Protein AF-A0A1Q9NC86-F1 (afdb_monomer_lite)

Foldseek 3Di:
DDDDDDDDDDDDDDDDDDDDPDDPDDPPDDVVVVVVLCVVPVDPCVVVLQDDADPQFWPLFSLLLSCQSSVHFSCRVVVPDPPPPQQADDTQDCPVPPVCVVPPQPAADDDDPVVVVVVVVVNPDPPSRDDDPCCVRDPPPPDPPVCSVVRVVLRVPAQWDFLVCLVPPPRDGGGNVSSPPLCQADLPFQFGTDQAQPVPRHGLPPDSRGDDPQSSQARPVPRDGSRDPDGDTDNVVSPVVVVVVCCPPVVCPDDDDPPDDDDDPVVPDDPVVLVVCVVPPQLQAPVVLVSLLSVQVVCCVVVVDGDDCPDPPNVRVVVNLPDCSCVVVQRNHQQSSVCVNPVGGPVLVPCLADDNNLVVVLVVQVVCCVVPVAGDDCVNPVSNQVSLPVCRCVVVVRNHPQSSVCVNPVDGNCVQPCLADPRNVVVLLVVQVVVCVVPVDRDDCPDPSNVSVQVCLCVCRCVVVVRNHPQSSSCVRPVGGPQPLVCLADDNSLVVLLVVQVVVCVVPVDRDDCPDPPCVSVQCNQCVCPRCVVPVRNGPLVSSCVRPNDVVSVVVVVVVVD

Radius of gyration: 48.56 Å; chains: 1; bounding box: 92×78×136 Å

Secondary structure (DSSP, 8-state):
---------------------------PPPHHHHHHHHHHHSSGGGGGGPPPPPTTB-HHHHHHHHHHHTT--HHHHTTTSTTSGGG------GGGTHHHHTT-----PPPHHHHHHHHHTT-----TT----GGGTS-TTS-TTHHHHHHHHHH-S---B-HHHHHH-SS---BGGGGSTT--B-TTT-PBPB-B-TTT--BTTTTGGG--GGGGTB-TTT--BSS-S-PPP-HHHHHHHHHHHHHHHHTT-----TT-S----GGGS-HHHHHHHHHHS-TTSHHHHHHHHHHHHHHHHHHSSPPPTTSTT-HHHHHHHHSGGGGGGT--SHHHHHHHHHSS--GGGTTTSHHHHHHHHHHHHHHHHHHHSSPPPTTT-HHHHHHHHTTTTGGGT--SHHHHHHHHHSS--HHHHTTSHHHHHHHHHHHHHHHHHHHSSPPPTT-GGGHHHHHHHHTTTTGGGT-SSHHHHHHHHHSS-S-TTGGG-HHHHHHHHHHHHHHHHHHHSSPPPTTSTTTHHHHHHHHTSSSSGGGT--SHHHHHHHHH-HHHHHHHHHHHH-

Structure (mmCIF, N/CA/C/O backbone):
data_AF-A0A1Q9NC86-F1
#
_entry.id   AF-A0A1Q9NC86-F1
#
loop_
_atom_site.group_PDB
_atom_site.id
_atom_site.type_symbol
_atom_site.label_atom_id
_atom_site.label_alt_id
_atom_site.label_comp_id
_atom_site.label_asym_id
_atom_site.label_entity_id
_atom_site.label_seq_id
_atom_site.pdbx_PDB_ins_code
_atom_site.Cartn_x
_atom_site.Cartn_y
_atom_site.Cartn_z
_atom_site.occupancy
_atom_site.B_iso_or_equiv
_atom_site.auth_seq_id
_atom_site.auth_comp_id
_atom_site.auth_asym_id
_atom_site.auth_atom_id
_atom_site.pdbx_PDB_model_num
ATOM 1 N N . MET A 1 1 ? -24.100 51.527 -21.150 1.00 33.62 1 MET A N 1
ATOM 2 C CA . MET A 1 1 ? -23.406 52.406 -22.112 1.00 33.62 1 MET A CA 1
ATOM 3 C C . MET A 1 1 ? -23.315 51.650 -23.424 1.00 33.62 1 MET A C 1
ATOM 5 O O . MET A 1 1 ? -22.583 50.676 -23.500 1.00 33.62 1 MET A O 1
ATOM 9 N N . LYS A 1 2 ? -24.174 52.022 -24.377 1.00 27.23 2 LYS A N 1
ATOM 10 C CA . LYS A 1 2 ? -24.073 51.648 -25.792 1.00 27.23 2 LYS A CA 1
ATOM 11 C C . LYS A 1 2 ? -22.948 52.471 -26.426 1.00 27.23 2 LYS A C 1
ATOM 13 O O . LYS A 1 2 ? -22.782 53.612 -26.004 1.00 27.23 2 LYS A O 1
ATOM 18 N N . ILE A 1 3 ? -22.274 51.913 -27.428 1.00 24.80 3 ILE A N 1
ATOM 19 C CA . ILE A 1 3 ? -22.085 52.488 -28.773 1.00 24.80 3 ILE A CA 1
ATOM 20 C C . ILE A 1 3 ? -21.635 51.328 -29.688 1.00 24.80 3 ILE A C 1
ATOM 22 O O . ILE A 1 3 ? -20.655 50.644 -29.403 1.00 24.80 3 ILE A O 1
ATOM 26 N N . GLU A 1 4 ? -22.461 51.079 -30.707 1.00 25.00 4 GLU A N 1
ATOM 27 C CA . GLU A 1 4 ? -22.239 50.278 -31.925 1.00 25.00 4 GLU A CA 1
ATOM 28 C C . GLU A 1 4 ? -21.502 51.114 -32.995 1.00 25.00 4 GLU A C 1
ATOM 30 O O . GLU A 1 4 ? -21.161 52.262 -32.712 1.00 25.00 4 GLU A O 1
ATOM 35 N N . VAL A 1 5 ? -21.395 50.550 -34.217 1.00 25.78 5 VAL A N 1
ATOM 36 C CA . VAL A 1 5 ? -21.145 51.137 -35.566 1.00 25.78 5 VAL A CA 1
ATOM 37 C C . VAL A 1 5 ? -19.789 50.680 -36.136 1.00 25.78 5 VAL A C 1
ATOM 39 O O . VAL A 1 5 ? -18.773 50.906 -35.488 1.00 25.78 5 VAL A O 1
ATOM 42 N N . ASP A 1 6 ? -19.600 50.070 -37.319 1.00 25.08 6 ASP A N 1
ATOM 43 C CA . ASP A 1 6 ? -20.381 49.475 -38.443 1.00 25.08 6 ASP A CA 1
ATOM 44 C C . ASP A 1 6 ? -19.330 48.656 -39.264 1.00 25.08 6 ASP A C 1
ATOM 46 O O . ASP A 1 6 ? -18.158 49.029 -39.269 1.00 25.08 6 ASP A O 1
ATOM 50 N N . PHE A 1 7 ? -19.510 47.425 -39.767 1.00 25.58 7 PHE A N 1
ATOM 51 C CA . PHE A 1 7 ? -20.292 46.857 -40.891 1.00 25.58 7 PHE A CA 1
ATOM 52 C C . PHE A 1 7 ? -19.842 47.187 -42.352 1.00 25.58 7 PHE A C 1
ATOM 54 O O . PHE A 1 7 ? -20.029 48.291 -42.838 1.00 25.58 7 PHE A O 1
ATOM 61 N N . ILE A 1 8 ? -19.362 46.123 -43.037 1.00 25.28 8 ILE A N 1
ATOM 62 C CA . ILE A 1 8 ? -19.444 45.721 -44.475 1.00 25.28 8 ILE A CA 1
ATOM 63 C C . ILE A 1 8 ? -18.638 46.428 -45.593 1.00 25.28 8 ILE A C 1
ATOM 65 O O . ILE A 1 8 ? -18.910 47.562 -45.961 1.00 25.28 8 ILE A O 1
ATOM 69 N N . SER A 1 9 ? -17.809 45.627 -46.290 1.00 25.09 9 SER A N 1
ATOM 70 C CA . SER A 1 9 ? -17.917 45.228 -47.723 1.00 25.09 9 SER A CA 1
ATOM 71 C C . SER A 1 9 ? -16.953 44.035 -47.951 1.00 25.09 9 SER A C 1
ATOM 73 O O . SER A 1 9 ? -15.965 43.920 -47.237 1.00 25.09 9 SER A O 1
ATOM 75 N N . GLU A 1 10 ? -17.106 43.039 -48.823 1.00 25.78 10 GLU A N 1
ATOM 76 C CA . GLU A 1 10 ? -18.070 42.669 -49.856 1.00 25.78 10 GLU A CA 1
ATOM 77 C C . GLU A 1 10 ? -17.729 41.213 -50.257 1.00 25.78 10 GLU A C 1
ATOM 79 O O . GLU A 1 10 ? -16.559 40.851 -50.386 1.00 25.78 10 GLU A O 1
ATOM 84 N N . MET A 1 11 ? -18.740 40.364 -50.445 1.00 24.05 11 MET A N 1
ATOM 85 C CA . MET A 1 11 ? -18.609 38.996 -50.958 1.00 24.05 11 MET A CA 1
ATOM 86 C C . MET A 1 11 ? -19.418 38.918 -52.255 1.00 24.05 11 MET A C 1
ATOM 88 O O . MET A 1 11 ? -20.616 39.131 -52.182 1.00 24.05 11 MET A O 1
ATOM 92 N N . HIS A 1 12 ? -18.783 38.639 -53.400 1.00 26.55 12 HIS A N 1
ATOM 93 C CA . HIS A 1 12 ? -19.320 38.131 -54.686 1.00 26.55 12 HIS A CA 1
ATOM 94 C C . HIS A 1 12 ? -18.119 38.188 -55.666 1.00 26.55 12 HIS A C 1
ATOM 96 O O . HIS A 1 12 ? -17.429 39.192 -55.707 1.00 26.55 12 HIS A O 1
ATOM 102 N N . THR A 1 13 ? -17.652 37.170 -56.391 1.00 26.67 13 THR A N 1
ATOM 103 C CA . THR A 1 13 ? -18.302 36.164 -57.241 1.00 26.67 13 THR A CA 1
ATOM 104 C C . THR A 1 13 ? -17.282 35.056 -57.536 1.00 26.67 13 THR A C 1
ATOM 106 O O . THR A 1 13 ? -16.176 35.334 -57.990 1.00 26.67 13 THR A O 1
ATOM 109 N N . CYS A 1 14 ? -17.662 33.793 -57.339 1.00 24.72 14 CYS A N 1
ATOM 110 C CA . CYS A 1 14 ? -16.862 32.630 -57.717 1.00 24.72 14 CYS A CA 1
ATOM 111 C C . CYS A 1 14 ? -17.383 32.077 -59.054 1.00 24.72 14 CYS A C 1
ATOM 113 O O . CYS A 1 14 ? -18.453 31.471 -59.082 1.00 24.72 14 CYS A O 1
ATOM 115 N N . LYS A 1 15 ? -16.650 32.289 -60.157 1.00 28.38 15 LYS A N 1
ATOM 116 C CA . LYS A 1 15 ? -16.763 31.500 -61.398 1.00 28.38 15 LYS A CA 1
ATOM 117 C C . LYS A 1 15 ? -15.400 31.389 -62.095 1.00 28.38 15 LYS A C 1
ATOM 119 O O . LYS A 1 15 ? -14.797 32.392 -62.449 1.00 28.38 15 LYS A O 1
ATOM 124 N N . SER A 1 16 ? -15.001 30.128 -62.286 1.00 30.70 16 SER A N 1
ATOM 125 C CA . SER A 1 16 ? -13.983 29.568 -63.190 1.00 30.70 16 SER A CA 1
ATOM 126 C C . SER A 1 16 ? -12.564 30.141 -63.156 1.00 30.70 16 SER A C 1
ATOM 128 O O . SER A 1 16 ? -12.324 31.198 -63.723 1.00 30.70 16 SER A O 1
ATOM 130 N N . LEU A 1 17 ? -11.604 29.344 -62.671 1.00 25.95 17 LEU A N 1
ATOM 131 C CA . LEU A 1 17 ? -10.303 29.146 -63.324 1.00 25.95 17 LEU A CA 1
ATOM 132 C C . LEU A 1 17 ? -9.639 27.858 -62.810 1.00 25.95 17 LEU A C 1
ATOM 134 O O . LEU A 1 17 ? -9.873 27.405 -61.693 1.00 25.95 17 LEU A O 1
ATOM 138 N N . LYS A 1 18 ? -8.919 27.222 -63.728 1.00 26.09 18 LYS A N 1
ATOM 139 C CA . LYS A 1 18 ? -8.383 25.861 -63.704 1.00 26.09 18 LYS A CA 1
ATOM 140 C C . LYS A 1 18 ? -7.421 25.634 -62.533 1.00 26.09 18 LYS A C 1
ATOM 142 O O . LYS A 1 18 ? -6.611 26.497 -62.222 1.00 26.09 18 LYS A O 1
ATOM 147 N N . TRP A 1 19 ? -7.476 24.443 -61.937 1.00 24.12 19 TRP A N 1
ATOM 148 C CA . TRP A 1 19 ? -6.415 23.956 -61.058 1.00 24.12 19 TRP A CA 1
ATOM 149 C C . TRP A 1 19 ? -5.263 23.440 -61.920 1.00 24.12 19 TRP A C 1
ATOM 151 O O . TRP A 1 19 ? -5.302 22.307 -62.396 1.00 24.12 19 TRP A O 1
ATOM 161 N N . ASP A 1 20 ? -4.253 24.282 -62.121 1.00 24.08 20 ASP A N 1
ATOM 162 C CA . ASP A 1 20 ? -2.930 23.822 -62.526 1.00 24.08 20 ASP A CA 1
ATOM 163 C C . ASP A 1 20 ? -2.278 23.114 -61.332 1.00 24.08 20 ASP A C 1
ATOM 165 O O . ASP A 1 20 ? -2.135 23.662 -60.236 1.00 24.08 20 ASP A O 1
ATOM 169 N N . VAL A 1 21 ? -1.918 21.850 -61.546 1.00 27.34 21 VAL A N 1
ATOM 170 C CA . VAL A 1 21 ? -1.147 21.040 -60.605 1.00 27.34 21 VAL A CA 1
ATOM 171 C C . VAL A 1 21 ? 0.260 21.628 -60.534 1.00 27.34 21 VAL A C 1
ATOM 173 O O . VAL A 1 21 ? 1.095 21.391 -61.404 1.00 27.34 21 VAL A O 1
ATOM 176 N N . VAL A 1 22 ? 0.534 22.406 -59.488 1.00 26.05 22 VAL A N 1
ATOM 177 C CA . VAL A 1 22 ? 1.894 22.844 -59.164 1.00 26.05 22 VAL A CA 1
ATOM 178 C C . VAL A 1 22 ? 2.670 21.631 -58.649 1.00 26.05 22 VAL A C 1
ATOM 180 O O . VAL A 1 22 ? 2.511 21.198 -57.507 1.00 26.05 22 VAL A O 1
ATOM 183 N N . HIS A 1 23 ? 3.509 21.062 -59.514 1.00 28.06 23 HIS A N 1
ATOM 184 C CA . HIS A 1 23 ? 4.570 20.143 -59.117 1.00 28.06 23 HIS A CA 1
ATOM 185 C C . HIS A 1 23 ? 5.579 20.882 -58.219 1.00 28.06 23 HIS A C 1
ATOM 187 O O . HIS A 1 23 ? 6.040 21.961 -58.597 1.00 28.06 23 HIS A O 1
ATOM 193 N N . PRO A 1 24 ? 5.979 20.326 -57.059 1.00 29.08 24 PRO A N 1
ATOM 194 C CA . PRO A 1 24 ? 7.074 20.889 -56.282 1.00 29.08 24 PRO A CA 1
ATOM 195 C C . PRO A 1 24 ? 8.367 20.779 -57.091 1.00 29.08 24 PRO A C 1
ATOM 197 O O . PRO A 1 24 ? 8.743 19.692 -57.533 1.00 29.08 24 PRO A O 1
ATOM 200 N N . SER A 1 25 ? 9.037 21.911 -57.273 1.00 29.70 25 SER A N 1
ATOM 201 C CA . SER A 1 25 ? 10.325 22.057 -57.944 1.00 29.70 25 SER A CA 1
ATOM 202 C C . SER A 1 25 ? 11.383 21.116 -57.353 1.00 29.70 25 SER A C 1
ATOM 204 O O . SER A 1 25 ? 11.980 21.404 -56.313 1.00 29.70 25 SER A O 1
ATOM 206 N N . SER A 1 26 ? 11.655 20.000 -58.028 1.00 34.81 26 SER A N 1
ATOM 207 C CA . SER A 1 26 ? 12.911 19.273 -57.868 1.00 34.81 26 SER A CA 1
ATOM 208 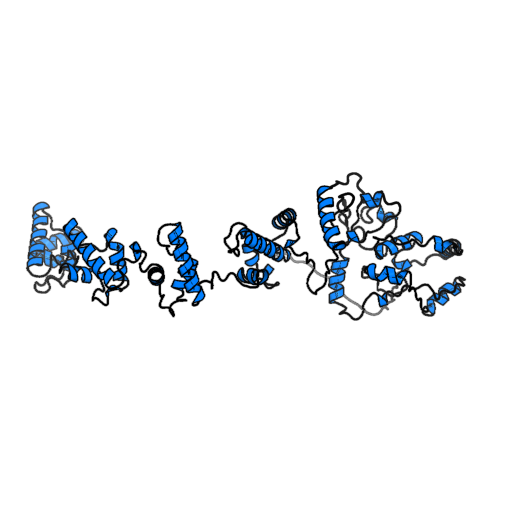C C . SER A 1 26 ? 14.008 20.097 -58.532 1.00 34.81 26 SER A C 1
ATOM 210 O O . SER A 1 26 ? 13.951 20.344 -59.737 1.00 34.81 26 SER A O 1
ATOM 212 N N . LYS A 1 27 ? 14.996 20.534 -57.755 1.00 38.69 27 LYS A N 1
ATOM 213 C CA . LYS A 1 27 ? 16.231 21.127 -58.269 1.00 38.69 27 LYS A CA 1
ATOM 214 C C . LYS A 1 27 ? 16.906 20.062 -59.146 1.00 38.69 27 LYS A C 1
ATOM 216 O O . LYS A 1 27 ? 17.410 19.071 -58.629 1.00 38.69 27 LYS A O 1
ATOM 221 N N . ILE A 1 28 ? 16.801 20.204 -60.466 1.00 42.78 28 ILE A N 1
ATOM 222 C CA . ILE A 1 28 ? 17.475 19.326 -61.425 1.00 42.78 28 ILE A CA 1
ATOM 223 C C . ILE A 1 28 ? 18.972 19.603 -61.274 1.00 42.78 28 ILE A C 1
ATOM 225 O O . ILE A 1 28 ? 19.411 20.743 -61.415 1.00 42.78 28 ILE A O 1
ATOM 229 N N . MET A 1 29 ? 19.725 18.570 -60.905 1.00 43.91 29 MET A N 1
ATOM 230 C CA . MET A 1 29 ? 21.187 18.579 -60.871 1.00 43.91 29 MET A CA 1
ATOM 231 C C . MET A 1 29 ? 21.688 18.979 -62.266 1.00 43.91 29 MET A C 1
ATOM 233 O O . MET A 1 29 ? 21.216 18.410 -63.249 1.00 43.91 29 MET A O 1
ATOM 237 N N . SER A 1 30 ? 22.558 19.986 -62.376 1.00 48.19 30 SER A N 1
ATOM 238 C CA . SER A 1 30 ? 22.992 20.473 -63.691 1.00 48.19 30 SER A CA 1
ATOM 239 C C . SER A 1 30 ? 23.837 19.417 -64.408 1.00 48.19 30 SER A C 1
ATOM 241 O O . SER A 1 30 ? 24.588 18.679 -63.769 1.00 48.19 30 SER A O 1
ATOM 243 N N . ASP A 1 31 ? 23.753 19.362 -65.739 1.00 41.81 31 ASP A N 1
ATOM 244 C CA . ASP A 1 31 ? 24.515 18.402 -66.558 1.00 41.81 31 ASP A CA 1
ATOM 245 C C . ASP A 1 31 ? 26.043 18.498 -66.318 1.00 41.81 31 ASP A C 1
ATOM 247 O O . ASP A 1 31 ? 26.756 17.503 -66.402 1.00 41.81 31 ASP A O 1
ATOM 251 N N . LEU A 1 32 ? 26.537 19.667 -65.886 1.00 42.47 32 LEU A N 1
ATOM 252 C CA . LEU A 1 32 ? 27.930 19.894 -65.471 1.00 42.47 32 LEU A CA 1
ATOM 253 C C . LEU A 1 32 ? 28.328 19.141 -64.187 1.00 42.47 32 LEU A C 1
ATOM 255 O O . LEU A 1 32 ? 29.403 18.549 -64.144 1.00 42.47 32 LEU A O 1
ATOM 259 N N . GLN A 1 33 ? 27.468 19.108 -63.160 1.00 50.97 33 GLN A N 1
ATOM 260 C CA . GLN A 1 33 ? 27.715 18.304 -61.949 1.00 50.97 33 GLN A CA 1
ATOM 261 C C . GLN A 1 33 ? 27.650 16.801 -62.256 1.00 50.97 33 GLN A C 1
ATOM 263 O O . GLN A 1 33 ? 28.277 15.980 -61.586 1.00 50.97 33 GLN A O 1
ATOM 268 N N . PHE A 1 34 ? 26.878 16.435 -63.278 1.00 45.16 34 PHE A N 1
ATOM 269 C CA . PHE A 1 34 ? 26.675 15.056 -63.685 1.00 45.16 34 PHE A CA 1
ATOM 270 C C . PHE A 1 34 ? 27.916 14.450 -64.367 1.00 45.16 34 PHE A C 1
ATOM 272 O O . PHE A 1 34 ? 28.325 13.341 -64.009 1.00 45.16 34 PHE A O 1
ATOM 279 N N . ASP A 1 35 ? 28.555 15.178 -65.283 1.00 47.84 35 ASP A N 1
ATOM 280 C CA . ASP A 1 35 ? 29.794 14.730 -65.934 1.00 47.84 35 ASP A CA 1
ATOM 281 C C . ASP A 1 35 ? 30.996 14.712 -64.974 1.00 47.84 35 ASP A C 1
ATOM 283 O O . ASP A 1 35 ? 31.855 13.831 -65.064 1.00 47.84 35 ASP A O 1
ATOM 287 N N . GLU A 1 36 ? 31.019 15.613 -63.988 1.00 53.66 36 GLU A N 1
ATOM 288 C CA . GLU A 1 36 ? 32.043 15.651 -62.941 1.00 53.66 36 GLU A CA 1
ATOM 289 C C . GLU A 1 36 ? 31.987 14.398 -62.048 1.00 53.66 36 GLU A C 1
ATOM 291 O O . GLU A 1 36 ? 32.997 13.704 -61.894 1.00 53.66 36 GLU A O 1
ATOM 296 N N . ILE A 1 37 ? 30.793 14.027 -61.560 1.00 51.84 37 ILE A N 1
ATOM 297 C CA . ILE A 1 37 ? 30.561 12.783 -60.802 1.00 51.84 37 ILE A CA 1
ATOM 298 C C . ILE A 1 37 ? 30.895 11.562 -61.669 1.00 51.84 37 ILE A C 1
ATOM 300 O O . ILE A 1 37 ? 31.586 10.646 -61.223 1.00 51.84 37 ILE A O 1
ATOM 304 N N . LYS A 1 38 ? 30.457 11.541 -62.932 1.00 49.88 38 LYS A N 1
ATOM 305 C CA . LYS A 1 38 ? 30.735 10.427 -63.845 1.00 49.88 38 LYS A CA 1
ATOM 306 C C . LYS A 1 38 ? 32.238 10.239 -64.073 1.00 49.88 38 LYS A C 1
ATOM 308 O O . LYS A 1 38 ? 32.701 9.103 -64.020 1.00 49.88 38 LYS A O 1
ATOM 313 N N . SER A 1 39 ? 33.012 11.313 -64.245 1.00 59.00 39 SER A N 1
ATOM 314 C CA . SER A 1 39 ? 34.474 11.209 -64.362 1.00 59.00 39 SER A CA 1
ATOM 315 C C . SER A 1 39 ? 35.121 10.700 -63.064 1.00 59.00 39 SER A C 1
ATOM 317 O O . SER A 1 39 ? 35.971 9.812 -63.122 1.00 59.00 39 SER A O 1
ATOM 319 N N . LYS A 1 40 ? 34.634 11.153 -61.896 1.00 55.50 40 LYS A N 1
ATOM 320 C CA . LYS A 1 40 ? 35.140 10.810 -60.551 1.00 55.50 40 LYS A CA 1
ATOM 321 C C . LYS A 1 40 ? 34.935 9.331 -60.178 1.00 55.50 40 LYS A C 1
ATOM 323 O O . LYS A 1 40 ? 35.693 8.808 -59.363 1.00 55.50 40 LYS A O 1
ATOM 328 N N . TYR A 1 41 ? 33.954 8.648 -60.780 1.00 54.34 41 TYR A N 1
ATOM 329 C CA . TYR A 1 41 ? 33.583 7.259 -60.445 1.00 54.34 41 TYR A CA 1
ATOM 330 C C . TYR A 1 41 ? 33.561 6.280 -61.638 1.00 54.34 41 TYR A C 1
ATOM 332 O O . TYR A 1 41 ? 33.108 5.147 -61.485 1.00 54.34 41 TYR A O 1
ATOM 340 N N . SER A 1 42 ? 34.040 6.693 -62.818 1.00 53.25 42 SER A N 1
ATOM 341 C CA . SER A 1 42 ? 34.084 5.850 -64.031 1.00 53.25 42 SER A CA 1
ATOM 342 C C . SER A 1 42 ? 35.106 4.710 -63.973 1.00 53.25 42 SER A C 1
ATOM 344 O O . SER A 1 42 ? 34.980 3.740 -64.719 1.00 53.25 42 SER A O 1
ATOM 346 N N . ASP A 1 43 ? 36.083 4.797 -63.071 1.00 57.06 43 ASP A N 1
ATOM 347 C CA . ASP A 1 43 ? 37.118 3.785 -62.908 1.00 57.06 43 ASP A CA 1
ATOM 348 C C . ASP A 1 43 ? 36.762 2.785 -61.792 1.00 57.06 43 ASP A C 1
ATOM 350 O O . ASP A 1 43 ? 36.034 3.090 -60.842 1.00 57.06 43 ASP A O 1
ATOM 354 N N . SER A 1 44 ? 37.300 1.568 -61.869 1.00 56.97 44 SER A N 1
ATOM 355 C CA . SER A 1 44 ? 37.051 0.463 -60.918 1.00 56.97 44 SER A CA 1
ATOM 356 C C . SER A 1 44 ? 37.404 0.776 -59.445 1.00 56.97 44 SER A C 1
ATOM 358 O O . SER A 1 44 ? 37.087 -0.004 -58.541 1.00 56.97 44 SER A O 1
ATOM 360 N N . SER A 1 45 ? 37.995 1.949 -59.200 1.00 56.59 45 SER A N 1
ATOM 361 C CA . SER A 1 45 ? 38.348 2.541 -57.909 1.00 56.59 45 SER A CA 1
ATOM 362 C C . SER A 1 45 ? 37.155 2.850 -56.997 1.00 56.59 45 SER A C 1
ATOM 364 O O . SER A 1 45 ? 37.347 2.965 -55.787 1.00 56.59 45 SER A O 1
ATOM 366 N N . TRP A 1 46 ? 35.918 2.917 -57.505 1.00 56.75 46 TRP A N 1
ATOM 367 C CA . TRP A 1 46 ? 34.733 3.136 -56.658 1.00 56.75 46 TRP A CA 1
ATOM 368 C C . TRP A 1 46 ? 34.549 2.047 -55.591 1.00 56.75 46 TRP A C 1
ATOM 370 O O . TRP A 1 46 ? 34.036 2.328 -54.510 1.00 56.75 46 TRP A O 1
ATOM 380 N N . LYS A 1 47 ? 35.022 0.818 -55.848 1.00 61.03 47 LYS A N 1
ATOM 381 C CA . LYS A 1 47 ? 35.016 -0.270 -54.856 1.00 61.03 47 LYS A CA 1
ATOM 382 C C . LYS A 1 47 ? 35.874 0.062 -53.638 1.00 61.03 47 LYS A C 1
ATOM 384 O O . LYS A 1 47 ? 35.497 -0.282 -52.524 1.00 61.03 47 LYS A O 1
ATOM 389 N N . ASN A 1 48 ? 36.968 0.795 -53.844 1.00 67.19 48 ASN A N 1
ATOM 390 C CA . ASN A 1 48 ? 37.830 1.286 -52.767 1.00 67.19 48 ASN A CA 1
ATOM 391 C C . ASN A 1 48 ? 37.190 2.459 -52.007 1.00 67.19 48 ASN A C 1
ATOM 393 O O . ASN A 1 48 ? 37.697 2.869 -50.968 1.00 67.19 48 ASN A O 1
ATOM 397 N N . ASN A 1 49 ? 36.076 2.997 -52.513 1.00 68.44 49 ASN A N 1
ATOM 398 C CA . ASN A 1 49 ? 35.318 4.066 -51.876 1.00 68.44 49 ASN A CA 1
ATOM 399 C C . ASN A 1 49 ? 34.108 3.548 -51.093 1.00 68.44 49 ASN A C 1
ATOM 401 O O . ASN A 1 49 ? 33.443 4.356 -50.456 1.00 68.44 49 ASN A O 1
ATOM 405 N N . ILE A 1 50 ? 33.816 2.243 -51.098 1.00 76.19 50 ILE A N 1
ATOM 406 C CA . ILE A 1 50 ? 32.755 1.688 -50.254 1.00 76.19 50 ILE A CA 1
ATOM 407 C C . ILE A 1 50 ? 33.246 1.647 -48.814 1.00 76.19 50 ILE A C 1
ATOM 409 O O . ILE A 1 50 ? 34.275 1.052 -48.501 1.00 76.19 50 ILE A O 1
ATOM 413 N N . VAL A 1 51 ? 32.466 2.242 -47.923 1.00 81.56 51 VAL A N 1
ATOM 414 C CA . VAL A 1 51 ? 32.778 2.256 -46.498 1.00 81.56 51 VAL A CA 1
ATOM 415 C C . VAL A 1 51 ? 32.356 0.940 -45.831 1.00 81.56 51 VAL A C 1
ATOM 417 O O . VAL A 1 51 ? 31.200 0.526 -45.921 1.00 81.56 51 VAL A O 1
ATOM 420 N N . THR A 1 52 ? 33.259 0.261 -45.131 1.00 82.00 52 THR A N 1
ATOM 421 C CA . THR A 1 52 ? 32.904 -0.955 -44.377 1.00 82.00 52 THR A CA 1
ATOM 422 C C . THR A 1 52 ? 32.135 -0.581 -43.100 1.00 82.00 52 THR A C 1
ATOM 424 O O . THR A 1 52 ? 32.565 0.336 -42.393 1.00 82.00 52 THR A O 1
ATOM 427 N N . PRO A 1 53 ? 31.005 -1.245 -42.777 1.00 81.88 53 PRO A N 1
ATOM 428 C CA . PRO A 1 53 ? 30.300 -0.998 -41.518 1.00 81.88 53 PRO A CA 1
ATOM 429 C C . PRO A 1 53 ? 31.159 -1.419 -40.321 1.00 81.88 53 PRO A C 1
ATOM 431 O O . PRO A 1 53 ? 31.799 -2.470 -40.364 1.00 81.88 53 PRO A O 1
ATOM 434 N N . PHE A 1 54 ? 31.143 -0.645 -39.232 1.00 85.75 54 PHE A N 1
ATOM 435 C CA . PHE A 1 54 ? 31.782 -1.088 -37.985 1.00 85.75 54 PHE A CA 1
ATOM 436 C C . PHE A 1 54 ? 30.950 -2.156 -37.255 1.00 85.75 54 PHE A C 1
ATOM 438 O O . PHE A 1 54 ? 29.718 -2.183 -37.335 1.00 85.75 54 PHE A O 1
ATOM 445 N N . ASP A 1 55 ? 31.605 -2.988 -36.441 1.00 82.50 55 ASP A N 1
ATOM 446 C CA . ASP A 1 55 ? 30.959 -4.085 -35.700 1.00 82.50 55 ASP A CA 1
ATOM 447 C C . ASP A 1 55 ? 29.803 -3.623 -34.805 1.00 82.50 55 ASP A C 1
ATOM 449 O O . ASP A 1 55 ? 28.772 -4.293 -34.677 1.00 82.50 55 ASP A O 1
ATOM 453 N N . ASN A 1 56 ? 29.930 -2.440 -34.207 1.00 82.19 56 ASN A N 1
ATOM 454 C CA . ASN A 1 56 ? 28.915 -1.817 -33.366 1.00 82.19 56 ASN A CA 1
ATOM 455 C C . ASN A 1 56 ? 28.182 -0.664 -34.074 1.00 82.19 56 ASN A C 1
ATOM 457 O O . ASN A 1 56 ? 27.544 0.130 -33.391 1.00 82.19 56 ASN A O 1
ATOM 461 N N . GLU A 1 57 ? 28.228 -0.553 -35.402 1.00 82.38 57 GLU A N 1
ATOM 462 C CA . GLU A 1 57 ? 27.537 0.492 -36.170 1.00 82.38 57 GLU A CA 1
ATOM 463 C C . GLU A 1 57 ? 26.129 0.057 -36.590 1.00 82.38 57 GLU A C 1
ATOM 465 O O . GLU A 1 57 ? 25.904 -1.085 -36.982 1.00 82.38 57 GLU A O 1
ATOM 470 N N . ASN A 1 58 ? 25.140 0.947 -36.491 1.00 74.62 58 ASN A N 1
ATOM 471 C CA . ASN A 1 58 ? 23.789 0.638 -36.970 1.00 74.62 58 ASN A CA 1
ATOM 472 C C . ASN A 1 58 ? 23.618 0.923 -38.476 1.00 74.62 58 ASN A C 1
ATOM 474 O O . ASN A 1 58 ? 24.368 1.709 -39.047 1.00 74.62 58 ASN A O 1
ATOM 478 N N . LEU A 1 59 ? 22.601 0.330 -39.117 1.00 73.88 59 LEU A N 1
ATOM 479 C CA . LEU A 1 59 ? 22.409 0.456 -40.570 1.00 73.88 59 LEU A CA 1
ATOM 480 C C . LEU A 1 59 ? 22.235 1.915 -41.016 1.00 73.88 59 LEU A C 1
ATOM 482 O O . LEU A 1 59 ? 22.813 2.319 -42.017 1.00 73.88 59 LEU A O 1
ATOM 486 N N . GLY A 1 60 ? 21.458 2.709 -40.272 1.00 75.50 60 GLY A N 1
ATOM 487 C CA . GLY A 1 60 ? 21.233 4.119 -40.600 1.00 75.50 60 GLY A CA 1
ATOM 488 C C . GLY A 1 60 ? 22.520 4.943 -40.550 1.00 75.50 60 GLY A C 1
ATOM 489 O O . GLY A 1 60 ? 22.746 5.778 -41.415 1.00 75.50 60 GLY A O 1
ATOM 490 N N . SER A 1 61 ? 23.388 4.657 -39.580 1.00 82.44 61 SER A N 1
ATOM 491 C CA . SER A 1 61 ? 24.722 5.247 -39.476 1.00 82.44 61 SER A CA 1
ATOM 492 C C . SER A 1 61 ? 25.624 4.859 -40.639 1.00 82.44 61 SER A C 1
ATOM 494 O O . SER A 1 61 ? 26.277 5.716 -41.225 1.00 82.44 61 SER A O 1
ATOM 496 N N . TRP A 1 62 ? 25.625 3.579 -41.006 1.00 83.25 62 TRP A N 1
ATOM 497 C CA . TRP A 1 62 ? 26.434 3.111 -42.121 1.00 83.25 62 TRP A CA 1
ATOM 498 C C . TRP A 1 62 ? 25.974 3.742 -43.438 1.00 83.25 62 TRP A C 1
ATOM 500 O O . TRP A 1 62 ? 26.794 4.261 -44.188 1.00 83.25 62 TRP A O 1
ATOM 510 N N . LEU A 1 63 ? 24.662 3.779 -43.693 1.00 78.38 63 LEU A N 1
ATOM 511 C CA . LEU A 1 63 ? 24.090 4.443 -44.868 1.00 78.38 63 LEU A CA 1
ATOM 512 C C . LEU A 1 63 ? 24.409 5.939 -44.899 1.00 78.38 63 LEU A C 1
ATOM 514 O O . LEU A 1 63 ? 24.665 6.474 -45.971 1.00 78.38 63 LEU A O 1
ATOM 518 N N . LEU A 1 64 ? 24.434 6.596 -43.739 1.00 81.00 64 LEU A N 1
ATOM 519 C CA . LEU A 1 64 ? 24.841 7.991 -43.616 1.00 81.00 64 LEU A CA 1
ATOM 520 C C . LEU A 1 64 ? 26.317 8.183 -43.999 1.00 81.00 64 LEU A C 1
ATOM 522 O O . LEU A 1 64 ? 26.643 9.068 -44.783 1.00 81.00 64 LEU A O 1
ATOM 526 N N . ARG A 1 65 ? 27.214 7.314 -43.521 1.00 86.62 65 ARG A N 1
ATOM 527 C CA . ARG A 1 65 ? 28.630 7.344 -43.921 1.00 86.62 65 ARG A CA 1
ATOM 528 C C . ARG A 1 65 ? 28.827 7.058 -45.404 1.00 86.62 65 ARG A C 1
ATOM 530 O O . ARG A 1 65 ? 29.658 7.704 -46.037 1.00 86.62 65 ARG A O 1
ATOM 537 N N . GLN A 1 66 ? 28.066 6.116 -45.959 1.00 82.12 66 GLN A N 1
ATOM 538 C CA . GLN A 1 66 ? 28.079 5.856 -47.397 1.00 82.12 66 GLN A CA 1
ATOM 539 C C . GLN A 1 66 ? 27.622 7.084 -48.169 1.00 82.12 66 GLN A C 1
ATOM 541 O O . GLN A 1 66 ? 28.305 7.506 -49.096 1.00 82.12 66 GLN A O 1
ATOM 546 N N . SER A 1 67 ? 26.504 7.691 -47.770 1.00 79.31 67 SER A N 1
ATOM 547 C CA . SER A 1 67 ? 25.976 8.857 -48.468 1.00 79.31 67 SER A CA 1
ATOM 548 C C . SER A 1 67 ? 26.995 9.998 -48.440 1.00 79.31 67 SER A C 1
ATOM 550 O O . SER A 1 67 ? 27.305 10.552 -49.487 1.00 79.31 67 SER A O 1
ATOM 552 N N . TRP A 1 68 ? 27.652 10.244 -47.303 1.00 81.38 68 TRP A N 1
ATOM 553 C CA . TRP A 1 68 ? 28.747 11.215 -47.203 1.00 81.38 68 TRP A CA 1
ATOM 554 C C . TRP A 1 68 ? 29.934 10.907 -48.106 1.00 81.38 68 TRP A C 1
ATOM 556 O O . TRP A 1 68 ? 30.477 11.816 -48.730 1.00 81.38 68 TRP A O 1
ATOM 566 N N . ARG A 1 69 ? 30.338 9.639 -48.204 1.00 81.25 69 ARG A N 1
ATOM 567 C CA . ARG A 1 69 ? 31.459 9.229 -49.055 1.00 81.25 69 ARG A CA 1
ATOM 568 C C . ARG A 1 69 ? 31.192 9.476 -50.543 1.00 81.25 69 ARG A C 1
ATOM 570 O O . ARG A 1 69 ? 32.140 9.687 -51.300 1.00 81.25 69 ARG A O 1
ATOM 577 N N . PHE A 1 70 ? 29.923 9.477 -50.938 1.00 78.19 70 PHE A N 1
ATOM 578 C CA . PHE A 1 70 ? 29.475 9.775 -52.296 1.00 78.19 70 PHE A CA 1
ATOM 579 C C . PHE A 1 70 ? 28.924 11.197 -52.467 1.00 78.19 70 PHE A C 1
ATOM 581 O O . PHE A 1 70 ? 28.423 11.503 -53.542 1.00 78.19 70 PHE A O 1
ATOM 588 N N . GLU A 1 71 ? 29.023 12.060 -51.446 1.00 79.19 71 GLU A N 1
ATOM 589 C CA . GLU A 1 71 ? 28.468 13.427 -51.461 1.00 79.19 71 GLU A CA 1
ATOM 590 C C . GLU A 1 71 ? 26.950 13.449 -51.760 1.00 79.19 71 GLU A C 1
ATOM 592 O O . GLU A 1 71 ? 26.426 14.367 -52.383 1.00 79.19 71 GLU A O 1
ATOM 597 N N . LEU A 1 72 ? 26.237 12.421 -51.290 1.00 76.00 72 LEU A N 1
ATOM 598 C CA . LEU A 1 72 ? 24.793 12.243 -51.405 1.00 76.00 72 LEU A CA 1
ATOM 599 C C . LEU A 1 72 ? 24.116 12.357 -50.037 1.00 76.00 72 LEU A C 1
ATOM 601 O O . LEU A 1 72 ? 24.687 12.057 -48.982 1.00 76.00 72 LEU A O 1
ATOM 605 N N . THR A 1 73 ? 22.835 12.686 -50.053 1.00 73.00 73 THR A N 1
ATOM 606 C CA . THR A 1 73 ? 21.940 12.442 -48.923 1.00 73.00 73 THR A CA 1
ATOM 607 C C . THR A 1 73 ? 21.571 10.956 -48.834 1.00 73.00 73 THR A C 1
ATOM 609 O O . THR A 1 73 ? 21.604 10.226 -49.829 1.00 73.00 73 THR A O 1
ATOM 612 N N . ILE A 1 74 ? 21.152 10.475 -47.656 1.00 68.88 74 ILE A N 1
ATOM 613 C CA . ILE A 1 74 ? 20.624 9.102 -47.525 1.00 68.88 74 ILE A CA 1
ATOM 614 C C . ILE A 1 74 ? 19.431 8.907 -48.468 1.00 68.88 74 ILE A C 1
ATOM 616 O O . ILE A 1 74 ? 19.264 7.843 -49.058 1.00 68.88 74 ILE A O 1
ATOM 620 N N . LYS A 1 75 ? 18.598 9.941 -48.640 1.00 68.38 75 LYS A N 1
ATOM 621 C CA . LYS A 1 75 ? 17.455 9.889 -49.550 1.00 68.38 75 LYS A CA 1
ATOM 622 C C . LYS A 1 75 ? 17.883 9.669 -50.999 1.00 68.38 75 LYS A C 1
ATOM 624 O O . LYS A 1 75 ? 17.257 8.861 -51.676 1.00 68.38 75 LYS A O 1
ATOM 629 N N . GLU A 1 76 ? 18.910 10.372 -51.462 1.00 68.31 76 GLU A N 1
ATOM 630 C CA . GLU A 1 76 ? 19.461 10.220 -52.814 1.00 68.31 76 GLU A CA 1
ATOM 631 C C . GLU A 1 76 ? 20.142 8.862 -52.991 1.00 68.31 76 GLU A C 1
ATOM 633 O O . GLU A 1 76 ? 19.922 8.203 -54.007 1.00 68.31 76 GLU A O 1
ATOM 638 N N . LEU A 1 77 ? 20.868 8.392 -51.971 1.00 67.75 77 LEU A N 1
ATOM 639 C CA . LEU A 1 77 ? 21.458 7.051 -51.946 1.00 67.75 77 LEU A CA 1
ATOM 640 C C . LEU A 1 77 ? 20.386 5.946 -52.049 1.00 67.75 77 LEU A C 1
ATOM 642 O O . LEU A 1 77 ? 20.630 4.896 -52.641 1.00 67.75 77 LEU A O 1
ATOM 646 N N . LEU A 1 78 ? 19.191 6.180 -51.493 1.00 63.28 78 LEU A N 1
ATOM 647 C CA . LEU A 1 78 ? 18.090 5.212 -51.405 1.00 63.28 78 LEU A CA 1
ATOM 648 C C . LEU A 1 78 ? 16.930 5.460 -52.394 1.00 63.28 78 LEU A C 1
ATOM 650 O O . LEU A 1 78 ? 15.900 4.795 -52.274 1.00 63.28 78 LEU A O 1
ATOM 654 N N . PHE A 1 79 ? 17.045 6.395 -53.346 1.00 53.66 79 PHE A N 1
ATOM 655 C CA . PHE A 1 79 ? 15.927 7.012 -54.096 1.00 53.66 79 PHE A CA 1
ATOM 656 C C . PHE A 1 79 ? 15.077 6.084 -55.009 1.00 53.66 79 PHE A C 1
ATOM 658 O O . PHE A 1 79 ? 14.322 6.570 -55.844 1.00 53.66 79 PHE A O 1
ATOM 665 N N . PHE A 1 80 ? 15.113 4.756 -54.867 1.00 46.50 80 PHE A N 1
ATOM 666 C CA . PHE A 1 80 ? 14.407 3.826 -55.764 1.00 46.50 80 PHE A CA 1
ATOM 667 C C . PHE A 1 80 ? 13.270 2.992 -55.178 1.00 46.50 80 PHE A C 1
ATOM 669 O O . PHE A 1 80 ? 12.644 2.235 -55.918 1.00 46.50 80 PHE A O 1
ATOM 676 N N . GLU A 1 81 ? 12.885 3.210 -53.922 1.00 42.06 81 GLU A N 1
ATOM 677 C CA . GLU A 1 81 ? 11.637 2.654 -53.388 1.00 42.06 81 GLU A CA 1
ATOM 678 C C . GLU A 1 81 ? 10.713 3.770 -52.880 1.00 42.06 81 GLU A C 1
ATOM 680 O O . GLU A 1 81 ? 10.817 4.229 -51.743 1.00 42.06 81 GLU A O 1
ATOM 685 N N . ASN A 1 82 ? 9.819 4.224 -53.768 1.00 37.81 82 ASN A N 1
ATOM 686 C CA . ASN A 1 82 ? 8.653 5.086 -53.519 1.00 37.81 82 ASN A CA 1
ATOM 687 C C . ASN A 1 82 ? 8.331 5.346 -52.032 1.00 37.81 82 ASN A C 1
ATOM 689 O O . ASN A 1 82 ? 7.803 4.470 -51.361 1.00 37.81 82 ASN A O 1
ATOM 693 N N . ASN A 1 83 ? 8.524 6.575 -51.541 1.00 42.94 83 ASN A N 1
ATOM 694 C CA . ASN A 1 83 ? 7.895 7.117 -50.320 1.00 42.94 83 ASN A CA 1
ATOM 695 C C . ASN A 1 83 ? 8.075 6.352 -48.982 1.00 42.94 83 ASN A C 1
ATOM 697 O O . ASN A 1 83 ? 7.474 6.758 -47.983 1.00 42.94 83 ASN A O 1
ATOM 701 N N . TYR A 1 84 ? 8.873 5.281 -48.903 1.00 46.81 84 TYR A N 1
ATOM 702 C CA . TYR A 1 84 ? 8.953 4.462 -47.682 1.00 46.81 84 TYR A CA 1
ATOM 703 C C . TYR A 1 84 ? 9.872 5.059 -46.608 1.00 46.81 84 TYR A C 1
ATOM 705 O O . TYR A 1 84 ? 9.529 5.028 -45.424 1.00 46.81 84 TYR A O 1
ATOM 713 N N . TRP A 1 85 ? 10.995 5.661 -47.009 1.00 42.94 85 TRP A N 1
ATOM 714 C CA . TRP A 1 85 ? 11.992 6.211 -46.081 1.00 42.94 85 TRP A CA 1
ATOM 715 C C . TRP A 1 85 ? 11.667 7.619 -45.579 1.00 42.94 85 TRP A C 1
ATOM 717 O O . TRP A 1 85 ? 11.956 7.934 -44.428 1.00 42.94 85 TRP A O 1
ATOM 727 N N . THR A 1 86 ? 10.978 8.445 -46.374 1.00 41.75 86 THR A N 1
ATOM 728 C CA . THR A 1 86 ? 10.600 9.819 -45.985 1.00 41.75 86 THR A CA 1
ATOM 729 C C . THR A 1 86 ? 9.611 9.881 -44.818 1.00 41.75 86 THR A C 1
ATOM 731 O O . THR A 1 86 ? 9.265 10.974 -44.381 1.00 41.75 86 THR A O 1
ATOM 734 N N . GLN A 1 87 ? 9.137 8.740 -44.298 1.00 41.34 87 GLN A N 1
ATOM 735 C CA . GLN A 1 87 ? 8.224 8.713 -43.155 1.00 41.34 87 GLN A CA 1
ATOM 736 C C . GLN A 1 87 ? 8.690 7.910 -41.936 1.00 41.34 87 GLN A C 1
ATOM 738 O O . GLN A 1 87 ? 8.020 8.041 -40.908 1.00 41.34 87 GLN A O 1
ATOM 743 N N . ARG A 1 88 ? 9.759 7.093 -41.978 1.00 41.34 88 ARG A N 1
ATOM 744 C CA . ARG A 1 88 ? 10.198 6.298 -40.808 1.00 41.34 88 ARG A CA 1
ATOM 745 C C . ARG A 1 88 ? 11.675 5.910 -40.853 1.00 41.34 88 ARG A C 1
ATOM 747 O O . ARG A 1 88 ? 12.116 5.237 -41.776 1.00 41.34 88 ARG A O 1
ATOM 754 N N . SER A 1 89 ? 12.388 6.220 -39.778 1.00 41.78 89 SER A N 1
ATOM 755 C CA . SER A 1 89 ? 13.624 5.554 -39.371 1.00 41.78 89 SER A CA 1
ATOM 756 C C . SER A 1 89 ? 13.310 4.077 -39.103 1.00 41.78 89 SER A C 1
ATOM 758 O O . SER A 1 89 ? 12.481 3.782 -38.257 1.00 41.78 89 SER A O 1
ATOM 760 N N . ILE A 1 90 ? 13.918 3.142 -39.833 1.00 44.00 90 ILE A N 1
ATOM 761 C CA . ILE A 1 90 ? 13.855 1.696 -39.559 1.00 44.00 90 ILE A CA 1
ATOM 762 C C . ILE A 1 90 ? 15.294 1.226 -39.344 1.00 44.00 90 ILE A C 1
ATOM 764 O O . ILE A 1 90 ? 16.175 1.552 -40.133 1.00 44.00 90 ILE A O 1
ATOM 768 N N . ASN A 1 91 ? 15.547 0.480 -38.270 1.00 42.66 91 ASN A N 1
ATOM 769 C CA . ASN A 1 91 ? 16.854 -0.109 -37.979 1.00 42.66 91 ASN A CA 1
ATOM 770 C C . ASN A 1 91 ? 16.687 -1.630 -37.825 1.00 42.66 91 ASN A C 1
ATOM 772 O O . ASN A 1 91 ? 16.195 -2.065 -36.782 1.00 42.66 91 ASN A O 1
ATOM 776 N N . PRO A 1 92 ? 17.023 -2.448 -38.834 1.00 42.59 92 PRO A N 1
ATOM 777 C CA . PRO A 1 92 ? 17.027 -3.896 -38.673 1.00 42.59 92 PRO A CA 1
ATOM 778 C C . PRO A 1 92 ? 18.256 -4.331 -37.848 1.00 42.59 92 PRO A C 1
ATOM 780 O O . PRO A 1 92 ? 19.332 -3.738 -37.944 1.00 42.59 92 PRO A O 1
ATOM 783 N N . SER A 1 93 ? 18.098 -5.337 -36.979 1.00 36.00 93 SER A N 1
ATOM 784 C CA . SER A 1 93 ? 19.185 -5.822 -36.119 1.00 36.00 93 SER A CA 1
ATOM 785 C C . SER A 1 93 ? 20.225 -6.605 -36.928 1.00 36.00 93 SER A C 1
ATOM 787 O O . SER A 1 93 ? 19.896 -7.471 -37.735 1.00 36.00 93 SER A O 1
ATOM 789 N N . ILE A 1 94 ? 21.508 -6.299 -36.704 1.00 41.50 94 ILE A N 1
ATOM 790 C CA . ILE A 1 94 ? 22.611 -6.767 -37.558 1.00 41.50 94 ILE A CA 1
ATOM 791 C C . ILE A 1 94 ? 22.992 -8.251 -37.346 1.00 41.50 94 ILE A C 1
ATOM 793 O O . ILE A 1 94 ? 23.676 -8.844 -38.175 1.00 41.50 94 ILE A O 1
ATOM 797 N N . SER A 1 95 ? 22.515 -8.920 -36.292 1.00 39.44 95 SER A N 1
ATOM 798 C CA . SER A 1 95 ? 22.932 -10.308 -36.022 1.00 39.44 95 SER A CA 1
ATOM 799 C C . SER A 1 95 ? 22.403 -11.330 -37.038 1.00 39.44 95 SER A C 1
ATOM 801 O O . SER A 1 95 ? 23.101 -12.291 -37.327 1.00 39.44 95 SER A O 1
ATOM 803 N N . LYS A 1 96 ? 21.232 -11.105 -37.656 1.00 38.56 96 LYS A N 1
ATOM 804 C CA . LYS A 1 96 ? 20.762 -11.898 -38.817 1.00 38.56 96 LYS A CA 1
ATOM 805 C C . LYS A 1 96 ? 21.337 -11.416 -40.155 1.00 38.56 96 LYS A C 1
ATOM 807 O O . LYS A 1 96 ? 21.106 -12.035 -41.188 1.00 38.56 96 LYS A O 1
ATOM 812 N N . ILE A 1 97 ? 22.036 -10.285 -40.131 1.00 39.81 97 ILE A N 1
ATOM 813 C CA . ILE A 1 97 ? 22.504 -9.550 -41.300 1.00 39.81 97 ILE A CA 1
ATOM 814 C C . ILE A 1 97 ? 23.954 -9.929 -41.622 1.00 39.81 97 ILE A C 1
ATOM 816 O O . ILE A 1 97 ? 24.250 -10.087 -42.793 1.00 39.81 97 ILE A O 1
ATOM 820 N N . ASN A 1 98 ? 24.838 -10.166 -40.647 1.00 37.25 98 ASN A N 1
ATOM 821 C CA . ASN A 1 98 ? 26.244 -10.497 -40.945 1.00 37.25 98 ASN A CA 1
ATOM 822 C C . ASN A 1 98 ? 26.420 -11.833 -41.693 1.00 37.25 98 ASN A C 1
ATOM 824 O O . ASN A 1 98 ? 27.146 -11.871 -42.686 1.00 37.25 98 ASN A O 1
ATOM 828 N N . ASP A 1 99 ? 25.687 -12.884 -41.311 1.00 36.97 99 ASP A N 1
ATOM 829 C CA . ASP A 1 99 ? 25.775 -14.187 -41.992 1.00 36.97 99 ASP A CA 1
ATOM 830 C C . ASP A 1 99 ? 25.152 -14.165 -43.401 1.00 36.97 99 ASP A C 1
ATOM 832 O O . ASP A 1 99 ? 25.503 -14.988 -44.244 1.00 36.97 99 ASP A O 1
ATOM 836 N N . LEU A 1 100 ? 24.260 -13.205 -43.690 1.00 34.91 100 LEU A N 1
ATOM 837 C CA . LEU A 1 100 ? 23.580 -13.051 -44.985 1.00 34.91 100 LEU A CA 1
ATOM 838 C C . LEU A 1 100 ? 24.191 -11.963 -45.888 1.00 34.91 100 LEU A C 1
ATOM 840 O O . LEU A 1 100 ? 24.125 -12.105 -47.107 1.00 34.91 100 LEU A O 1
ATOM 844 N N . ILE A 1 101 ? 24.795 -10.904 -45.336 1.00 38.47 101 ILE A N 1
ATOM 845 C CA . ILE A 1 101 ? 25.374 -9.786 -46.104 1.00 38.47 101 ILE A CA 1
ATOM 846 C C . ILE A 1 101 ? 26.632 -10.221 -46.847 1.00 38.47 101 ILE A C 1
ATOM 848 O O . ILE A 1 101 ? 26.818 -9.818 -47.992 1.00 38.47 101 ILE A O 1
ATOM 852 N N . LEU A 1 102 ? 27.475 -11.051 -46.229 1.00 36.16 102 LEU A N 1
ATOM 853 C CA . LEU A 1 102 ? 28.722 -11.488 -46.860 1.00 36.16 102 LEU A CA 1
ATOM 854 C C . LEU A 1 102 ? 28.541 -12.734 -47.740 1.00 36.16 102 LEU A C 1
ATOM 856 O O . LEU A 1 102 ? 29.324 -12.928 -48.664 1.00 36.16 102 LEU A O 1
ATOM 860 N N . SER A 1 103 ? 27.504 -13.553 -47.501 1.00 33.53 103 SER A N 1
ATOM 861 C CA . SER A 1 103 ? 27.309 -14.829 -48.214 1.00 33.53 103 SER A CA 1
ATOM 862 C C . SER A 1 103 ? 26.141 -14.862 -49.214 1.00 33.53 103 SER A C 1
ATOM 864 O O . SER A 1 103 ? 26.138 -15.719 -50.095 1.00 33.53 103 SER A O 1
ATOM 866 N N . LYS A 1 104 ? 25.147 -13.960 -49.112 1.00 33.53 104 LYS A N 1
ATOM 867 C CA . LYS A 1 104 ? 23.885 -14.012 -49.887 1.00 33.53 104 LYS A CA 1
ATOM 868 C C . LYS A 1 104 ? 23.369 -12.646 -50.353 1.00 33.53 104 LYS A C 1
ATOM 870 O O . LYS A 1 104 ? 22.159 -12.401 -50.368 1.00 33.53 104 LYS A O 1
ATOM 875 N N . LEU A 1 105 ? 24.254 -11.770 -50.823 1.00 32.94 105 LEU A N 1
ATOM 876 C CA . LEU A 1 105 ? 23.853 -10.757 -51.806 1.00 32.94 105 LEU A CA 1
ATOM 877 C C . LEU A 1 105 ? 23.513 -11.468 -53.134 1.00 32.94 105 LEU A C 1
ATOM 879 O O . LEU A 1 105 ? 24.273 -11.426 -54.093 1.00 32.94 105 LEU A O 1
ATOM 883 N N . GLU A 1 106 ? 22.377 -12.170 -53.182 1.00 29.80 106 GLU A N 1
ATOM 884 C CA . GLU A 1 106 ? 21.741 -12.571 -54.439 1.00 29.80 106 GLU A CA 1
ATOM 885 C C . GLU A 1 106 ? 20.914 -11.391 -54.937 1.00 29.80 106 GLU A C 1
ATOM 887 O O . GLU A 1 106 ? 19.827 -11.092 -54.433 1.00 29.80 106 GLU A O 1
ATOM 892 N N . ILE A 1 107 ? 21.480 -10.692 -55.913 1.00 33.97 107 ILE A N 1
ATOM 893 C CA . ILE A 1 107 ? 20.845 -9.565 -56.571 1.00 33.97 107 ILE A CA 1
ATOM 894 C C . ILE A 1 107 ? 20.028 -10.068 -57.768 1.00 33.97 107 ILE A C 1
ATOM 896 O O . ILE A 1 107 ? 20.504 -10.870 -58.569 1.00 33.97 107 ILE A O 1
ATOM 900 N N . PHE A 1 108 ? 18.793 -9.579 -57.885 1.00 30.08 108 PHE A N 1
ATOM 901 C CA . PHE A 1 108 ? 17.837 -9.917 -58.942 1.00 30.08 108 PHE A CA 1
ATOM 902 C C . PHE A 1 108 ? 17.440 -8.669 -59.759 1.00 30.08 108 PHE A C 1
ATOM 904 O O . PHE A 1 108 ? 17.685 -7.547 -59.309 1.00 30.08 108 PHE A O 1
ATOM 911 N N . PRO A 1 109 ? 16.893 -8.839 -60.984 1.00 28.34 109 PRO A N 1
ATOM 912 C CA . PRO A 1 109 ? 16.925 -7.817 -62.029 1.00 28.34 109 PRO A CA 1
ATOM 913 C C . PRO A 1 109 ? 16.071 -6.587 -61.708 1.00 28.34 109 PRO A C 1
ATOM 915 O O . PRO A 1 109 ? 14.912 -6.688 -61.312 1.00 28.34 109 PRO A O 1
ATOM 918 N N . MET A 1 110 ? 16.660 -5.415 -61.952 1.00 35.78 110 MET A N 1
ATOM 919 C CA . MET A 1 110 ? 16.004 -4.111 -61.889 1.00 35.78 110 MET A CA 1
ATOM 920 C C . MET A 1 110 ? 14.828 -4.003 -62.863 1.00 35.78 110 MET A C 1
ATOM 922 O O . MET A 1 110 ? 14.889 -4.466 -64.002 1.00 35.78 110 MET A O 1
ATOM 926 N N . HIS A 1 111 ? 13.793 -3.270 -62.451 1.00 35.94 111 HIS A N 1
ATOM 927 C CA . HIS A 1 111 ? 12.762 -2.805 -63.372 1.00 35.94 111 HIS A CA 1
ATOM 928 C C . HIS A 1 111 ? 13.349 -1.857 -64.440 1.00 35.94 111 HIS A C 1
ATOM 930 O O . HIS A 1 111 ? 14.207 -1.014 -64.173 1.00 35.94 111 HIS A O 1
ATOM 936 N N . VAL A 1 112 ? 12.810 -1.998 -65.653 1.00 41.19 112 VAL A N 1
ATOM 937 C CA . VAL A 1 112 ? 13.270 -1.524 -66.975 1.00 41.19 112 VAL A CA 1
ATOM 938 C C . VAL A 1 112 ? 13.696 -0.041 -67.077 1.00 41.19 112 VAL A C 1
ATOM 940 O O . VAL A 1 112 ? 14.461 0.313 -67.971 1.00 41.19 112 VAL A O 1
ATOM 943 N N . ASN A 1 113 ? 13.283 0.846 -66.166 1.00 41.72 113 ASN A N 1
ATOM 944 C CA . ASN A 1 113 ? 13.475 2.294 -66.347 1.00 41.72 113 ASN A CA 1
ATOM 945 C C . ASN A 1 113 ? 14.820 2.854 -65.848 1.00 41.72 113 ASN A C 1
ATOM 947 O O . ASN A 1 113 ? 15.318 3.820 -66.415 1.00 41.72 113 ASN A O 1
ATOM 951 N N . LEU A 1 114 ? 15.459 2.248 -64.848 1.00 40.59 114 LEU A N 1
ATOM 952 C CA . LEU A 1 114 ? 16.765 2.711 -64.352 1.00 40.59 114 LEU A CA 1
ATOM 953 C C . LEU A 1 114 ? 17.942 2.132 -65.148 1.00 40.59 114 LEU A C 1
ATOM 955 O O . LEU A 1 114 ? 18.938 2.817 -65.358 1.00 40.59 114 LEU A O 1
ATOM 959 N N . GLY A 1 115 ? 17.813 0.880 -65.605 1.00 44.22 115 GLY A N 1
ATOM 960 C CA . GLY A 1 115 ? 18.777 0.275 -66.528 1.00 44.22 115 GLY A CA 1
ATOM 961 C C . GLY A 1 115 ? 18.887 1.109 -67.803 1.00 44.22 115 GLY A C 1
ATOM 962 O O . GLY A 1 115 ? 19.985 1.356 -68.286 1.00 44.22 115 GLY A O 1
ATOM 963 N N . ARG A 1 116 ? 17.756 1.673 -68.249 1.00 41.47 116 ARG A N 1
ATOM 964 C CA . ARG A 1 116 ? 17.700 2.647 -69.338 1.00 41.47 116 ARG A CA 1
ATOM 965 C C . ARG A 1 116 ? 18.377 3.976 -68.983 1.00 41.47 116 ARG A C 1
ATOM 967 O O . ARG A 1 116 ? 19.087 4.501 -69.824 1.00 41.47 116 ARG A O 1
ATOM 974 N N . ILE A 1 117 ? 18.232 4.506 -67.764 1.00 46.88 117 ILE A N 1
ATOM 975 C CA . ILE A 1 117 ? 18.927 5.739 -67.334 1.00 46.88 117 ILE A CA 1
ATOM 976 C C . ILE A 1 117 ? 20.449 5.532 -67.267 1.00 46.88 117 ILE A C 1
ATOM 978 O O . ILE A 1 117 ? 21.186 6.392 -67.735 1.00 46.88 117 ILE A O 1
ATOM 982 N N . PHE A 1 118 ? 20.941 4.402 -66.753 1.00 43.38 118 PHE A N 1
ATOM 983 C CA . PHE A 1 118 ? 22.382 4.115 -66.706 1.00 43.38 118 PHE A CA 1
ATOM 984 C C . PHE A 1 118 ? 22.983 3.752 -68.075 1.00 43.38 118 PHE A C 1
ATOM 986 O O . PHE A 1 118 ? 24.085 4.209 -68.380 1.00 43.38 118 PHE A O 1
ATOM 993 N N . GLN A 1 119 ? 22.235 3.055 -68.942 1.00 46.12 119 GLN A N 1
ATOM 994 C CA . GLN A 1 119 ? 22.606 2.854 -70.352 1.00 46.12 119 GLN A CA 1
ATOM 995 C C . GLN A 1 119 ? 22.641 4.172 -71.133 1.00 46.12 119 GLN A C 1
ATOM 997 O O . GLN A 1 119 ? 23.614 4.438 -71.832 1.00 46.12 119 GLN A O 1
ATOM 1002 N N . LEU A 1 120 ? 21.638 5.044 -70.966 1.00 44.16 120 LEU A N 1
ATOM 1003 C CA . LEU A 1 120 ? 21.635 6.394 -71.551 1.00 44.16 120 LEU A CA 1
ATOM 1004 C C . LEU A 1 120 ? 22.768 7.273 -70.995 1.00 44.16 120 LEU A C 1
ATOM 1006 O O . LEU A 1 120 ? 23.161 8.245 -71.630 1.00 44.16 120 LEU A O 1
ATOM 1010 N N . ARG A 1 121 ? 23.319 6.916 -69.828 1.00 43.88 121 ARG A N 1
ATOM 1011 C CA . ARG A 1 121 ? 24.473 7.564 -69.192 1.00 43.88 121 ARG A CA 1
ATOM 1012 C C . ARG A 1 121 ? 25.807 6.889 -69.530 1.00 43.88 121 ARG A C 1
ATOM 1014 O O . ARG A 1 121 ? 26.821 7.298 -68.970 1.00 43.88 121 ARG A O 1
ATOM 1021 N N . GLY A 1 122 ? 25.848 5.930 -70.460 1.00 39.12 122 GLY A N 1
ATOM 1022 C CA . GLY A 1 122 ? 27.078 5.311 -70.978 1.00 39.12 122 GLY A CA 1
ATOM 1023 C C . GLY A 1 122 ? 27.828 4.432 -69.974 1.00 39.12 122 GLY A C 1
ATOM 1024 O O . GLY A 1 122 ? 29.025 4.217 -70.128 1.00 39.12 122 GLY A O 1
ATOM 1025 N N . ILE A 1 123 ? 27.147 3.970 -68.925 1.00 44.41 123 ILE A N 1
ATOM 1026 C CA . ILE A 1 123 ? 27.716 3.077 -67.914 1.00 44.41 123 ILE A CA 1
ATOM 1027 C C . ILE A 1 123 ? 27.343 1.651 -68.325 1.00 44.41 123 ILE A C 1
ATOM 1029 O O . ILE A 1 123 ? 26.280 1.148 -67.958 1.00 44.41 123 ILE A O 1
ATOM 1033 N N . ASP A 1 124 ? 28.194 1.028 -69.142 1.00 43.12 124 ASP A N 1
ATOM 1034 C CA . ASP A 1 124 ? 28.012 -0.351 -69.605 1.00 43.12 124 ASP A CA 1
ATOM 1035 C C . ASP A 1 124 ? 28.589 -1.310 -68.558 1.00 43.12 124 ASP A C 1
ATOM 1037 O O . ASP A 1 124 ? 29.755 -1.700 -68.570 1.00 43.12 124 ASP A O 1
ATOM 1041 N N . PHE A 1 125 ? 27.782 -1.585 -67.540 1.00 44.69 125 PHE A N 1
ATOM 1042 C CA . PHE A 1 125 ? 28.146 -2.433 -66.415 1.00 44.69 125 PHE A CA 1
ATOM 1043 C C . PHE A 1 125 ? 27.100 -3.548 -66.306 1.00 44.69 125 PHE A C 1
ATOM 1045 O O . PHE A 1 125 ? 25.918 -3.323 -66.578 1.00 44.69 125 PHE A O 1
ATOM 1052 N N . ASP A 1 126 ? 27.503 -4.757 -65.899 1.00 43.78 126 ASP A N 1
ATOM 1053 C CA . ASP A 1 126 ? 26.574 -5.859 -65.593 1.00 43.78 126 ASP A CA 1
ATOM 1054 C C . ASP A 1 126 ? 25.842 -5.552 -64.270 1.00 43.78 126 ASP A C 1
ATOM 1056 O O . ASP A 1 126 ? 26.098 -6.120 -63.206 1.00 43.78 126 ASP A O 1
ATOM 1060 N N . LEU A 1 127 ? 24.954 -4.555 -64.342 1.00 40.91 127 LEU A N 1
ATOM 1061 C CA . LEU A 1 127 ? 24.200 -3.913 -63.260 1.00 40.91 127 LEU A CA 1
ATOM 1062 C C . LEU A 1 127 ? 23.096 -4.808 -62.684 1.00 40.91 127 LEU A C 1
ATOM 1064 O O . LEU A 1 127 ? 22.326 -4.370 -61.832 1.00 40.91 127 LEU A O 1
ATOM 1068 N N . LYS A 1 128 ? 23.068 -6.094 -63.053 1.00 36.22 128 LYS A N 1
ATOM 1069 C CA . LYS A 1 128 ? 22.256 -7.142 -62.412 1.00 36.22 128 LYS A CA 1
ATOM 1070 C C . LYS A 1 128 ? 22.590 -7.342 -60.923 1.00 36.22 128 LYS A C 1
ATOM 1072 O O . LYS A 1 128 ? 22.011 -8.221 -60.300 1.00 36.22 128 LYS A O 1
ATOM 1077 N N . LYS A 1 129 ? 23.535 -6.569 -60.365 1.00 38.62 129 LYS A N 1
ATOM 1078 C CA . LYS A 1 129 ? 24.212 -6.807 -59.084 1.00 38.62 129 LYS A CA 1
ATOM 1079 C C . LYS A 1 129 ? 24.083 -5.712 -58.013 1.00 38.62 129 LYS A C 1
ATOM 1081 O O . LYS A 1 129 ? 24.698 -5.848 -56.964 1.00 38.62 129 LYS A O 1
ATOM 1086 N N . LEU A 1 130 ? 23.281 -4.660 -58.201 1.00 37.81 130 LEU A N 1
ATOM 1087 C CA . LEU A 1 130 ? 23.117 -3.612 -57.178 1.00 37.81 130 LEU A CA 1
ATOM 1088 C C . LEU A 1 130 ? 21.649 -3.246 -56.899 1.00 37.81 130 LEU A C 1
ATOM 1090 O O . LEU A 1 130 ? 21.143 -2.256 -57.412 1.00 37.81 130 LEU A O 1
ATOM 1094 N N . GLN A 1 131 ? 20.992 -4.014 -56.023 1.00 41.59 131 GLN A N 1
ATOM 1095 C CA . GLN A 1 131 ? 19.872 -3.546 -55.192 1.00 41.59 131 GLN A CA 1
ATOM 1096 C C . GLN A 1 131 ? 19.857 -4.287 -53.850 1.00 41.59 131 GLN A C 1
ATOM 1098 O O . GLN A 1 131 ? 20.060 -5.499 -53.792 1.00 41.59 131 GLN A O 1
ATOM 1103 N N . VAL A 1 132 ? 19.573 -3.555 -52.770 1.00 38.44 132 VAL A N 1
ATOM 1104 C CA . VAL A 1 132 ? 19.349 -4.113 -51.433 1.00 38.44 132 VAL A CA 1
ATOM 1105 C C . VAL A 1 132 ? 17.845 -4.317 -51.247 1.00 38.44 132 VAL A C 1
ATOM 1107 O O . VAL A 1 132 ? 17.122 -3.366 -50.962 1.00 38.44 132 VAL A O 1
ATOM 1110 N N . ASN A 1 133 ? 17.354 -5.548 -51.431 1.00 39.84 133 ASN A N 1
ATOM 1111 C CA . ASN A 1 133 ? 15.942 -5.863 -51.205 1.00 39.84 133 ASN A CA 1
ATOM 1112 C C . ASN A 1 133 ? 15.651 -5.983 -49.696 1.00 39.84 133 ASN A C 1
ATOM 1114 O O . ASN A 1 133 ? 15.772 -7.056 -49.098 1.00 39.84 133 ASN A O 1
ATOM 1118 N N . ILE A 1 134 ? 15.231 -4.870 -49.095 1.00 38.69 134 ILE A N 1
ATOM 1119 C CA . ILE A 1 134 ? 14.858 -4.787 -47.677 1.00 38.69 134 ILE A CA 1
ATOM 1120 C C . ILE A 1 134 ? 13.502 -5.444 -47.360 1.00 38.69 134 ILE A C 1
ATOM 1122 O O . ILE A 1 134 ? 13.195 -5.662 -46.187 1.00 38.69 134 ILE A O 1
ATOM 1126 N N . SER A 1 135 ? 12.690 -5.810 -48.364 1.00 37.72 135 SER A N 1
ATOM 1127 C CA . SER A 1 135 ? 11.364 -6.420 -48.161 1.00 37.72 135 SER A CA 1
ATOM 1128 C C . SER A 1 135 ? 11.441 -7.842 -47.595 1.00 37.72 135 SER A C 1
ATOM 1130 O O . SER A 1 135 ? 10.462 -8.340 -47.050 1.00 37.72 135 SER A O 1
ATOM 1132 N N . LYS A 1 136 ? 12.608 -8.495 -47.690 1.00 38.47 136 LYS A N 1
ATOM 1133 C CA . LYS A 1 136 ? 12.903 -9.769 -47.008 1.00 38.47 136 LYS A CA 1
ATOM 1134 C C . LYS A 1 136 ? 13.262 -9.587 -45.527 1.00 38.47 136 LYS A C 1
ATOM 1136 O O . LYS A 1 136 ? 13.328 -10.567 -44.790 1.00 38.47 136 LYS A O 1
ATOM 1141 N N . TRP A 1 137 ? 13.532 -8.356 -45.095 1.00 39.91 137 TRP A N 1
ATOM 1142 C CA . TRP A 1 137 ? 14.002 -8.022 -43.745 1.00 39.91 137 TRP A CA 1
ATOM 1143 C C . TRP A 1 137 ? 12.917 -7.380 -42.877 1.00 39.91 137 TRP A C 1
ATOM 1145 O O . TRP A 1 137 ? 13.122 -7.172 -41.682 1.00 39.91 137 TRP A O 1
ATOM 1155 N N . ILE A 1 138 ? 11.762 -7.076 -43.474 1.00 39.78 138 ILE A N 1
ATOM 1156 C CA . ILE A 1 138 ? 10.621 -6.426 -42.835 1.00 39.78 138 ILE A CA 1
ATOM 1157 C C . ILE A 1 138 ? 9.372 -7.222 -43.217 1.00 39.78 138 ILE A C 1
ATOM 1159 O O . ILE A 1 138 ? 8.979 -7.234 -44.381 1.00 39.78 138 ILE A O 1
ATOM 1163 N N . ASP A 1 139 ? 8.733 -7.875 -42.242 1.00 41.88 139 ASP A N 1
ATOM 1164 C CA . ASP A 1 139 ? 7.444 -8.532 -42.469 1.00 41.88 139 ASP A CA 1
ATOM 1165 C C . ASP A 1 139 ? 6.349 -7.470 -42.662 1.00 41.88 139 ASP A C 1
ATOM 1167 O O . ASP A 1 139 ? 5.838 -6.856 -41.724 1.00 41.88 139 ASP A O 1
ATOM 1171 N N . ILE A 1 140 ? 6.025 -7.235 -43.929 1.00 41.50 140 ILE A N 1
ATOM 1172 C CA . ILE A 1 140 ? 5.032 -6.271 -44.410 1.00 41.50 140 ILE A CA 1
ATOM 1173 C C . ILE A 1 140 ? 3.576 -6.683 -44.128 1.00 41.50 140 ILE A C 1
ATOM 1175 O O . ILE A 1 140 ? 2.675 -5.872 -44.371 1.00 41.50 140 ILE A O 1
ATOM 1179 N N . THR A 1 141 ? 3.327 -7.896 -43.618 1.00 44.56 141 THR A N 1
ATOM 1180 C CA . THR A 1 141 ? 1.972 -8.428 -43.375 1.00 44.56 141 THR A CA 1
ATOM 1181 C C . THR A 1 141 ? 1.449 -8.199 -41.952 1.00 44.56 141 THR A C 1
ATOM 1183 O O . THR A 1 141 ? 0.237 -8.247 -41.726 1.00 44.56 141 THR A O 1
ATOM 1186 N N . LEU A 1 142 ? 2.314 -7.851 -40.993 1.00 45.00 142 LEU A N 1
ATOM 1187 C CA . LEU A 1 142 ? 1.914 -7.537 -39.617 1.00 45.00 142 LEU A CA 1
ATOM 1188 C C . LEU A 1 142 ? 1.196 -6.174 -39.538 1.00 45.00 142 LEU A C 1
ATOM 1190 O O . LEU A 1 142 ? 1.623 -5.185 -40.138 1.00 45.00 142 LEU A O 1
ATOM 1194 N N . LYS A 1 143 ? 0.064 -6.124 -38.811 1.00 44.22 143 LYS A N 1
ATOM 1195 C CA . LYS A 1 143 ? -0.918 -5.016 -38.787 1.00 44.22 143 LYS A CA 1
ATOM 1196 C C . LYS A 1 143 ? -0.274 -3.621 -38.822 1.00 44.22 143 LYS A C 1
ATOM 1198 O O . LYS A 1 143 ? 0.245 -3.089 -37.841 1.00 44.22 143 LYS A O 1
ATOM 1203 N N . LYS A 1 144 ? -0.424 -2.992 -39.987 1.00 52.19 144 LYS A N 1
ATOM 1204 C CA . LYS A 1 144 ? 0.259 -1.780 -40.455 1.00 52.19 144 LYS A CA 1
ATOM 1205 C C . LYS A 1 144 ? 0.047 -0.509 -39.627 1.00 52.19 144 LYS A C 1
ATOM 1207 O O . LYS A 1 144 ? 0.652 0.483 -39.993 1.00 52.19 144 LYS A O 1
ATOM 1212 N N . MET A 1 145 ? -0.815 -0.453 -38.608 1.00 48.16 145 MET A N 1
ATOM 1213 C CA . MET A 1 145 ? -1.079 0.785 -37.841 1.00 48.16 145 MET A CA 1
ATOM 1214 C C . MET A 1 145 ? -0.545 0.750 -36.409 1.00 48.16 145 MET A C 1
ATOM 1216 O O . MET A 1 145 ? 0.044 1.732 -35.964 1.00 48.16 145 MET A O 1
ATOM 1220 N N . GLU A 1 146 ? -0.665 -0.383 -35.725 1.00 47.03 146 GLU A N 1
ATOM 1221 C CA . GLU A 1 146 ? -0.184 -0.555 -34.349 1.00 47.03 146 GLU A CA 1
ATOM 1222 C C . GLU A 1 146 ? 1.348 -0.534 -34.316 1.00 47.03 146 GLU A C 1
ATOM 1224 O O . GLU A 1 146 ? 1.951 0.283 -33.624 1.00 47.03 146 GLU A O 1
ATOM 1229 N N . TYR A 1 147 ? 1.976 -1.276 -35.235 1.00 48.81 147 TYR A N 1
ATOM 1230 C CA . TYR A 1 147 ? 3.423 -1.243 -35.440 1.00 48.81 147 TYR A CA 1
ATOM 1231 C C . TYR A 1 147 ? 3.908 0.147 -35.869 1.00 48.81 147 TYR A C 1
ATOM 1233 O O . TYR A 1 147 ? 4.965 0.581 -35.446 1.00 48.81 147 TYR A O 1
ATOM 1241 N N . LYS A 1 148 ? 3.140 0.912 -36.660 1.00 44.62 148 LYS A N 1
ATOM 1242 C CA . LYS A 1 148 ? 3.543 2.272 -37.064 1.00 44.62 148 LYS A CA 1
ATOM 1243 C C . LYS A 1 148 ? 3.621 3.229 -35.893 1.00 44.62 148 LYS A C 1
ATOM 1245 O O . LYS A 1 148 ? 4.476 4.107 -35.931 1.00 44.62 148 LYS A O 1
ATOM 1250 N N . ARG A 1 149 ? 2.720 3.111 -34.920 1.00 44.78 149 ARG A N 1
ATOM 1251 C CA . ARG A 1 149 ? 2.715 3.964 -33.735 1.00 44.78 149 ARG A CA 1
ATOM 1252 C C . ARG A 1 149 ? 3.825 3.538 -32.779 1.00 44.78 149 ARG A C 1
ATOM 1254 O O . ARG A 1 149 ? 4.653 4.375 -32.446 1.00 44.78 149 ARG A O 1
ATOM 1261 N N . THR A 1 150 ? 3.920 2.247 -32.466 1.00 42.88 150 THR A N 1
ATOM 1262 C CA . THR A 1 150 ? 4.962 1.695 -31.588 1.00 42.88 150 THR A CA 1
ATOM 1263 C C . THR A 1 150 ? 6.360 1.867 -32.177 1.00 42.88 150 THR A C 1
ATOM 1265 O O . THR A 1 150 ? 7.270 2.251 -31.461 1.00 42.88 150 THR A O 1
ATOM 1268 N N . LEU A 1 151 ? 6.543 1.681 -33.488 1.00 42.53 151 LEU A N 1
ATOM 1269 C CA . LEU A 1 151 ? 7.803 1.970 -34.174 1.00 42.53 151 LEU A CA 1
ATOM 1270 C C . LEU A 1 151 ? 8.061 3.467 -34.304 1.00 42.53 151 LEU A C 1
ATOM 1272 O O . LEU A 1 151 ? 9.206 3.867 -34.208 1.00 42.53 151 LEU A O 1
ATOM 1276 N N . LYS A 1 152 ? 7.051 4.317 -34.526 1.00 42.78 152 LYS A N 1
ATOM 1277 C CA . LYS A 1 152 ? 7.267 5.772 -34.522 1.00 42.78 152 LYS A CA 1
ATOM 1278 C C . LYS A 1 152 ? 7.696 6.232 -33.132 1.00 42.78 152 LYS A C 1
ATOM 1280 O O . LYS A 1 152 ? 8.600 7.035 -33.044 1.00 42.78 152 LYS A O 1
ATOM 1285 N N . GLU A 1 153 ? 7.136 5.679 -32.063 1.00 44.38 153 GLU A N 1
ATOM 1286 C CA . GLU A 1 153 ? 7.559 5.932 -30.680 1.00 44.38 153 GLU A CA 1
ATOM 1287 C C . GLU A 1 153 ? 8.951 5.326 -30.382 1.00 44.38 153 GLU A C 1
ATOM 1289 O O . GLU A 1 153 ? 9.790 5.996 -29.789 1.00 44.38 153 GLU A O 1
ATOM 1294 N N . TYR A 1 154 ? 9.247 4.119 -30.881 1.00 43.09 154 TYR A N 1
ATOM 1295 C CA . TYR A 1 154 ? 10.539 3.427 -30.742 1.00 43.09 154 TYR A CA 1
ATOM 1296 C C . TYR A 1 154 ? 11.654 4.021 -31.625 1.00 43.09 154 TYR A C 1
ATOM 1298 O O . TYR A 1 154 ? 12.829 3.959 -31.297 1.00 43.09 154 TYR A O 1
ATOM 1306 N N . PHE A 1 155 ? 11.333 4.629 -32.759 1.00 44.03 155 PHE A N 1
ATOM 1307 C CA . PHE A 1 155 ? 12.303 5.277 -33.645 1.00 44.03 155 PHE A CA 1
ATOM 1308 C C . PHE A 1 155 ? 12.349 6.797 -33.471 1.00 44.03 155 PHE A C 1
ATOM 1310 O O . PHE A 1 155 ? 13.337 7.403 -33.882 1.00 44.03 155 PHE A O 1
ATOM 1317 N N . ASN A 1 156 ? 11.362 7.381 -32.779 1.00 47.03 156 ASN A N 1
ATOM 1318 C CA . ASN A 1 156 ? 11.467 8.684 -32.116 1.00 47.03 156 ASN A CA 1
ATOM 1319 C C . ASN A 1 156 ? 12.369 8.627 -30.870 1.00 47.03 156 ASN A C 1
ATOM 1321 O O . ASN A 1 156 ? 12.548 9.650 -30.211 1.00 47.03 156 ASN A O 1
ATOM 1325 N N . PHE A 1 157 ? 12.982 7.478 -30.541 1.00 50.91 157 PHE A N 1
ATOM 1326 C CA . PHE A 1 157 ? 14.243 7.518 -29.806 1.00 50.91 157 PHE A CA 1
ATOM 1327 C C . PHE A 1 157 ? 15.242 8.250 -30.693 1.00 50.91 157 PHE A C 1
ATOM 1329 O O . PHE A 1 157 ? 15.791 7.691 -31.648 1.00 50.91 157 PHE A O 1
ATOM 1336 N N . ASN A 1 158 ? 15.405 9.531 -30.390 1.00 64.50 158 ASN A N 1
ATOM 1337 C CA . ASN A 1 158 ? 16.318 10.420 -31.071 1.00 64.50 158 ASN A CA 1
ATOM 1338 C C . ASN A 1 158 ? 17.697 9.760 -31.150 1.00 64.50 158 ASN A C 1
ATOM 1340 O O . ASN A 1 158 ? 18.112 9.026 -30.244 1.00 64.50 158 ASN A O 1
ATOM 1344 N N . LEU A 1 159 ? 18.398 9.980 -32.257 1.00 76.88 159 LEU A N 1
ATOM 1345 C CA . LEU A 1 159 ? 19.771 9.524 -32.362 1.00 76.88 159 LEU A CA 1
ATOM 1346 C C . LEU A 1 159 ? 20.606 10.254 -31.323 1.00 76.88 159 LEU A C 1
ATOM 1348 O O . LEU A 1 159 ? 20.875 11.446 -31.446 1.00 76.88 159 LEU A O 1
ATOM 1352 N N . LYS A 1 160 ? 20.986 9.515 -30.286 1.00 86.31 160 LYS A N 1
ATOM 1353 C CA . LYS A 1 160 ? 21.908 10.014 -29.288 1.00 86.31 160 LYS A CA 1
ATOM 1354 C C . LYS A 1 160 ? 23.333 9.791 -29.770 1.00 86.31 160 LYS A C 1
ATOM 1356 O O . LYS A 1 160 ? 23.617 8.779 -30.417 1.00 86.31 160 LYS A O 1
ATOM 1361 N N . TYR A 1 161 ? 24.228 10.691 -29.405 1.00 89.69 161 TYR A N 1
ATOM 1362 C CA . TYR A 1 161 ? 25.657 10.544 -29.645 1.00 89.69 161 TYR A CA 1
ATOM 1363 C C . TYR A 1 161 ? 26.458 11.004 -28.427 1.00 89.69 161 TYR A C 1
ATOM 1365 O O . TYR A 1 161 ? 25.956 11.714 -27.557 1.00 89.69 161 TYR A O 1
ATOM 1373 N N . CYS A 1 162 ? 27.709 10.560 -28.357 1.00 90.56 162 CYS A N 1
ATOM 1374 C CA . CYS A 1 162 ? 28.689 11.055 -27.399 1.00 90.56 162 CYS A CA 1
ATOM 1375 C C . CYS A 1 162 ? 29.544 12.117 -28.084 1.00 90.56 162 CYS A C 1
ATOM 1377 O O . CYS A 1 162 ? 30.243 11.788 -29.040 1.00 90.56 162 CYS A O 1
ATOM 1379 N N . SER A 1 163 ? 29.517 13.351 -27.588 1.00 88.12 163 SER A N 1
ATOM 1380 C CA . SER A 1 163 ? 30.301 14.493 -28.084 1.00 88.12 163 SER A CA 1
ATOM 1381 C C . SER A 1 163 ? 31.804 14.228 -28.104 1.00 88.12 163 SER A C 1
ATOM 1383 O O . SER A 1 163 ? 32.452 14.540 -29.099 1.00 88.12 163 SER A O 1
ATOM 1385 N N . ILE A 1 164 ? 32.345 13.560 -27.080 1.00 87.00 164 ILE A N 1
ATOM 1386 C CA . ILE A 1 164 ? 33.762 13.166 -27.047 1.00 87.00 164 ILE A CA 1
ATOM 1387 C C . ILE A 1 164 ? 34.091 12.198 -28.187 1.00 87.00 164 ILE A C 1
ATOM 1389 O O . ILE A 1 164 ? 35.004 12.475 -28.958 1.00 87.00 164 ILE A O 1
ATOM 1393 N N . CYS A 1 165 ? 33.320 11.111 -28.350 1.00 88.19 165 CYS A N 1
ATOM 1394 C CA . CYS A 1 165 ? 33.500 10.195 -29.485 1.00 88.19 165 CYS A CA 1
ATOM 1395 C C . CYS A 1 165 ? 33.363 10.942 -30.815 1.00 88.19 165 CYS A C 1
ATOM 1397 O O . CYS A 1 165 ? 34.147 10.743 -31.728 1.00 88.19 165 CYS A O 1
ATOM 1399 N N . TRP A 1 166 ? 32.398 11.853 -30.913 1.00 85.56 166 TRP A N 1
ATOM 1400 C CA . TRP A 1 166 ? 32.166 12.647 -32.118 1.00 85.56 166 TRP A CA 1
ATOM 1401 C C . TRP A 1 166 ? 33.328 13.579 -32.478 1.00 85.56 166 TRP A C 1
ATOM 1403 O O . TRP A 1 166 ? 33.529 13.890 -33.654 1.00 85.56 166 TRP A O 1
ATOM 1413 N N . LYS A 1 167 ? 34.068 14.051 -31.468 1.00 83.75 167 LYS A N 1
ATOM 1414 C CA . LYS A 1 167 ? 35.258 14.893 -31.620 1.00 83.75 167 LYS A CA 1
ATOM 1415 C C . LYS A 1 167 ? 36.486 14.063 -31.991 1.00 83.75 167 LYS A C 1
ATOM 1417 O O . LYS A 1 167 ? 37.271 14.507 -32.821 1.00 83.75 167 LYS A O 1
ATOM 1422 N N . SER A 1 168 ? 36.649 12.894 -31.368 1.00 81.31 168 SER A N 1
ATOM 1423 C CA . SER A 1 168 ? 37.840 12.048 -31.499 1.00 81.31 168 SER A CA 1
ATOM 1424 C C . SER A 1 168 ? 37.791 11.060 -32.664 1.00 81.31 168 SER A C 1
ATOM 1426 O O . SER A 1 168 ? 38.839 10.612 -33.118 1.00 81.31 168 SER A O 1
ATOM 1428 N N . ASP A 1 169 ? 36.600 10.661 -33.115 1.00 80.56 169 ASP A N 1
ATOM 1429 C CA . ASP A 1 169 ? 36.446 9.680 -34.186 1.00 80.56 169 ASP A CA 1
ATOM 1430 C C . ASP A 1 169 ? 36.832 10.317 -35.532 1.00 80.56 169 ASP A C 1
ATOM 1432 O O . ASP A 1 169 ? 36.188 11.262 -35.993 1.00 80.56 169 ASP A O 1
ATOM 1436 N N . ASN A 1 170 ? 37.842 9.750 -36.202 1.00 75.81 170 ASN A N 1
ATOM 1437 C CA . ASN A 1 170 ? 38.193 10.124 -37.581 1.00 75.81 170 ASN A CA 1
ATOM 1438 C C . ASN A 1 170 ? 37.027 9.879 -38.554 1.00 75.81 170 ASN A C 1
ATOM 1440 O O . ASN A 1 170 ? 36.896 10.568 -39.563 1.00 75.81 170 ASN A O 1
ATOM 1444 N N . GLU A 1 171 ? 36.156 8.922 -38.230 1.00 75.94 171 GLU A N 1
ATOM 1445 C CA . GLU A 1 171 ? 34.952 8.598 -38.983 1.00 75.94 171 GLU A CA 1
ATOM 1446 C C . GLU A 1 171 ? 33.759 8.568 -38.024 1.00 75.94 171 GLU A C 1
ATOM 1448 O O . GLU A 1 171 ? 33.589 7.621 -37.261 1.00 75.94 171 GLU A O 1
ATOM 1453 N N . ARG A 1 172 ? 32.941 9.625 -38.024 1.00 84.88 172 ARG A N 1
ATOM 1454 C CA . ARG A 1 172 ? 31.798 9.768 -37.105 1.00 84.88 172 ARG A CA 1
ATOM 1455 C C . ARG A 1 172 ? 30.697 8.765 -37.441 1.00 84.88 172 ARG A C 1
ATOM 1457 O O . ARG A 1 172 ? 30.299 8.653 -38.598 1.00 84.88 172 ARG A O 1
ATOM 1464 N N . TYR A 1 173 ? 30.178 8.073 -36.427 1.00 88.25 173 TYR A N 1
ATOM 1465 C CA . TYR A 1 173 ? 29.115 7.084 -36.602 1.00 88.25 173 TYR A CA 1
ATOM 1466 C C . TYR A 1 173 ? 28.281 6.873 -35.329 1.00 88.25 173 TYR A C 1
ATOM 1468 O O . TYR A 1 173 ? 28.757 7.025 -34.197 1.00 88.25 173 TYR A O 1
ATOM 1476 N N . PHE A 1 174 ? 27.021 6.478 -35.505 1.00 85.88 174 PHE A N 1
ATOM 1477 C CA . PHE A 1 174 ? 26.117 6.131 -34.413 1.00 85.88 174 PHE A CA 1
ATOM 1478 C C . PHE A 1 174 ? 26.262 4.661 -34.024 1.00 85.88 174 PHE A C 1
ATOM 1480 O O . PHE A 1 174 ? 25.984 3.737 -34.798 1.00 85.88 174 PHE A O 1
ATOM 1487 N N . ARG A 1 175 ? 26.618 4.447 -32.760 1.00 87.44 175 ARG A N 1
ATOM 1488 C CA . ARG A 1 175 ? 26.837 3.115 -32.199 1.00 87.44 175 ARG A CA 1
ATOM 1489 C C . ARG A 1 175 ? 25.503 2.442 -31.851 1.00 87.44 175 ARG A C 1
ATOM 1491 O O . ARG A 1 175 ? 24.567 3.096 -31.394 1.00 87.44 175 ARG A O 1
ATOM 1498 N N . LYS A 1 176 ? 25.403 1.124 -32.047 1.00 81.88 176 LYS A N 1
ATOM 1499 C CA . LYS A 1 176 ? 24.221 0.285 -31.750 1.00 81.88 176 LYS A CA 1
ATOM 1500 C C . LYS A 1 176 ? 23.796 0.425 -30.293 1.00 81.88 176 LYS A C 1
ATOM 1502 O O . LYS A 1 176 ? 22.617 0.585 -30.004 1.00 81.88 176 LYS A O 1
ATOM 1507 N N . GLU A 1 177 ? 24.774 0.420 -29.397 1.00 81.88 177 GLU A N 1
ATOM 1508 C CA . GLU A 1 177 ? 24.582 0.542 -27.952 1.00 81.88 177 GLU A CA 1
ATOM 1509 C C . GLU A 1 177 ? 23.857 1.828 -27.525 1.00 81.88 177 GLU A C 1
ATOM 1511 O O . GLU A 1 177 ? 23.096 1.817 -26.565 1.00 81.88 177 GLU A O 1
ATOM 1516 N N . TRP A 1 178 ? 23.996 2.925 -28.269 1.00 85.31 178 TRP A N 1
ATOM 1517 C CA . TRP A 1 178 ? 23.339 4.195 -27.939 1.00 85.31 178 TRP A CA 1
ATOM 1518 C C . TRP A 1 178 ? 21.833 4.187 -28.210 1.00 85.31 178 TRP A C 1
ATOM 1520 O O . TRP A 1 178 ? 21.123 5.114 -27.822 1.00 85.31 178 TRP A O 1
ATOM 1530 N N . ARG A 1 179 ? 21.333 3.147 -28.886 1.00 78.00 179 ARG A N 1
ATOM 1531 C CA . ARG A 1 179 ? 19.907 2.962 -29.181 1.00 78.00 179 ARG A CA 1
ATOM 1532 C C . ARG A 1 179 ? 19.168 2.270 -28.044 1.00 78.00 179 ARG A C 1
ATOM 1534 O O . ARG A 1 179 ? 17.940 2.303 -28.032 1.00 78.00 179 ARG A O 1
ATOM 1541 N N . TYR A 1 180 ? 19.882 1.665 -27.096 1.00 72.31 180 TYR A N 1
ATOM 1542 C CA . TYR A 1 180 ? 19.238 1.086 -25.927 1.00 72.31 180 TYR A CA 1
ATOM 1543 C C . TYR A 1 180 ? 18.661 2.214 -25.058 1.00 72.31 180 TYR A C 1
ATOM 1545 O O . TYR A 1 180 ? 19.405 3.112 -24.658 1.00 72.31 180 TYR A O 1
ATOM 1553 N N . PRO A 1 181 ? 17.354 2.195 -24.730 1.00 66.75 181 PRO A N 1
ATOM 1554 C CA . PRO A 1 181 ? 16.719 3.283 -23.981 1.00 66.75 181 PRO A CA 1
ATOM 1555 C C . PRO A 1 181 ? 17.377 3.565 -22.623 1.00 66.75 181 PRO A C 1
ATOM 1557 O O . PRO A 1 181 ? 17.411 4.714 -22.181 1.00 66.75 181 PRO A O 1
ATOM 1560 N N . PHE A 1 182 ? 17.929 2.521 -21.994 1.00 67.81 182 PHE A N 1
ATOM 1561 C CA . PHE A 1 182 ? 18.625 2.585 -20.708 1.00 67.81 182 PHE A CA 1
ATOM 1562 C C . PHE A 1 182 ? 20.075 3.083 -20.810 1.00 67.81 182 PHE A C 1
ATOM 1564 O O . PHE A 1 182 ? 20.644 3.489 -19.800 1.00 67.81 182 PHE A O 1
ATOM 1571 N N . VAL A 1 183 ? 20.665 3.108 -22.009 1.00 77.31 183 VAL A N 1
ATOM 1572 C CA . VAL A 1 183 ? 21.989 3.696 -22.228 1.00 77.31 183 VAL A CA 1
ATOM 1573 C C . VAL A 1 183 ? 21.804 5.205 -22.381 1.00 77.31 183 VAL A C 1
ATOM 1575 O O . VAL A 1 183 ? 21.291 5.721 -23.382 1.00 77.31 183 VAL A O 1
ATOM 1578 N N . GLN A 1 184 ? 22.164 5.929 -21.325 1.00 82.31 184 GLN A N 1
ATOM 1579 C CA . GLN A 1 184 ? 22.092 7.393 -21.270 1.00 82.31 184 GLN A CA 1
ATOM 1580 C C . GLN A 1 184 ? 23.472 8.039 -21.337 1.00 82.31 184 GLN A C 1
ATOM 1582 O O . GLN A 1 184 ? 23.571 9.253 -21.509 1.00 82.31 184 GLN A O 1
ATOM 1587 N N . MET A 1 185 ? 24.529 7.245 -21.194 1.00 86.12 185 MET A N 1
ATOM 1588 C CA . MET A 1 185 ? 25.910 7.697 -21.178 1.00 86.12 185 MET A CA 1
ATOM 1589 C C . MET A 1 185 ? 26.778 6.773 -22.025 1.00 86.12 185 MET A C 1
ATOM 1591 O O . MET A 1 185 ? 26.457 5.604 -22.237 1.00 86.12 185 MET A O 1
ATOM 1595 N N . ARG A 1 186 ? 27.896 7.293 -22.522 1.00 91.25 186 ARG A N 1
ATOM 1596 C CA . ARG A 1 186 ? 28.891 6.479 -23.214 1.00 91.25 186 ARG A CA 1
ATOM 1597 C C . ARG A 1 186 ? 29.679 5.661 -22.199 1.00 91.25 186 ARG A C 1
ATOM 1599 O O . ARG A 1 186 ? 30.392 6.240 -21.391 1.00 91.25 186 ARG A O 1
ATOM 1606 N N . LEU A 1 187 ? 29.643 4.338 -22.337 1.00 84.38 187 LEU A N 1
ATOM 1607 C CA . LEU A 1 187 ? 30.267 3.395 -21.400 1.00 84.38 187 LEU A CA 1
ATOM 1608 C C . LEU A 1 187 ? 31.794 3.542 -21.252 1.00 84.38 187 LEU A C 1
ATOM 1610 O O . LEU A 1 187 ? 32.353 3.120 -20.243 1.00 84.38 187 LEU A O 1
ATOM 1614 N N . THR A 1 188 ? 32.476 4.118 -22.248 1.00 86.81 188 THR A N 1
ATOM 1615 C CA . THR A 1 188 ? 33.938 4.307 -22.223 1.00 86.81 188 THR A CA 1
ATOM 1616 C C . THR A 1 188 ? 34.373 5.621 -21.582 1.00 86.81 188 THR A C 1
ATOM 1618 O O . THR A 1 188 ? 35.399 5.653 -20.918 1.00 86.81 188 THR A O 1
ATOM 1621 N N . HIS A 1 189 ? 33.618 6.704 -21.785 1.00 84.12 189 HIS A N 1
ATOM 1622 C CA . HIS A 1 189 ? 34.021 8.053 -21.363 1.00 84.12 189 HIS A CA 1
ATOM 1623 C C . HIS A 1 189 ? 33.177 8.584 -20.199 1.00 84.12 189 HIS A C 1
ATOM 1625 O O . HIS A 1 189 ? 33.574 9.529 -19.535 1.00 84.12 189 HIS A O 1
ATOM 1631 N N . GLY A 1 190 ? 32.000 8.012 -19.940 1.00 81.94 190 GLY A N 1
ATOM 1632 C CA . GLY A 1 190 ? 31.067 8.545 -18.951 1.00 81.94 190 GLY A CA 1
ATOM 1633 C C . GLY A 1 190 ? 30.459 9.893 -19.336 1.00 81.94 190 GLY A C 1
ATOM 1634 O O . GLY A 1 190 ? 29.979 10.613 -18.470 1.00 81.94 190 GLY A O 1
ATOM 1635 N N . THR A 1 191 ? 30.462 10.252 -20.620 1.00 88.56 191 THR A N 1
ATOM 1636 C CA . THR A 1 191 ? 29.769 11.446 -21.119 1.00 88.56 191 THR A CA 1
ATOM 1637 C C . THR A 1 191 ? 28.302 11.130 -21.355 1.00 88.56 191 THR A C 1
ATOM 1639 O O . THR A 1 191 ? 27.971 10.076 -21.912 1.00 88.56 191 THR A O 1
ATOM 1642 N N . LYS A 1 192 ? 27.412 12.049 -20.978 1.00 86.56 192 LYS A N 1
ATOM 1643 C CA . LYS A 1 192 ? 25.985 11.950 -21.295 1.00 86.56 192 LYS A CA 1
ATOM 1644 C C . LYS A 1 192 ? 25.781 11.908 -22.809 1.00 86.56 192 LYS A C 1
ATOM 1646 O O . LYS A 1 192 ? 26.382 12.685 -23.542 1.00 86.56 192 LYS A O 1
ATOM 1651 N N . LEU A 1 193 ? 24.933 10.997 -23.275 1.00 88.88 193 LEU A N 1
ATOM 1652 C CA . LEU A 1 193 ? 24.537 10.958 -24.674 1.00 88.88 193 LEU A CA 1
ATOM 1653 C C . LEU A 1 193 ? 23.506 12.058 -24.936 1.00 88.88 193 LEU A C 1
ATOM 1655 O O . LEU A 1 193 ? 22.519 12.176 -24.205 1.00 88.88 193 LEU A O 1
ATOM 1659 N N . ILE A 1 194 ? 23.743 12.847 -25.975 1.00 89.31 194 ILE A N 1
ATOM 1660 C CA . ILE A 1 194 ? 22.954 14.032 -26.314 1.00 89.31 194 ILE A CA 1
ATOM 1661 C C . ILE A 1 194 ? 22.175 13.753 -27.597 1.00 89.31 194 ILE A C 1
ATOM 1663 O O . ILE A 1 194 ? 22.681 13.097 -28.503 1.00 89.31 194 ILE A O 1
ATOM 1667 N N . ASP A 1 195 ? 20.942 14.241 -27.670 1.00 88.38 195 ASP A N 1
ATOM 1668 C CA . ASP A 1 195 ? 20.077 14.165 -28.851 1.00 88.38 195 ASP A CA 1
ATOM 1669 C C . ASP A 1 195 ? 19.463 15.517 -29.259 1.00 88.38 195 ASP A C 1
ATOM 1671 O O . ASP A 1 195 ? 18.795 15.634 -30.292 1.00 88.38 195 ASP A O 1
ATOM 1675 N N . ARG A 1 196 ? 19.711 16.549 -28.449 1.00 89.00 196 ARG A N 1
ATOM 1676 C CA . ARG A 1 196 ? 19.226 17.915 -28.617 1.00 89.00 196 ARG A CA 1
ATOM 1677 C C . ARG A 1 196 ? 20.373 18.897 -28.498 1.00 89.00 196 ARG A C 1
ATOM 1679 O O . ARG A 1 196 ? 21.286 18.697 -27.704 1.00 89.00 196 ARG A O 1
ATOM 1686 N N . CYS A 1 197 ? 20.304 19.983 -29.252 1.00 89.12 197 CYS A N 1
ATOM 1687 C CA . CYS A 1 197 ? 21.283 21.050 -29.150 1.00 89.12 197 CYS A CA 1
ATOM 1688 C C . CYS A 1 197 ? 21.283 21.624 -27.721 1.00 89.12 197 CYS A C 1
ATOM 1690 O O . CYS A 1 197 ? 20.222 22.047 -27.259 1.00 89.12 197 CYS A O 1
ATOM 1692 N N . PRO A 1 198 ? 22.433 21.711 -27.031 1.00 86.81 198 PRO A N 1
ATOM 1693 C CA . PRO A 1 198 ? 22.486 22.272 -25.681 1.00 86.81 198 PRO A CA 1
ATOM 1694 C C . PRO A 1 198 ? 22.092 23.757 -25.635 1.00 86.81 198 PRO A C 1
ATOM 1696 O O . PRO A 1 198 ? 21.662 24.235 -24.592 1.00 86.81 198 PRO A O 1
ATOM 1699 N N . ASN A 1 199 ? 22.194 24.474 -26.761 1.00 90.75 199 ASN A N 1
ATOM 1700 C CA . ASN A 1 199 ? 21.860 25.893 -26.843 1.00 90.75 199 ASN A CA 1
ATOM 1701 C C . ASN A 1 199 ? 20.384 26.166 -27.189 1.00 90.75 199 ASN A C 1
ATOM 1703 O O . ASN A 1 199 ? 19.738 26.964 -26.522 1.00 90.75 199 ASN A O 1
ATOM 1707 N N . CYS A 1 200 ? 19.836 25.533 -28.236 1.00 92.69 200 CYS A N 1
ATOM 1708 C CA . CYS A 1 200 ? 18.457 25.800 -28.690 1.00 92.69 200 CYS A CA 1
ATOM 1709 C C . CYS A 1 200 ? 17.452 24.683 -28.371 1.00 92.69 200 CYS A C 1
ATOM 1711 O O . CYS A 1 200 ? 16.267 24.832 -28.650 1.00 92.69 200 CYS A O 1
ATOM 1713 N N . ASN A 1 201 ? 17.907 23.557 -27.814 1.00 90.06 201 ASN A N 1
ATOM 1714 C CA . ASN A 1 201 ? 17.095 22.393 -27.439 1.00 90.06 201 ASN A CA 1
ATOM 1715 C C . ASN A 1 201 ? 16.341 21.690 -28.596 1.00 90.06 201 ASN A C 1
ATOM 1717 O O . ASN A 1 201 ? 15.580 20.741 -28.366 1.00 90.06 201 ASN A O 1
ATOM 1721 N N . ASN A 1 202 ? 16.566 22.105 -29.847 1.00 88.12 202 ASN A N 1
ATOM 1722 C CA . ASN A 1 202 ? 16.061 21.403 -31.027 1.00 88.12 202 ASN A CA 1
ATOM 1723 C C . ASN A 1 202 ? 16.761 20.054 -31.212 1.00 88.12 202 ASN A C 1
ATOM 1725 O O . ASN A 1 202 ? 17.907 19.873 -30.796 1.00 88.12 202 ASN A O 1
ATOM 1729 N N . LEU A 1 203 ? 16.061 19.107 -31.837 1.00 85.31 203 LEU A N 1
ATOM 1730 C CA . LEU A 1 203 ? 16.601 17.789 -32.161 1.00 85.31 203 LEU A CA 1
ATOM 1731 C C . LEU A 1 203 ? 17.723 17.916 -33.190 1.00 85.31 203 LEU A C 1
ATOM 1733 O O . LEU A 1 203 ? 17.560 18.577 -34.211 1.00 85.31 203 LEU A O 1
ATOM 1737 N N . LEU A 1 204 ? 18.857 17.270 -32.928 1.00 80.81 204 LEU A N 1
ATOM 1738 C CA . LEU A 1 204 ? 20.029 17.395 -33.799 1.00 80.81 204 LEU A CA 1
ATOM 1739 C C . LEU A 1 204 ? 19.893 16.598 -35.102 1.00 80.81 204 LEU A C 1
ATOM 1741 O O . LEU A 1 204 ? 20.480 16.974 -36.106 1.00 80.81 204 LEU A O 1
ATOM 1745 N N . PHE A 1 205 ? 19.096 15.525 -35.095 1.00 77.62 205 PHE A N 1
ATOM 1746 C CA . PHE A 1 205 ? 18.968 14.589 -36.219 1.00 77.62 205 PHE A CA 1
ATOM 1747 C C . PHE A 1 205 ? 17.506 14.211 -36.489 1.00 77.62 205 PHE A C 1
ATOM 1749 O O . PHE A 1 205 ? 17.165 13.033 -36.619 1.00 77.62 205 PHE A O 1
ATOM 1756 N N . ASP A 1 206 ? 16.614 15.195 -36.519 1.00 72.44 206 ASP A N 1
ATOM 1757 C CA . ASP A 1 206 ? 15.194 14.976 -36.821 1.00 72.44 206 ASP A CA 1
ATOM 1758 C C . ASP A 1 206 ? 14.924 14.587 -38.281 1.00 72.44 206 ASP A C 1
ATOM 1760 O O . ASP A 1 206 ? 13.922 13.926 -38.561 1.00 72.44 206 ASP A O 1
ATOM 1764 N N . ASN A 1 207 ? 15.837 14.917 -39.197 1.00 71.56 207 ASN A N 1
ATOM 1765 C CA . ASN A 1 207 ? 15.755 14.541 -40.601 1.00 71.56 207 ASN A CA 1
ATOM 1766 C C . ASN A 1 207 ? 17.074 13.970 -41.141 1.00 71.56 207 ASN A C 1
ATOM 1768 O O . ASN A 1 207 ? 17.757 14.569 -41.970 1.00 71.56 207 ASN A O 1
ATOM 1772 N N . LEU A 1 208 ? 17.391 12.745 -40.718 1.00 67.44 208 LEU A N 1
ATOM 1773 C CA . LEU A 1 208 ? 18.528 11.968 -41.232 1.00 67.44 208 LEU A CA 1
ATOM 1774 C C . LEU A 1 208 ? 18.596 11.879 -42.755 1.00 67.44 208 LEU A C 1
ATOM 1776 O O . LEU A 1 208 ? 19.678 11.752 -43.319 1.00 67.44 208 LEU A O 1
ATOM 1780 N N . ALA A 1 209 ? 17.438 11.908 -43.415 1.00 66.19 209 ALA A N 1
ATOM 1781 C CA . ALA A 1 209 ? 17.353 11.747 -44.853 1.00 66.19 209 ALA A CA 1
ATOM 1782 C C . ALA A 1 209 ? 18.017 12.902 -45.611 1.00 66.19 209 ALA A C 1
ATOM 1784 O O . ALA A 1 209 ? 18.393 12.683 -46.755 1.00 66.19 209 ALA A O 1
ATOM 1785 N N . ASN A 1 210 ? 18.172 14.071 -44.977 1.00 66.00 210 ASN A N 1
ATOM 1786 C CA . ASN A 1 210 ? 18.719 15.295 -45.563 1.00 66.00 210 ASN A CA 1
ATOM 1787 C C . ASN A 1 210 ? 19.975 15.805 -44.827 1.00 66.00 210 ASN A C 1
ATOM 1789 O O . ASN A 1 210 ? 20.355 16.952 -45.023 1.00 66.00 210 ASN A O 1
ATOM 1793 N N . LEU A 1 211 ? 20.581 14.996 -43.952 1.00 69.56 211 LEU A N 1
ATOM 1794 C CA . LEU A 1 211 ? 21.672 15.447 -43.088 1.00 69.56 211 LEU A CA 1
ATOM 1795 C C . LEU A 1 211 ? 22.971 15.657 -43.883 1.00 69.56 211 LEU A C 1
ATOM 1797 O O . LEU A 1 211 ? 23.511 14.704 -44.456 1.00 69.56 211 LEU A O 1
ATOM 1801 N N . GLU A 1 212 ? 23.507 16.875 -43.870 1.00 68.75 212 GLU A N 1
ATOM 1802 C CA . GLU A 1 212 ? 24.799 17.197 -44.475 1.00 68.75 212 GLU A CA 1
ATOM 1803 C C . GLU A 1 212 ? 25.951 17.020 -43.468 1.00 68.75 212 GLU A C 1
ATOM 1805 O O . GLU A 1 212 ? 25.772 17.033 -42.251 1.00 68.75 212 GLU A O 1
ATOM 1810 N N . ILE A 1 213 ? 27.186 16.884 -43.968 1.00 63.72 213 ILE A N 1
ATOM 1811 C CA . ILE A 1 213 ? 28.385 16.698 -43.125 1.00 63.72 213 ILE A CA 1
ATOM 1812 C C . ILE A 1 213 ? 28.594 17.885 -42.166 1.00 63.72 213 ILE A C 1
ATOM 1814 O O . ILE A 1 213 ? 29.043 17.702 -41.031 1.00 63.72 213 ILE A O 1
ATOM 1818 N N . LYS A 1 214 ? 28.260 19.106 -42.603 1.00 64.06 214 LYS A N 1
ATOM 1819 C CA . LYS A 1 214 ? 28.403 20.334 -41.803 1.00 64.06 214 LYS A CA 1
ATOM 1820 C C . LYS A 1 214 ? 27.501 20.342 -40.556 1.00 64.06 214 LYS A C 1
ATOM 1822 O O . LYS A 1 214 ? 27.884 20.915 -39.535 1.00 64.06 214 LYS A O 1
ATOM 1827 N N . ASP A 1 215 ? 26.387 19.611 -40.599 1.00 65.75 215 ASP A N 1
ATOM 1828 C CA . ASP A 1 215 ? 25.387 19.526 -39.524 1.00 65.75 215 ASP A CA 1
ATOM 1829 C C . ASP A 1 215 ? 25.854 18.645 -38.347 1.00 65.75 215 ASP A C 1
ATOM 1831 O O . ASP A 1 215 ? 25.171 18.499 -37.335 1.00 65.75 215 ASP A O 1
ATOM 1835 N N . LEU A 1 216 ? 27.042 18.037 -38.457 1.00 68.62 216 LEU A N 1
ATOM 1836 C CA . LEU A 1 216 ? 27.639 17.195 -37.416 1.00 68.62 216 LEU A CA 1
ATOM 1837 C C . LEU A 1 216 ? 28.453 17.976 -36.389 1.00 68.62 216 LEU A C 1
ATOM 1839 O O . LEU A 1 216 ? 28.755 17.446 -35.318 1.00 68.62 216 LEU A O 1
ATOM 1843 N N . VAL A 1 217 ? 28.873 19.187 -36.747 1.00 75.31 217 VAL A N 1
ATOM 1844 C CA . VAL A 1 217 ? 29.728 20.036 -35.910 1.00 75.31 217 VAL A CA 1
ATOM 1845 C C . VAL A 1 217 ? 28.906 21.161 -35.295 1.00 75.31 217 VAL A C 1
ATOM 1847 O O . VAL A 1 217 ? 29.093 21.483 -34.120 1.00 75.31 217 VAL A O 1
ATOM 1850 N N . ASN A 1 218 ? 27.955 21.695 -36.062 1.00 85.31 218 ASN A N 1
ATOM 1851 C CA . ASN A 1 218 ? 27.110 22.817 -35.686 1.00 85.31 218 ASN A CA 1
ATOM 1852 C C . ASN A 1 218 ? 25.637 22.421 -35.743 1.00 85.31 218 ASN A C 1
ATOM 1854 O O . ASN A 1 218 ? 25.222 21.618 -36.573 1.00 85.31 218 ASN A O 1
ATOM 1858 N N . CYS A 1 219 ? 24.836 22.997 -34.853 1.00 86.44 219 CYS A N 1
ATOM 1859 C CA . CYS A 1 219 ? 23.400 22.781 -34.847 1.00 86.44 219 CYS A CA 1
ATOM 1860 C C . CYS A 1 219 ? 22.765 23.403 -36.095 1.00 86.44 219 CYS A C 1
ATOM 1862 O O . CYS A 1 219 ? 22.797 24.621 -36.222 1.00 86.44 219 CYS A O 1
ATOM 1864 N N . GLN A 1 220 ? 22.080 22.607 -36.922 1.00 84.19 220 GLN A N 1
ATOM 1865 C CA . GLN A 1 220 ? 21.350 23.083 -38.115 1.00 84.19 220 GLN A CA 1
ATOM 1866 C C . GLN A 1 220 ? 20.327 24.210 -37.839 1.00 84.19 220 GLN A C 1
ATOM 1868 O O . GLN A 1 220 ? 19.877 24.885 -38.757 1.00 84.19 220 GLN A O 1
ATOM 1873 N N . TYR A 1 221 ? 19.929 24.399 -36.573 1.00 88.69 221 TYR A N 1
ATOM 1874 C CA . TYR A 1 221 ? 18.932 25.389 -36.161 1.00 88.69 221 TYR A CA 1
ATOM 1875 C C . TYR A 1 221 ? 19.507 26.690 -35.605 1.00 88.69 221 TYR A C 1
ATOM 1877 O O . TYR A 1 221 ? 18.824 27.709 -35.635 1.00 88.69 221 TYR A O 1
ATOM 1885 N N . CYS A 1 222 ? 20.698 26.658 -35.005 1.00 91.62 222 CYS A N 1
ATOM 1886 C CA . CYS A 1 222 ? 21.256 27.835 -34.332 1.00 91.62 222 CYS A CA 1
ATOM 1887 C C . CYS A 1 222 ? 22.753 28.038 -34.570 1.00 91.62 222 CYS A C 1
ATOM 1889 O O . CYS A 1 222 ? 23.347 28.856 -33.874 1.00 91.62 222 CYS A O 1
ATOM 1891 N N . ASP A 1 223 ? 23.364 27.243 -35.450 1.00 88.69 223 ASP A N 1
ATOM 1892 C CA . ASP A 1 223 ? 24.778 27.236 -35.855 1.00 88.69 223 ASP A CA 1
ATOM 1893 C C . ASP A 1 223 ? 25.827 27.113 -34.738 1.00 88.69 223 ASP A C 1
ATOM 1895 O O . ASP A 1 223 ? 27.021 26.991 -35.004 1.00 88.69 223 ASP A O 1
ATOM 1899 N N . ASN A 1 224 ? 25.406 27.064 -33.475 1.00 89.25 224 ASN A N 1
ATOM 1900 C CA . ASN A 1 224 ? 26.295 26.829 -32.349 1.00 89.25 224 ASN A CA 1
ATOM 1901 C C . ASN A 1 224 ? 26.897 25.427 -32.404 1.00 89.25 224 ASN A C 1
ATOM 1903 O O . ASN A 1 224 ? 26.225 24.453 -32.765 1.00 89.25 224 ASN A O 1
ATOM 1907 N N . LYS A 1 225 ? 28.163 25.338 -31.983 1.00 87.00 225 LYS A N 1
ATOM 1908 C CA . LYS A 1 225 ? 28.888 24.074 -31.884 1.00 87.00 225 LYS A CA 1
ATOM 1909 C C . LYS A 1 225 ? 28.123 23.104 -30.989 1.00 87.00 225 LYS A C 1
ATOM 1911 O O . LYS A 1 225 ? 27.697 23.437 -29.887 1.00 87.00 225 LYS A O 1
ATOM 1916 N N . ILE A 1 226 ? 27.955 21.892 -31.494 1.00 82.56 226 ILE A N 1
ATOM 1917 C CA . ILE A 1 226 ? 27.292 20.784 -30.801 1.00 82.56 226 ILE A CA 1
ATOM 1918 C C . ILE A 1 226 ? 28.249 20.114 -29.796 1.00 82.56 226 ILE A C 1
ATOM 1920 O O . ILE A 1 226 ? 27.823 19.456 -28.846 1.00 82.56 226 ILE A O 1
ATOM 1924 N N . ILE A 1 227 ? 29.553 20.269 -30.026 1.00 79.25 227 ILE A N 1
ATOM 1925 C CA . ILE A 1 227 ? 30.631 19.710 -29.216 1.00 79.25 227 ILE A CA 1
ATOM 1926 C C . ILE A 1 227 ? 31.093 20.802 -28.250 1.00 79.25 227 ILE A C 1
ATOM 1928 O O . ILE A 1 227 ? 31.703 21.781 -28.683 1.00 79.25 227 ILE A O 1
ATOM 1932 N N . ASN A 1 228 ? 30.800 20.630 -26.962 1.00 71.75 228 ASN A N 1
ATOM 1933 C CA . ASN A 1 228 ? 31.352 21.477 -25.910 1.00 71.75 228 ASN A CA 1
ATOM 1934 C C . ASN A 1 228 ? 32.739 20.961 -25.514 1.00 71.75 228 ASN A C 1
ATOM 1936 O O . ASN A 1 228 ? 32.963 19.754 -25.442 1.00 71.75 228 ASN A O 1
ATOM 1940 N N . ASP A 1 229 ? 33.671 21.871 -25.234 1.00 69.31 229 ASP A N 1
ATOM 1941 C CA . ASP A 1 229 ? 35.009 21.498 -24.756 1.00 69.31 229 ASP A CA 1
ATOM 1942 C C . ASP A 1 229 ? 35.013 21.085 -23.266 1.00 69.31 229 ASP A C 1
ATOM 1944 O O . ASP A 1 229 ? 35.961 20.453 -22.809 1.00 69.31 229 ASP A O 1
ATOM 1948 N N . GLU A 1 230 ? 33.928 21.365 -22.533 1.00 72.50 230 GLU A N 1
ATOM 1949 C CA . GLU A 1 230 ? 33.761 21.108 -21.092 1.00 72.50 230 GLU A CA 1
ATOM 1950 C C . GLU A 1 230 ? 32.768 19.969 -20.794 1.00 72.50 230 GLU A C 1
ATOM 1952 O O . GLU A 1 230 ? 31.848 20.099 -19.981 1.00 72.50 230 GLU A O 1
ATOM 1957 N N . ASP A 1 231 ? 32.911 18.828 -21.467 1.00 73.19 231 ASP A N 1
ATOM 1958 C CA . ASP A 1 231 ? 32.077 17.668 -21.153 1.00 73.19 231 ASP A CA 1
ATOM 1959 C C . ASP A 1 231 ? 32.426 17.104 -19.768 1.00 73.19 231 ASP A C 1
ATOM 1961 O O . ASP A 1 231 ? 33.532 16.624 -19.516 1.00 73.19 231 ASP A O 1
ATOM 1965 N N . THR A 1 232 ? 31.448 17.115 -18.862 1.00 72.31 232 THR A N 1
ATOM 1966 C CA . THR A 1 232 ? 31.590 16.510 -17.535 1.00 72.31 232 THR A CA 1
ATOM 1967 C C . THR A 1 232 ? 31.646 14.987 -17.654 1.00 72.31 232 THR A C 1
ATOM 1969 O O . THR A 1 232 ? 30.693 14.336 -18.092 1.00 72.31 232 THR A O 1
ATOM 1972 N N . LEU A 1 233 ? 32.777 14.408 -17.250 1.00 79.62 233 LEU A N 1
ATOM 1973 C CA . LEU A 1 233 ? 32.973 12.963 -17.175 1.00 79.62 233 LEU A CA 1
ATOM 1974 C C . LEU A 1 233 ? 32.330 12.434 -15.894 1.00 79.62 233 LEU A C 1
ATOM 1976 O O . LEU A 1 233 ? 32.645 12.886 -14.795 1.00 79.62 233 LEU A O 1
ATOM 1980 N N . ASN A 1 234 ? 31.440 11.456 -16.020 1.00 78.75 234 ASN A N 1
ATOM 1981 C CA . ASN A 1 234 ? 30.841 10.783 -14.874 1.00 78.75 234 ASN A CA 1
ATOM 1982 C C . ASN A 1 234 ? 31.157 9.282 -14.941 1.00 78.75 234 ASN A C 1
ATOM 1984 O O . ASN A 1 234 ? 30.389 8.455 -15.441 1.00 78.75 234 ASN A O 1
ATOM 1988 N N . HIS A 1 235 ? 32.366 8.957 -14.480 1.00 75.94 235 HIS A N 1
ATOM 1989 C CA . HIS A 1 235 ? 32.946 7.619 -14.563 1.00 75.94 235 HIS A CA 1
ATOM 1990 C C . HIS A 1 235 ? 32.167 6.575 -13.755 1.00 75.94 235 HIS A C 1
ATOM 1992 O O . HIS A 1 235 ? 31.971 5.466 -14.244 1.00 75.94 235 HIS A O 1
ATOM 1998 N N . GLU A 1 236 ? 31.659 6.925 -12.573 1.00 68.50 236 GLU A N 1
ATOM 1999 C CA . GLU A 1 236 ? 30.911 5.999 -11.710 1.00 68.50 236 GLU A CA 1
ATOM 2000 C C . GLU A 1 236 ? 29.621 5.509 -12.382 1.00 68.50 236 GLU A C 1
ATOM 2002 O O . GLU A 1 236 ? 29.387 4.303 -12.493 1.00 68.50 236 GLU A O 1
ATOM 2007 N N . ASN A 1 237 ? 28.825 6.424 -12.946 1.00 66.19 237 ASN A N 1
ATOM 2008 C CA . ASN A 1 237 ? 27.611 6.052 -13.679 1.00 66.19 237 ASN A CA 1
ATOM 2009 C C . ASN A 1 237 ? 27.918 5.263 -14.959 1.00 66.19 237 ASN A C 1
ATOM 2011 O O . ASN A 1 237 ? 27.123 4.415 -15.370 1.00 66.19 237 ASN A O 1
ATOM 2015 N N . SER A 1 238 ? 29.066 5.526 -15.588 1.00 72.19 238 SER A N 1
ATOM 2016 C CA . SER A 1 238 ? 29.544 4.770 -16.748 1.00 72.19 238 SER A CA 1
ATOM 2017 C C . SER A 1 238 ? 29.852 3.317 -16.392 1.00 72.19 238 SER A C 1
ATOM 2019 O O . SER A 1 238 ? 29.439 2.411 -17.114 1.00 72.19 238 SER A O 1
ATOM 2021 N N . ILE A 1 239 ? 30.545 3.092 -15.271 1.00 70.94 239 ILE A N 1
ATOM 2022 C CA . ILE A 1 239 ? 30.878 1.755 -14.760 1.00 70.94 239 ILE A CA 1
ATOM 2023 C C . ILE A 1 239 ? 29.592 0.989 -14.434 1.00 70.94 239 ILE A C 1
ATOM 2025 O O . ILE A 1 239 ? 29.433 -0.151 -14.873 1.00 70.94 239 ILE A O 1
ATOM 2029 N N . ALA A 1 240 ? 28.637 1.632 -13.756 1.00 64.94 240 ALA A N 1
ATOM 2030 C CA . ALA A 1 240 ? 27.346 1.026 -13.437 1.00 64.94 240 ALA A CA 1
ATOM 2031 C C . ALA A 1 240 ? 26.535 0.663 -14.698 1.00 64.94 240 ALA A C 1
ATOM 2033 O O . ALA A 1 240 ? 26.075 -0.472 -14.833 1.00 64.94 240 ALA A O 1
ATOM 2034 N N . GLN A 1 241 ? 26.402 1.585 -15.665 1.00 71.00 241 GLN A N 1
ATOM 2035 C CA . GLN A 1 241 ? 25.714 1.300 -16.937 1.00 71.00 241 GLN A CA 1
ATOM 2036 C C . GLN A 1 241 ? 26.418 0.210 -17.747 1.00 71.00 241 GLN A C 1
ATOM 2038 O O . GLN A 1 241 ? 25.745 -0.568 -18.423 1.00 71.00 241 GLN A O 1
ATOM 2043 N N . LYS A 1 242 ? 27.751 0.126 -17.674 1.00 78.31 242 LYS A N 1
ATOM 2044 C CA . LYS A 1 242 ? 28.522 -0.915 -18.354 1.00 78.31 242 LYS A CA 1
ATOM 2045 C C . LYS A 1 242 ? 28.253 -2.289 -17.748 1.00 78.31 242 LYS A C 1
ATOM 2047 O O . LYS A 1 242 ? 27.990 -3.212 -18.505 1.00 78.31 242 LYS A O 1
ATOM 2052 N N . GLY A 1 243 ? 28.212 -2.407 -16.420 1.00 71.44 243 GLY A N 1
ATOM 2053 C CA . GLY A 1 243 ? 27.822 -3.655 -15.753 1.00 71.44 243 GLY A CA 1
ATOM 2054 C C . GLY A 1 243 ? 26.431 -4.137 -16.181 1.00 71.44 243 GLY A C 1
ATOM 2055 O O . GLY A 1 243 ? 26.251 -5.309 -16.497 1.00 71.44 243 GLY A O 1
ATOM 2056 N N . ILE A 1 244 ? 25.463 -3.218 -16.292 1.00 60.88 244 ILE A N 1
ATOM 2057 C CA . ILE A 1 244 ? 24.111 -3.521 -16.797 1.00 60.88 244 ILE A CA 1
ATOM 2058 C C . ILE A 1 244 ? 24.163 -3.991 -18.255 1.00 60.88 244 ILE A C 1
ATOM 2060 O O . ILE A 1 244 ? 23.557 -5.002 -18.607 1.00 60.88 244 ILE A O 1
ATOM 2064 N N . PHE A 1 245 ? 24.878 -3.259 -19.109 1.00 72.12 245 PHE A N 1
ATOM 2065 C CA . PHE A 1 245 ? 25.005 -3.586 -20.524 1.00 72.12 245 PHE A CA 1
ATOM 2066 C C . PHE A 1 245 ? 25.658 -4.955 -20.736 1.00 72.12 245 PHE A C 1
ATOM 2068 O O . PHE A 1 245 ? 25.121 -5.768 -21.484 1.00 72.12 245 PHE A O 1
ATOM 2075 N N . ASP A 1 246 ? 26.770 -5.226 -20.053 1.00 76.31 246 ASP A N 1
ATOM 2076 C CA . ASP A 1 246 ? 27.517 -6.477 -20.170 1.00 76.31 246 ASP A CA 1
ATOM 2077 C C . ASP A 1 246 ? 26.679 -7.662 -19.674 1.00 76.31 246 ASP A C 1
ATOM 2079 O O . ASP A 1 246 ? 26.622 -8.687 -20.352 1.00 76.31 246 ASP A O 1
ATOM 2083 N N . ASN A 1 247 ? 25.944 -7.506 -18.569 1.00 64.31 247 ASN A N 1
ATOM 2084 C CA . ASN A 1 247 ? 25.032 -8.543 -18.080 1.00 64.31 247 ASN A CA 1
ATOM 2085 C C . ASN A 1 247 ? 23.897 -8.834 -19.070 1.00 64.31 247 ASN A C 1
ATOM 2087 O O . ASN A 1 247 ? 23.575 -9.993 -19.314 1.00 64.31 247 ASN A O 1
ATOM 2091 N N . ILE A 1 248 ? 23.310 -7.806 -19.685 1.00 59.00 248 ILE A N 1
ATOM 2092 C CA . ILE A 1 248 ? 22.211 -7.980 -20.646 1.00 59.00 248 ILE A CA 1
ATOM 2093 C C . ILE A 1 248 ? 22.709 -8.601 -21.958 1.00 59.00 248 ILE A C 1
ATOM 2095 O O . ILE A 1 248 ? 22.076 -9.505 -22.502 1.00 59.00 248 ILE A O 1
ATOM 2099 N N . VAL A 1 249 ? 23.819 -8.094 -22.495 1.00 61.03 249 VAL A N 1
ATOM 2100 C CA . VAL A 1 249 ? 24.296 -8.443 -23.839 1.00 61.03 249 VAL A CA 1
ATOM 2101 C C . VAL A 1 249 ? 25.091 -9.749 -23.837 1.00 61.03 249 VAL A C 1
ATOM 2103 O O . VAL A 1 249 ? 24.914 -10.557 -24.750 1.00 61.03 249 VAL A O 1
ATOM 2106 N N . ASN A 1 250 ? 25.923 -9.997 -22.820 1.00 60.16 250 ASN A N 1
ATOM 2107 C CA . ASN A 1 250 ? 26.823 -11.154 -22.808 1.00 60.16 250 ASN A CA 1
ATOM 2108 C C . ASN A 1 250 ? 26.189 -12.406 -22.183 1.00 60.16 250 ASN A C 1
ATOM 2110 O O . ASN A 1 250 ? 26.488 -13.509 -22.640 1.00 60.16 250 ASN A O 1
ATOM 2114 N N . ASN A 1 251 ? 25.257 -12.275 -21.228 1.00 51.97 251 ASN A N 1
ATOM 2115 C CA . ASN A 1 251 ? 24.634 -13.443 -20.580 1.00 51.97 251 ASN A CA 1
ATOM 2116 C C . ASN A 1 251 ? 23.443 -14.034 -21.362 1.00 51.97 251 ASN A C 1
ATOM 2118 O O . ASN A 1 251 ? 22.736 -14.891 -20.841 1.00 51.97 251 ASN A O 1
ATOM 2122 N N . LYS A 1 252 ? 23.219 -13.615 -22.621 1.00 45.34 252 LYS A N 1
ATOM 2123 C CA . LYS A 1 252 ? 22.171 -14.140 -23.527 1.00 45.34 252 LYS A CA 1
ATOM 2124 C C . LYS A 1 252 ? 20.777 -14.240 -22.885 1.00 45.34 252 LYS A C 1
ATOM 2126 O O . LYS A 1 252 ? 20.012 -15.144 -23.220 1.00 45.34 252 LYS A O 1
ATOM 2131 N N . VAL A 1 253 ? 20.423 -13.314 -21.994 1.00 43.34 253 VAL A N 1
ATOM 2132 C CA . VAL A 1 253 ? 19.078 -13.267 -21.409 1.00 43.34 253 VAL A CA 1
ATOM 2133 C C . VAL A 1 253 ? 18.090 -12.987 -22.547 1.00 43.34 253 VAL A C 1
ATOM 2135 O O . VAL A 1 253 ? 18.095 -11.914 -23.150 1.00 43.34 253 VAL A O 1
ATOM 2138 N N . SER A 1 254 ? 17.305 -13.993 -22.939 1.00 37.12 254 SER A N 1
ATOM 2139 C CA . SER A 1 254 ? 16.427 -13.922 -24.108 1.00 37.12 254 SER A CA 1
ATOM 2140 C C . SER A 1 254 ? 15.181 -13.088 -23.809 1.00 37.12 254 SER A C 1
ATOM 2142 O O . SER A 1 254 ? 14.294 -13.512 -23.072 1.00 37.12 254 SER A O 1
ATOM 2144 N N . PHE A 1 255 ? 15.098 -11.912 -24.429 1.00 41.41 255 PHE A N 1
ATOM 2145 C CA . PHE A 1 255 ? 13.961 -11.000 -24.348 1.00 41.41 255 PHE A CA 1
ATOM 2146 C C . PHE A 1 255 ? 12.925 -11.304 -25.427 1.00 41.41 255 PHE A C 1
ATOM 2148 O O . PHE A 1 255 ? 13.004 -10.696 -26.483 1.00 41.41 255 PHE A O 1
ATOM 2155 N N . PHE A 1 256 ? 11.940 -12.170 -25.177 1.00 34.28 256 PHE A N 1
ATOM 2156 C CA . PHE A 1 256 ? 10.646 -12.072 -25.871 1.00 34.28 256 PHE A CA 1
ATOM 2157 C C . PHE A 1 256 ? 9.517 -12.730 -25.072 1.00 34.28 256 PHE A C 1
ATOM 2159 O O . PHE A 1 256 ? 9.451 -13.949 -24.967 1.00 34.28 256 PHE A O 1
ATOM 2166 N N . SER A 1 257 ? 8.554 -11.919 -24.634 1.00 30.34 257 SER A N 1
ATOM 2167 C CA . SER A 1 257 ? 7.142 -12.174 -24.933 1.00 30.34 257 SER A CA 1
ATOM 2168 C C . SER A 1 257 ? 6.370 -10.845 -24.961 1.00 30.34 257 SER A C 1
ATOM 2170 O O . SER A 1 257 ? 6.894 -9.793 -24.603 1.00 30.34 257 SER A O 1
ATOM 2172 N N . SER A 1 258 ? 5.182 -10.858 -25.547 1.00 42.31 258 SER A N 1
ATOM 2173 C CA . SER A 1 258 ? 4.383 -9.693 -25.934 1.00 42.31 258 SER A CA 1
ATOM 2174 C C . SER A 1 258 ? 3.817 -8.928 -24.730 1.00 42.31 258 SER A C 1
ATOM 2176 O O . SER A 1 258 ? 3.178 -9.534 -23.876 1.00 42.31 258 SER A O 1
ATOM 2178 N N . ASN A 1 259 ? 3.982 -7.596 -24.745 1.00 38.84 259 ASN A N 1
ATOM 2179 C CA . ASN A 1 259 ? 3.590 -6.565 -23.756 1.00 38.84 259 ASN A CA 1
ATOM 2180 C C . ASN A 1 259 ? 4.646 -6.157 -22.711 1.00 38.84 259 ASN A C 1
ATOM 2182 O O . ASN A 1 259 ? 4.387 -5.275 -21.896 1.00 38.84 259 ASN A O 1
ATOM 2186 N N . SER A 1 260 ? 5.858 -6.705 -22.789 1.00 39.94 260 SER A N 1
ATOM 2187 C CA . SER A 1 260 ? 6.941 -6.466 -21.830 1.00 39.94 260 SER A CA 1
ATOM 2188 C C . SER A 1 260 ? 8.199 -5.885 -22.481 1.00 39.94 260 SER A C 1
ATOM 2190 O O . SER A 1 260 ? 8.761 -6.482 -23.400 1.00 39.94 260 SER A O 1
ATOM 2192 N N . VAL A 1 261 ? 8.701 -4.770 -21.946 1.00 34.38 261 VAL A N 1
ATOM 2193 C CA . VAL A 1 261 ? 10.114 -4.392 -22.072 1.00 34.38 261 VAL A CA 1
ATOM 2194 C C . VAL A 1 261 ? 10.684 -4.452 -20.657 1.00 34.38 261 VAL A C 1
ATOM 2196 O O . VAL A 1 261 ? 10.123 -3.824 -19.766 1.00 34.38 261 VAL A O 1
ATOM 2199 N N . PHE A 1 262 ? 11.780 -5.199 -20.487 1.00 36.28 262 PHE A N 1
ATOM 2200 C CA . PHE A 1 262 ? 12.552 -5.407 -19.250 1.00 36.28 262 PHE A CA 1
ATOM 2201 C C . PHE A 1 262 ? 12.091 -6.566 -18.344 1.00 36.28 262 PHE A C 1
ATOM 2203 O O . PHE A 1 262 ? 11.317 -6.387 -17.417 1.00 36.28 262 PHE A O 1
ATOM 2210 N N . GLY A 1 263 ? 12.637 -7.760 -18.600 1.00 36.06 263 GLY A N 1
ATOM 2211 C CA . GLY A 1 263 ? 12.753 -8.847 -17.631 1.00 36.06 263 GLY A CA 1
ATOM 2212 C C . GLY A 1 263 ? 14.232 -9.118 -17.362 1.00 36.06 263 GLY A C 1
ATOM 2213 O O . GLY A 1 263 ? 14.805 -10.026 -17.950 1.00 36.06 263 GLY A O 1
ATOM 2214 N N . ILE A 1 264 ? 14.859 -8.287 -16.530 1.00 40.72 264 ILE A N 1
ATOM 2215 C CA . ILE A 1 264 ? 15.955 -8.787 -15.695 1.00 40.72 264 ILE A CA 1
ATOM 2216 C C . ILE A 1 264 ? 15.235 -9.433 -14.506 1.00 40.72 264 ILE A C 1
ATOM 2218 O O . ILE A 1 264 ? 14.339 -8.775 -13.960 1.00 40.72 264 ILE A O 1
ATOM 2222 N N . PRO A 1 265 ? 15.540 -10.682 -14.122 1.00 47.44 265 PRO A N 1
ATOM 2223 C CA . PRO A 1 265 ? 15.078 -11.214 -12.848 1.00 47.44 265 PRO A CA 1
ATOM 2224 C C . PRO A 1 265 ? 15.526 -10.224 -11.766 1.00 47.44 265 PRO A C 1
ATOM 2226 O O . PRO A 1 265 ? 16.712 -9.949 -11.622 1.00 47.44 265 PRO A O 1
ATOM 2229 N N . PHE A 1 266 ? 14.588 -9.548 -11.097 1.00 54.69 266 PHE A N 1
ATOM 2230 C CA . PHE A 1 266 ? 14.924 -8.452 -10.174 1.00 54.69 266 PHE A CA 1
ATOM 2231 C C . PHE A 1 266 ? 15.806 -8.921 -9.001 1.00 54.69 266 PHE A C 1
ATOM 2233 O O . PHE A 1 266 ? 16.457 -8.106 -8.356 1.00 54.69 266 PHE A O 1
ATOM 2240 N N . ASP A 1 267 ? 15.845 -10.225 -8.751 1.00 50.41 267 ASP A N 1
ATOM 2241 C CA . ASP A 1 267 ? 16.754 -10.931 -7.853 1.00 50.41 267 ASP A CA 1
ATOM 2242 C C . ASP A 1 267 ? 18.229 -10.921 -8.299 1.00 50.41 267 ASP A C 1
ATOM 2244 O O . ASP A 1 267 ? 19.108 -11.129 -7.468 1.00 50.41 267 ASP A O 1
ATOM 2248 N N . GLU A 1 268 ? 18.524 -10.606 -9.562 1.00 51.09 268 GLU A N 1
ATOM 2249 C CA . GLU A 1 268 ? 19.889 -10.442 -10.093 1.00 51.09 268 GLU A CA 1
ATOM 2250 C C . GLU A 1 268 ? 20.374 -8.979 -10.081 1.00 51.09 268 GLU A C 1
ATOM 2252 O O . GLU A 1 268 ? 21.521 -8.683 -10.432 1.00 51.09 268 GLU A O 1
ATOM 2257 N N . ILE A 1 269 ? 19.514 -8.034 -9.693 1.00 58.91 269 ILE A N 1
ATOM 2258 C CA . ILE A 1 269 ? 19.847 -6.610 -9.630 1.00 58.91 269 ILE A CA 1
ATOM 2259 C C . ILE A 1 269 ? 20.515 -6.298 -8.286 1.00 58.91 269 ILE A C 1
ATOM 2261 O O . ILE A 1 269 ? 20.002 -6.662 -7.230 1.00 58.91 269 ILE A O 1
ATOM 2265 N N . SER A 1 270 ? 21.639 -5.573 -8.310 1.00 71.38 270 SER A N 1
ATOM 2266 C CA . SER A 1 270 ? 22.324 -5.179 -7.077 1.00 71.38 270 SER A CA 1
ATOM 2267 C C . SER A 1 270 ? 21.448 -4.295 -6.182 1.00 71.38 270 SER A C 1
ATOM 2269 O O . SER A 1 270 ? 20.713 -3.417 -6.648 1.00 71.38 270 SER A O 1
ATOM 2271 N N . ASP A 1 271 ? 21.579 -4.494 -4.871 1.00 72.44 271 ASP A N 1
ATOM 2272 C CA . ASP A 1 271 ? 20.853 -3.739 -3.846 1.00 72.44 271 ASP A CA 1
ATOM 2273 C C . ASP A 1 271 ? 21.015 -2.218 -3.999 1.00 72.44 271 ASP A C 1
ATOM 2275 O O . ASP A 1 271 ? 20.042 -1.467 -3.888 1.00 72.44 271 ASP A O 1
ATOM 2279 N N . ASP A 1 272 ? 22.227 -1.759 -4.322 1.00 69.75 272 ASP A N 1
ATOM 2280 C CA . ASP A 1 272 ? 22.533 -0.340 -4.524 1.00 69.75 272 ASP A CA 1
ATOM 2281 C C . ASP A 1 272 ? 21.728 0.264 -5.679 1.00 69.75 272 ASP A C 1
ATOM 2283 O O . ASP A 1 272 ? 21.193 1.372 -5.570 1.00 69.75 272 ASP A O 1
ATOM 2287 N N . PHE A 1 273 ? 21.573 -0.478 -6.777 1.00 63.62 273 PHE A N 1
ATOM 2288 C CA . PHE A 1 273 ? 20.793 -0.020 -7.921 1.00 63.62 273 PHE A CA 1
ATOM 2289 C C . PHE A 1 273 ? 19.295 0.008 -7.609 1.00 63.62 273 PHE A C 1
ATOM 2291 O O . PHE A 1 273 ? 18.603 0.967 -7.969 1.00 63.62 273 PHE A O 1
ATOM 2298 N N . MET A 1 274 ? 18.792 -0.986 -6.875 1.00 75.50 274 MET A N 1
ATOM 2299 C CA . MET A 1 274 ? 17.400 -0.984 -6.428 1.00 75.50 274 MET A CA 1
ATOM 2300 C C . MET A 1 274 ? 17.094 0.190 -5.498 1.00 75.50 274 MET A C 1
ATOM 2302 O O . MET A 1 274 ? 16.048 0.826 -5.646 1.00 75.50 274 MET A O 1
ATOM 2306 N N . ASN A 1 275 ? 18.026 0.572 -4.626 1.00 74.31 275 ASN A N 1
ATOM 2307 C CA . ASN A 1 275 ? 17.887 1.763 -3.786 1.00 74.31 275 ASN A CA 1
ATOM 2308 C C . ASN A 1 275 ? 17.800 3.058 -4.616 1.00 74.31 275 ASN A C 1
ATOM 2310 O O . ASN A 1 275 ? 16.984 3.944 -4.325 1.00 74.31 275 ASN A O 1
ATOM 2314 N N . ILE A 1 276 ? 18.573 3.166 -5.699 1.00 70.44 276 ILE A N 1
ATOM 2315 C CA . ILE A 1 276 ? 18.481 4.299 -6.633 1.00 70.44 276 ILE A CA 1
ATOM 2316 C C . ILE A 1 276 ? 17.114 4.313 -7.335 1.00 70.44 276 ILE A C 1
ATOM 2318 O O . ILE A 1 276 ? 16.465 5.360 -7.404 1.00 70.44 276 ILE A O 1
ATOM 2322 N N . LEU A 1 277 ? 16.620 3.165 -7.803 1.00 67.88 277 LEU A N 1
ATOM 2323 C CA . LEU A 1 277 ? 15.302 3.084 -8.441 1.00 67.88 277 LEU A CA 1
ATOM 2324 C C . LEU A 1 277 ? 14.165 3.450 -7.476 1.00 67.88 277 LEU A C 1
ATOM 2326 O O . LEU A 1 277 ? 13.309 4.263 -7.826 1.00 67.88 277 LEU A O 1
ATOM 2330 N N . ILE A 1 278 ? 14.188 2.943 -6.241 1.00 77.38 278 ILE A N 1
ATOM 2331 C CA . ILE A 1 278 ? 13.193 3.241 -5.191 1.00 77.38 278 ILE A CA 1
ATOM 2332 C C . ILE A 1 278 ? 13.141 4.743 -4.849 1.00 77.38 278 ILE A C 1
ATOM 2334 O O . ILE A 1 278 ? 12.098 5.271 -4.431 1.00 77.38 278 ILE A O 1
ATOM 2338 N N . THR A 1 279 ? 14.264 5.451 -4.992 1.00 75.12 279 THR A N 1
ATOM 2339 C CA . THR A 1 279 ? 14.351 6.889 -4.693 1.00 75.12 279 THR A CA 1
ATOM 2340 C C . THR A 1 279 ? 13.999 7.776 -5.882 1.00 75.12 279 THR A C 1
ATOM 2342 O O . THR A 1 279 ? 13.432 8.849 -5.670 1.00 75.12 279 THR A O 1
ATOM 2345 N N . LYS A 1 280 ? 14.305 7.358 -7.115 1.00 69.06 280 LYS A N 1
ATOM 2346 C CA . LYS A 1 280 ? 14.179 8.203 -8.317 1.00 69.06 280 LYS A CA 1
ATOM 2347 C C . LYS A 1 280 ? 12.947 7.914 -9.170 1.00 69.06 280 LYS A C 1
ATOM 2349 O O . LYS A 1 280 ? 12.505 8.804 -9.895 1.00 69.06 280 LYS A O 1
ATOM 2354 N N . VAL A 1 281 ? 12.391 6.708 -9.110 1.00 70.44 281 VAL A N 1
ATOM 2355 C CA . VAL A 1 281 ? 11.253 6.312 -9.948 1.00 70.44 281 VAL A CA 1
ATOM 2356 C C . VAL A 1 281 ? 9.940 6.581 -9.220 1.00 70.44 281 VAL A C 1
ATOM 2358 O O . VAL A 1 281 ? 9.773 6.248 -8.047 1.00 70.44 281 VAL A O 1
ATOM 2361 N N . SER A 1 282 ? 8.975 7.171 -9.931 1.00 78.44 282 SER A N 1
ATOM 2362 C CA . SER A 1 282 ? 7.628 7.331 -9.387 1.00 78.44 282 SER A CA 1
ATOM 2363 C C . SER A 1 282 ? 6.988 5.963 -9.169 1.00 78.44 282 SER A C 1
ATOM 2365 O O . SER A 1 282 ? 6.779 5.207 -10.125 1.00 78.44 282 SER A O 1
ATOM 2367 N N . ILE A 1 283 ? 6.590 5.686 -7.923 1.00 82.44 283 ILE A N 1
ATOM 2368 C CA . ILE A 1 283 ? 5.887 4.449 -7.564 1.00 82.44 283 ILE A CA 1
ATOM 2369 C C . ILE A 1 283 ? 4.551 4.312 -8.310 1.00 82.44 283 ILE A C 1
ATOM 2371 O O . ILE A 1 283 ? 4.020 3.223 -8.434 1.00 82.44 283 ILE A O 1
ATOM 2375 N N . SER A 1 284 ? 4.004 5.405 -8.845 1.00 78.19 284 SER A N 1
ATOM 2376 C CA . SER A 1 284 ? 2.736 5.404 -9.573 1.00 78.19 284 SER A CA 1
ATOM 2377 C C . SER A 1 284 ? 2.852 4.956 -11.039 1.00 78.19 284 SER A C 1
ATOM 2379 O O . SER A 1 284 ? 1.862 4.999 -11.763 1.00 78.19 284 SER A O 1
ATOM 2381 N N . SER A 1 285 ? 4.043 4.565 -11.500 1.00 81.12 285 SER A N 1
ATOM 2382 C CA . SER A 1 285 ? 4.288 4.060 -12.859 1.00 81.12 285 SER A CA 1
ATOM 2383 C C . SER A 1 285 ? 4.273 2.526 -12.917 1.00 81.12 285 SER A C 1
ATOM 2385 O O . SER A 1 285 ? 4.258 1.872 -11.875 1.00 81.12 285 SER A O 1
ATOM 2387 N N . ILE A 1 286 ? 4.334 1.945 -14.124 1.00 77.44 286 ILE A N 1
ATOM 2388 C CA . ILE A 1 286 ? 4.468 0.486 -14.315 1.00 77.44 286 ILE A CA 1
ATOM 2389 C C . ILE A 1 286 ? 5.734 -0.071 -13.647 1.00 77.44 286 ILE A C 1
ATOM 2391 O O . ILE A 1 286 ? 5.707 -1.133 -13.036 1.00 77.44 286 ILE A O 1
ATOM 2395 N N . TRP A 1 287 ? 6.814 0.713 -13.642 1.00 78.25 287 TRP A N 1
ATOM 2396 C CA . TRP A 1 287 ? 8.046 0.403 -12.918 1.00 78.25 287 TRP A CA 1
ATOM 2397 C C . TRP A 1 287 ? 7.849 0.332 -11.405 1.00 78.25 287 TRP A C 1
ATOM 2399 O O . TRP A 1 287 ? 8.564 -0.396 -10.724 1.00 78.25 287 TRP A O 1
ATOM 2409 N N . GLY A 1 288 ? 6.859 1.053 -10.875 1.00 87.75 288 GLY A N 1
ATOM 2410 C CA . GLY A 1 288 ? 6.482 0.972 -9.470 1.00 87.75 288 GLY A CA 1
ATOM 2411 C C . GLY A 1 288 ? 6.001 -0.419 -9.059 1.00 87.75 288 GLY A C 1
ATOM 2412 O O . GLY A 1 288 ? 6.261 -0.814 -7.925 1.00 87.75 288 GLY A O 1
ATOM 2413 N N . ILE A 1 289 ? 5.366 -1.174 -9.966 1.00 87.88 289 ILE A N 1
ATOM 2414 C CA . ILE A 1 289 ? 4.933 -2.552 -9.697 1.00 87.88 289 ILE A CA 1
ATOM 2415 C C . ILE A 1 289 ? 6.149 -3.474 -9.598 1.00 87.88 289 ILE A C 1
ATOM 2417 O O . ILE A 1 289 ? 6.253 -4.229 -8.640 1.00 87.88 289 ILE A O 1
ATOM 2421 N N . GLU A 1 290 ? 7.099 -3.387 -10.528 1.00 85.94 290 GLU A N 1
ATOM 2422 C CA . GLU A 1 290 ? 8.299 -4.236 -10.496 1.00 85.94 290 GLU A CA 1
ATOM 2423 C C . GLU A 1 290 ? 9.200 -3.929 -9.290 1.00 85.94 290 GLU A C 1
ATOM 2425 O O . GLU A 1 290 ? 9.624 -4.841 -8.577 1.00 85.94 290 GLU A O 1
ATOM 2430 N N . ILE A 1 291 ? 9.396 -2.642 -8.975 1.00 86.56 291 ILE A N 1
ATOM 2431 C CA . ILE A 1 291 ? 10.074 -2.220 -7.740 1.00 86.56 291 ILE A CA 1
ATOM 2432 C C . ILE A 1 291 ? 9.354 -2.801 -6.520 1.00 86.56 291 ILE A C 1
ATOM 2434 O O . ILE A 1 291 ? 10.003 -3.299 -5.600 1.00 86.56 291 ILE A O 1
ATOM 2438 N N . ALA A 1 292 ? 8.017 -2.769 -6.511 1.00 93.00 292 ALA A N 1
ATOM 2439 C CA . ALA A 1 292 ? 7.245 -3.355 -5.431 1.00 93.00 292 ALA A CA 1
ATOM 2440 C C . ALA A 1 292 ? 7.501 -4.858 -5.310 1.00 93.00 292 ALA A C 1
ATOM 2442 O O . ALA A 1 292 ? 7.801 -5.302 -4.206 1.00 93.00 292 ALA A O 1
ATOM 2443 N N . LYS A 1 293 ? 7.469 -5.634 -6.403 1.00 91.88 293 LYS A N 1
ATOM 2444 C CA . LYS A 1 293 ? 7.751 -7.081 -6.365 1.00 91.88 293 LYS A CA 1
ATOM 2445 C C . LYS A 1 293 ? 9.097 -7.380 -5.706 1.00 91.88 293 LYS A C 1
ATOM 2447 O O . LYS A 1 293 ? 9.142 -8.175 -4.769 1.00 91.88 293 LYS A O 1
ATOM 2452 N N . TYR A 1 294 ? 10.157 -6.688 -6.127 1.00 90.44 294 TYR A N 1
ATOM 2453 C CA . TYR A 1 294 ? 11.493 -6.843 -5.546 1.00 90.44 294 TYR A CA 1
ATOM 2454 C C . TYR A 1 294 ? 11.516 -6.543 -4.046 1.00 90.44 294 TYR A C 1
ATOM 2456 O O . TYR A 1 294 ? 11.943 -7.379 -3.255 1.00 90.44 294 TYR A O 1
ATOM 2464 N N . VAL A 1 295 ? 11.009 -5.374 -3.636 1.00 92.06 295 VAL A N 1
ATOM 2465 C CA . VAL A 1 295 ? 11.010 -4.963 -2.221 1.00 92.06 295 VAL A CA 1
ATOM 2466 C C . VAL A 1 295 ? 10.219 -5.962 -1.369 1.00 92.06 295 VAL A C 1
ATOM 2468 O O . VAL A 1 295 ? 10.612 -6.286 -0.250 1.00 92.06 295 VAL A O 1
ATOM 2471 N N . THR A 1 296 ? 9.133 -6.502 -1.921 1.00 93.31 296 THR A N 1
ATOM 2472 C CA . THR A 1 296 ? 8.279 -7.500 -1.267 1.00 93.31 296 THR A CA 1
ATOM 2473 C C . THR A 1 296 ? 9.002 -8.845 -1.100 1.00 93.31 296 THR A C 1
ATOM 2475 O O . THR A 1 296 ? 8.930 -9.454 -0.030 1.00 93.31 296 THR A O 1
ATOM 2478 N N . LEU A 1 297 ? 9.719 -9.303 -2.134 1.00 91.31 297 LEU A N 1
ATOM 2479 C CA . LEU A 1 297 ? 10.530 -10.525 -2.105 1.00 91.31 297 LEU A CA 1
ATOM 2480 C C . LEU A 1 297 ? 11.699 -10.404 -1.130 1.00 91.31 297 LEU A C 1
ATOM 2482 O O . LEU A 1 297 ? 11.877 -11.288 -0.292 1.00 91.31 297 LEU A O 1
ATOM 2486 N N . LYS A 1 298 ? 12.445 -9.297 -1.192 1.00 91.38 298 LYS A N 1
ATOM 2487 C CA . LYS A 1 298 ? 13.566 -9.014 -0.290 1.00 91.38 298 LYS A CA 1
ATOM 2488 C C . LYS A 1 298 ? 13.118 -9.004 1.168 1.00 91.38 298 LYS A C 1
ATOM 2490 O O . LYS A 1 298 ? 13.690 -9.711 1.993 1.00 91.38 298 LYS A O 1
ATOM 2495 N N . PHE A 1 299 ? 12.010 -8.320 1.462 1.00 93.88 299 PHE A N 1
ATOM 2496 C CA . PHE A 1 299 ? 11.410 -8.342 2.793 1.00 93.88 299 PHE A CA 1
ATOM 2497 C C . PHE A 1 299 ? 11.111 -9.772 3.263 1.00 93.88 299 PHE A C 1
ATOM 2499 O O . PHE A 1 299 ? 11.423 -10.123 4.401 1.00 93.88 299 PHE A O 1
ATOM 2506 N N . ASN A 1 300 ? 10.527 -10.610 2.400 1.00 91.00 300 ASN A N 1
ATOM 2507 C CA . ASN A 1 300 ? 10.225 -12.002 2.733 1.00 91.00 300 ASN A CA 1
ATOM 2508 C C . ASN A 1 300 ? 11.491 -12.839 2.973 1.00 91.00 300 ASN A C 1
ATOM 2510 O O . ASN A 1 300 ? 11.518 -13.657 3.890 1.00 91.00 300 ASN A O 1
ATOM 2514 N N . GLN A 1 301 ? 12.551 -12.624 2.194 1.00 88.50 301 GLN A N 1
ATOM 2515 C CA . GLN A 1 301 ? 13.833 -13.306 2.383 1.00 88.50 301 GLN A CA 1
ATOM 2516 C C . GLN A 1 301 ? 14.485 -12.948 3.726 1.00 88.50 301 GLN A C 1
ATOM 2518 O O . GLN A 1 301 ? 14.977 -13.852 4.411 1.00 88.50 301 GLN A O 1
ATOM 2523 N N . GLU A 1 302 ? 14.450 -11.670 4.106 1.00 90.62 302 GLU A N 1
ATOM 2524 C CA . GLU A 1 302 ? 15.040 -11.138 5.342 1.00 90.62 302 GLU A CA 1
ATOM 2525 C C . GLU A 1 302 ? 14.228 -11.520 6.586 1.00 90.62 302 GLU A C 1
ATOM 2527 O O . GLU A 1 302 ? 14.791 -11.938 7.594 1.00 90.62 302 GLU A O 1
ATOM 2532 N N . ASN A 1 303 ? 12.898 -11.426 6.511 1.00 87.19 303 ASN A N 1
ATOM 2533 C CA . ASN A 1 303 ? 12.011 -11.577 7.671 1.00 87.19 303 ASN A CA 1
ATOM 2534 C C . ASN A 1 303 ? 11.340 -12.954 7.756 1.00 87.19 303 ASN A C 1
ATOM 2536 O O . ASN A 1 303 ? 10.597 -13.212 8.701 1.00 87.19 303 ASN A O 1
ATOM 2540 N N . LYS A 1 304 ? 11.550 -13.821 6.756 1.00 86.44 304 LYS A N 1
ATOM 2541 C CA . LYS A 1 304 ? 10.913 -15.145 6.622 1.00 86.44 304 LYS A CA 1
ATOM 2542 C C . LYS A 1 304 ? 9.377 -15.102 6.711 1.00 86.44 304 LYS A C 1
ATOM 2544 O O . LYS A 1 304 ? 8.751 -16.066 7.141 1.00 86.44 304 LYS A O 1
ATOM 2549 N N . ARG A 1 305 ? 8.766 -13.984 6.300 1.00 87.75 305 ARG A N 1
ATOM 2550 C CA . ARG A 1 305 ? 7.309 -13.787 6.221 1.00 87.75 305 ARG A CA 1
ATOM 2551 C C . ARG A 1 305 ? 6.937 -12.779 5.135 1.00 87.75 305 ARG A C 1
ATOM 2553 O O . ARG A 1 305 ? 7.677 -11.828 4.885 1.00 87.75 305 ARG A O 1
ATOM 2560 N N . LYS A 1 306 ? 5.734 -12.903 4.566 1.00 89.19 306 LYS A N 1
ATOM 2561 C CA . LYS A 1 306 ? 5.194 -11.899 3.634 1.00 89.19 306 LYS A CA 1
ATOM 2562 C C . LYS A 1 306 ? 5.024 -10.534 4.324 1.00 89.19 306 LYS A C 1
ATOM 2564 O O . LYS A 1 306 ? 4.597 -10.489 5.485 1.00 89.19 306 LYS A O 1
ATOM 2569 N N . PRO A 1 307 ? 5.266 -9.416 3.620 1.00 91.44 307 PRO A N 1
ATOM 2570 C CA . PRO A 1 307 ? 5.036 -8.088 4.173 1.00 91.44 307 PRO A CA 1
ATOM 2571 C C . PRO A 1 307 ? 3.543 -7.766 4.306 1.00 91.44 307 PRO A C 1
ATOM 2573 O O . PRO A 1 307 ? 2.726 -7.976 3.401 1.00 91.44 307 PRO A O 1
ATOM 2576 N N . ASN A 1 308 ? 3.189 -7.202 5.450 1.00 89.00 308 ASN A N 1
ATOM 2577 C CA . ASN A 1 308 ? 1.941 -6.514 5.706 1.00 89.00 308 ASN A CA 1
ATOM 2578 C C . ASN A 1 308 ? 2.002 -5.100 5.110 1.00 89.00 308 ASN A C 1
ATOM 2580 O O . ASN A 1 308 ? 3.043 -4.449 5.095 1.00 89.00 308 ASN A O 1
ATOM 2584 N N . VAL A 1 309 ? 0.846 -4.569 4.713 1.00 90.44 309 VAL A N 1
ATOM 2585 C CA . VAL A 1 309 ? 0.696 -3.195 4.207 1.00 90.44 309 VAL A CA 1
ATOM 2586 C C . VAL A 1 309 ? 1.169 -2.107 5.192 1.00 90.44 309 VAL A C 1
ATOM 2588 O O . VAL A 1 309 ? 1.278 -0.940 4.816 1.00 90.44 309 VAL A O 1
ATOM 2591 N N . ARG A 1 310 ? 1.383 -2.452 6.469 1.00 89.06 310 ARG A N 1
ATOM 2592 C CA . ARG A 1 310 ? 1.862 -1.547 7.529 1.00 89.06 310 ARG A CA 1
ATOM 2593 C C . ARG A 1 310 ? 3.317 -1.773 7.944 1.00 89.06 310 ARG A C 1
ATOM 2595 O O . ARG A 1 310 ? 3.763 -1.076 8.849 1.00 89.06 310 ARG A O 1
ATOM 2602 N N . ASP A 1 311 ? 4.016 -2.733 7.347 1.00 91.25 311 ASP A N 1
ATOM 2603 C CA . ASP A 1 311 ? 5.430 -2.940 7.658 1.00 91.25 311 ASP A CA 1
ATOM 2604 C C . ASP A 1 311 ? 6.271 -1.731 7.221 1.00 91.25 311 ASP A C 1
ATOM 2606 O O . ASP A 1 311 ? 5.958 -1.060 6.232 1.00 91.25 311 ASP A O 1
ATOM 2610 N N . ILE A 1 312 ? 7.337 -1.456 7.977 1.00 91.12 312 ILE A N 1
ATOM 2611 C CA . ILE A 1 312 ? 8.280 -0.368 7.693 1.00 91.12 312 ILE A CA 1
ATOM 2612 C C . ILE A 1 312 ? 8.899 -0.596 6.307 1.00 91.12 312 ILE A C 1
ATOM 2614 O O . ILE A 1 312 ? 9.343 -1.702 6.000 1.00 91.12 312 ILE A O 1
ATOM 2618 N N . GLY A 1 313 ? 8.921 0.443 5.469 1.00 88.94 313 GLY A N 1
ATOM 2619 C CA . GLY A 1 313 ? 9.450 0.385 4.101 1.00 88.94 313 GLY A CA 1
ATOM 2620 C C . GLY A 1 313 ? 8.397 0.073 3.032 1.00 88.94 313 GLY A C 1
ATOM 2621 O O . GLY A 1 313 ? 8.680 0.193 1.838 1.00 88.94 313 GLY A O 1
ATOM 2622 N N . MET A 1 314 ? 7.165 -0.264 3.427 1.00 95.06 314 MET A N 1
ATOM 2623 C CA . MET A 1 314 ? 6.064 -0.571 2.504 1.00 95.06 314 MET A CA 1
ATOM 2624 C C . MET A 1 314 ? 5.167 0.638 2.195 1.00 95.06 314 MET A C 1
ATOM 2626 O O . MET A 1 314 ? 4.232 0.532 1.398 1.00 95.06 314 MET A O 1
ATOM 2630 N N . GLU A 1 315 ? 5.426 1.813 2.776 1.00 92.88 315 GLU A N 1
ATOM 2631 C CA . GLU A 1 315 ? 4.546 2.986 2.701 1.00 92.88 315 GLU A CA 1
ATOM 2632 C C . GLU A 1 315 ? 4.358 3.490 1.266 1.00 92.88 315 GLU A C 1
ATOM 2634 O O . GLU A 1 315 ? 3.235 3.806 0.857 1.00 92.88 315 GLU A O 1
ATOM 2639 N N . LYS A 1 316 ? 5.440 3.525 0.478 1.00 91.62 316 LYS A N 1
ATOM 2640 C CA . LYS A 1 316 ? 5.384 3.947 -0.930 1.00 91.62 316 LYS A CA 1
ATOM 2641 C C . LYS A 1 316 ? 4.611 2.943 -1.788 1.00 91.62 316 LYS A C 1
ATOM 2643 O O . LYS A 1 316 ? 3.803 3.349 -2.618 1.00 91.62 316 LYS A O 1
ATOM 2648 N N . ILE A 1 317 ? 4.805 1.645 -1.558 1.00 94.06 317 ILE A N 1
ATOM 2649 C CA . ILE A 1 317 ? 4.110 0.574 -2.291 1.00 94.06 317 ILE A CA 1
ATOM 2650 C C . ILE A 1 317 ? 2.619 0.598 -1.946 1.00 94.06 317 ILE A C 1
ATOM 2652 O O . ILE A 1 317 ? 1.760 0.560 -2.827 1.00 94.06 317 ILE A O 1
ATOM 2656 N N . ARG A 1 318 ? 2.296 0.775 -0.661 1.00 93.00 318 ARG A N 1
ATOM 2657 C CA . ARG A 1 318 ? 0.928 0.994 -0.184 1.00 93.00 318 ARG A CA 1
ATOM 2658 C C . ARG A 1 318 ? 0.285 2.195 -0.870 1.00 93.00 318 ARG A C 1
ATOM 2660 O O . ARG A 1 318 ? -0.894 2.133 -1.209 1.00 93.00 318 ARG A O 1
ATOM 2667 N N . TYR A 1 319 ? 1.017 3.290 -1.058 1.00 91.25 319 TYR A N 1
ATOM 2668 C CA . TYR A 1 319 ? 0.505 4.426 -1.817 1.00 91.25 319 TYR A CA 1
ATOM 2669 C C . TYR A 1 319 ? 0.230 4.034 -3.277 1.00 91.25 319 TYR A C 1
ATOM 2671 O O . TYR A 1 319 ? -0.879 4.265 -3.750 1.00 91.25 319 TYR A O 1
ATOM 2679 N N . GLY A 1 320 ? 1.167 3.345 -3.940 1.00 90.25 320 GLY A N 1
ATOM 2680 C CA . GLY A 1 320 ? 1.003 2.821 -5.303 1.00 90.25 320 GLY A CA 1
ATOM 2681 C C . GLY A 1 320 ? -0.269 1.984 -5.479 1.00 90.25 320 GLY A C 1
ATOM 2682 O O . GLY A 1 320 ? -1.118 2.342 -6.293 1.00 90.25 320 GLY A O 1
ATOM 2683 N N . THR A 1 321 ? -0.481 0.975 -4.625 1.00 90.44 321 THR A N 1
ATOM 2684 C CA . THR A 1 321 ? -1.700 0.128 -4.631 1.00 90.44 321 THR A CA 1
ATOM 2685 C C . THR A 1 321 ? -3.014 0.884 -4.403 1.00 90.44 321 THR A C 1
ATOM 2687 O O . THR A 1 321 ? -4.075 0.388 -4.773 1.00 90.44 321 THR A O 1
ATOM 2690 N N . LYS A 1 322 ? -2.984 2.073 -3.785 1.00 88.94 322 LYS A N 1
ATOM 2691 C CA . LYS A 1 322 ? -4.177 2.917 -3.606 1.00 88.94 322 LYS A CA 1
ATOM 2692 C C . LYS A 1 322 ? -4.444 3.824 -4.800 1.00 88.94 322 LYS A C 1
ATOM 2694 O O . LYS A 1 322 ? -5.580 4.263 -4.979 1.00 88.94 322 LYS A O 1
ATOM 2699 N N . THR A 1 323 ? -3.416 4.149 -5.578 1.00 84.25 323 THR A N 1
ATOM 2700 C CA . THR A 1 323 ? -3.585 4.945 -6.794 1.00 84.25 323 THR A CA 1
ATOM 2701 C C . THR A 1 323 ? -4.208 4.093 -7.896 1.00 84.25 323 THR A C 1
ATOM 2703 O O . THR A 1 323 ? -3.937 2.901 -8.008 1.00 84.25 323 THR A O 1
ATOM 2706 N N . ASN A 1 324 ? -5.037 4.698 -8.750 1.00 85.44 324 ASN A N 1
ATOM 2707 C CA . ASN A 1 324 ? -5.657 3.971 -9.864 1.00 85.44 324 ASN A CA 1
ATOM 2708 C C . ASN A 1 324 ? -4.646 3.524 -10.935 1.00 85.44 324 ASN A C 1
ATOM 2710 O O . ASN A 1 324 ? -4.996 2.713 -11.783 1.00 85.44 324 ASN A O 1
ATOM 2714 N N . ASN A 1 325 ? -3.398 3.991 -10.875 1.00 84.94 325 ASN A N 1
ATOM 2715 C CA . ASN A 1 325 ? -2.399 3.769 -11.918 1.00 84.94 325 ASN A CA 1
ATOM 2716 C C . ASN A 1 325 ? -1.949 2.304 -12.057 1.00 84.94 325 ASN A C 1
ATOM 2718 O O . ASN A 1 325 ? -1.420 1.924 -13.098 1.00 84.94 325 ASN A O 1
ATOM 2722 N N . TRP A 1 326 ? -2.127 1.475 -11.026 1.00 91.50 326 TRP A N 1
ATOM 2723 C CA . TRP A 1 326 ? -1.760 0.054 -11.077 1.00 91.50 326 TRP A CA 1
ATOM 2724 C C . TRP A 1 326 ? -2.912 -0.854 -11.523 1.00 91.50 326 TRP A C 1
ATOM 2726 O O . TRP A 1 326 ? -2.681 -2.004 -11.899 1.00 91.50 326 TRP A O 1
ATOM 2736 N N . ARG A 1 327 ? -4.147 -0.331 -11.553 1.00 91.06 327 ARG A N 1
ATOM 2737 C CA . ARG A 1 327 ? -5.349 -1.112 -11.882 1.00 91.06 327 ARG A CA 1
ATOM 2738 C C . ARG A 1 327 ? -5.325 -1.652 -13.304 1.00 91.06 327 ARG A C 1
ATOM 2740 O O . ARG A 1 327 ? -5.716 -2.797 -13.510 1.00 91.06 327 ARG A O 1
ATOM 2747 N N . ASP A 1 328 ? -4.823 -0.856 -14.245 1.00 84.94 328 ASP A N 1
ATOM 2748 C CA . ASP A 1 328 ? -4.707 -1.238 -15.657 1.00 84.94 328 ASP A CA 1
ATOM 2749 C C . ASP A 1 328 ? -3.706 -2.387 -15.870 1.00 84.94 328 ASP A C 1
ATOM 2751 O O . ASP A 1 328 ? -3.756 -3.075 -16.883 1.00 84.94 328 ASP A O 1
ATOM 2755 N N . ASN A 1 329 ? -2.839 -2.639 -14.882 1.00 83.62 329 ASN A N 1
ATOM 2756 C CA . ASN A 1 329 ? -1.857 -3.724 -14.872 1.00 83.62 329 ASN A CA 1
ATOM 2757 C C . ASN A 1 329 ? -2.261 -4.876 -13.932 1.00 83.62 329 ASN A C 1
ATOM 2759 O O . ASN A 1 329 ? -1.420 -5.672 -13.523 1.00 83.62 329 ASN A O 1
ATOM 2763 N N . GLY A 1 330 ? -3.539 -4.958 -13.548 1.00 88.88 330 GLY A N 1
ATOM 2764 C CA . GLY A 1 330 ? -4.076 -6.073 -12.763 1.00 88.88 330 GLY A CA 1
ATOM 2765 C C . GLY A 1 330 ? -3.845 -5.997 -11.251 1.00 88.88 330 GLY A C 1
ATOM 2766 O O . GLY A 1 330 ? -4.319 -6.878 -10.542 1.00 88.88 330 GLY A O 1
ATOM 2767 N N . VAL A 1 331 ? -3.200 -4.946 -10.731 1.00 94.25 331 VAL A N 1
ATOM 2768 C CA . VAL A 1 331 ? -2.966 -4.767 -9.287 1.00 94.25 331 VAL A CA 1
ATOM 2769 C C . VAL A 1 331 ? -3.903 -3.683 -8.747 1.00 94.25 331 VAL A C 1
ATOM 2771 O O . VAL A 1 331 ? -3.620 -2.487 -8.833 1.00 94.25 331 VAL A O 1
ATOM 2774 N N . LYS A 1 332 ? -5.053 -4.087 -8.200 1.00 92.88 332 LYS A N 1
ATOM 2775 C CA . LYS A 1 332 ? -6.077 -3.188 -7.629 1.00 92.88 332 LYS A CA 1
ATOM 2776 C C . LYS A 1 332 ? -5.963 -3.066 -6.112 1.00 92.88 332 LYS A C 1
ATOM 2778 O O . LYS A 1 332 ? -6.432 -2.078 -5.546 1.00 92.88 332 LYS A O 1
ATOM 2783 N N . THR A 1 333 ? -5.388 -4.069 -5.455 1.00 92.12 333 THR A N 1
ATOM 2784 C CA . THR A 1 333 ? -5.216 -4.127 -4.002 1.00 92.12 333 THR A CA 1
ATOM 2785 C C . THR A 1 333 ? -3.814 -4.600 -3.614 1.00 92.12 333 THR A C 1
ATOM 2787 O O . THR A 1 333 ? -3.055 -5.109 -4.435 1.00 92.12 333 THR A O 1
ATOM 2790 N N . TRP A 1 334 ? -3.467 -4.455 -2.331 1.00 92.75 334 TRP A N 1
ATOM 2791 C CA . TRP A 1 334 ? -2.250 -5.051 -1.765 1.00 92.75 334 TRP A CA 1
ATOM 2792 C C . TRP A 1 334 ? -2.217 -6.575 -1.931 1.00 92.75 334 TRP A C 1
ATOM 2794 O O . TRP A 1 334 ? -1.160 -7.148 -2.161 1.00 92.75 334 TRP A O 1
ATOM 2804 N N . ASN A 1 335 ? -3.374 -7.234 -1.841 1.00 89.56 335 ASN A N 1
ATOM 2805 C CA . ASN A 1 335 ? -3.453 -8.682 -1.992 1.00 89.56 335 ASN A CA 1
ATOM 2806 C C . ASN A 1 335 ? -3.196 -9.111 -3.433 1.00 89.56 335 ASN A C 1
ATOM 2808 O O . ASN A 1 335 ? -2.495 -10.097 -3.620 1.00 89.56 335 ASN A O 1
ATOM 2812 N N . ASP A 1 336 ? -3.653 -8.333 -4.414 1.00 91.62 336 ASP A N 1
ATOM 2813 C CA . ASP A 1 336 ? -3.374 -8.588 -5.831 1.00 91.62 336 ASP A CA 1
ATOM 2814 C C . ASP A 1 336 ? -1.860 -8.527 -6.103 1.00 91.62 336 ASP A C 1
ATOM 2816 O O . ASP A 1 336 ? -1.328 -9.356 -6.832 1.00 91.62 336 ASP A O 1
ATOM 2820 N N . LEU A 1 337 ? -1.137 -7.587 -5.470 1.00 94.44 337 LEU A N 1
ATOM 2821 C CA . LEU A 1 337 ? 0.329 -7.527 -5.555 1.00 94.44 337 LEU A CA 1
ATOM 2822 C C . LEU A 1 337 ? 0.978 -8.780 -4.950 1.00 94.44 337 LEU A C 1
ATOM 2824 O O . LEU A 1 337 ? 1.931 -9.311 -5.507 1.00 94.44 337 LEU A O 1
ATOM 2828 N N . LEU A 1 338 ? 0.487 -9.256 -3.807 1.00 92.44 338 LEU A N 1
ATOM 2829 C CA . LEU A 1 338 ? 1.053 -10.436 -3.154 1.00 92.44 338 LEU A CA 1
ATOM 2830 C C . LEU A 1 338 ? 0.746 -11.727 -3.905 1.00 92.44 338 LEU A C 1
ATOM 2832 O O . LEU A 1 338 ? 1.618 -12.581 -4.002 1.00 92.44 338 LEU A O 1
ATOM 2836 N N . GLU A 1 339 ? -0.453 -11.854 -4.461 1.00 90.31 339 GLU A N 1
ATOM 2837 C CA . GLU A 1 339 ? -0.803 -12.948 -5.365 1.00 90.31 339 GLU A CA 1
ATOM 2838 C C . GLU A 1 339 ? 0.089 -12.927 -6.607 1.00 90.31 339 GLU A C 1
ATOM 2840 O O . GLU A 1 339 ? 0.628 -13.960 -6.990 1.00 90.31 339 GLU A O 1
ATOM 2845 N N . LEU A 1 340 ? 0.347 -11.742 -7.165 1.00 91.00 340 LEU A N 1
ATOM 2846 C CA . LEU A 1 340 ? 1.261 -11.574 -8.290 1.00 91.00 340 LEU A CA 1
ATOM 2847 C C . LEU A 1 340 ? 2.712 -11.970 -7.954 1.00 91.00 340 LEU A C 1
ATOM 2849 O O . LEU A 1 340 ? 3.407 -12.500 -8.815 1.00 91.00 340 LEU A O 1
ATOM 2853 N N . VAL A 1 341 ? 3.187 -11.694 -6.734 1.00 92.06 341 VAL A N 1
ATOM 2854 C CA . VAL A 1 341 ? 4.576 -11.967 -6.311 1.00 92.06 341 VAL A CA 1
ATOM 2855 C C . VAL A 1 341 ? 4.776 -13.406 -5.839 1.00 92.06 341 VAL A C 1
ATOM 2857 O O . VAL A 1 341 ? 5.792 -14.020 -6.149 1.00 92.06 341 VAL A O 1
ATOM 2860 N N . PHE A 1 342 ? 3.839 -13.932 -5.055 1.00 88.69 342 PHE A N 1
ATOM 2861 C CA . PHE A 1 342 ? 3.995 -15.193 -4.327 1.00 88.69 342 PHE A CA 1
ATOM 2862 C C . PHE A 1 342 ? 3.081 -16.310 -4.844 1.00 88.69 342 PHE A C 1
ATOM 2864 O O . PHE A 1 342 ? 3.151 -17.421 -4.332 1.00 88.69 342 PHE A O 1
ATOM 2871 N N . GLY A 1 343 ? 2.189 -16.029 -5.799 1.00 87.94 343 GLY A N 1
ATOM 2872 C CA . GLY A 1 343 ? 1.125 -16.953 -6.211 1.00 87.94 343 GLY A CA 1
ATOM 2873 C C . GLY A 1 343 ? 0.001 -17.100 -5.179 1.00 87.94 343 GLY A C 1
ATOM 2874 O O . GLY A 1 343 ? -0.923 -17.882 -5.372 1.00 87.94 343 GLY A O 1
ATOM 2875 N N . GLU A 1 344 ? 0.068 -16.361 -4.071 1.00 82.12 344 GLU A N 1
ATOM 2876 C CA . GLU A 1 344 ? -0.901 -16.411 -2.980 1.00 82.12 344 GLU A CA 1
ATOM 2877 C C . GLU A 1 344 ? -0.976 -15.064 -2.250 1.00 82.12 344 GLU A C 1
ATOM 2879 O O . GLU A 1 344 ? 0.043 -14.466 -1.888 1.00 82.12 344 GLU A O 1
ATOM 2884 N N . THR A 1 345 ? -2.194 -14.598 -1.971 1.00 82.62 345 THR A N 1
ATOM 2885 C CA . THR A 1 345 ? -2.443 -13.340 -1.245 1.00 82.62 345 THR A CA 1
ATOM 2886 C C . THR A 1 345 ? -1.847 -13.359 0.177 1.00 82.62 345 THR A C 1
ATOM 2888 O O . THR A 1 345 ? -1.548 -14.426 0.731 1.00 82.62 345 THR A O 1
ATOM 2891 N N . ASN A 1 346 ? -1.684 -12.189 0.829 1.00 69.50 346 ASN A N 1
ATOM 2892 C CA . ASN A 1 346 ? -1.611 -12.199 2.297 1.00 69.50 346 ASN A CA 1
ATOM 2893 C C . ASN A 1 346 ? -2.996 -12.587 2.778 1.00 69.50 346 ASN A C 1
ATOM 2895 O O . ASN A 1 346 ? -3.864 -11.745 3.019 1.00 69.50 346 ASN A O 1
ATOM 2899 N N . LEU A 1 347 ? -3.185 -13.876 2.990 1.00 57.22 347 LEU A N 1
ATOM 2900 C CA . LEU A 1 347 ? -4.333 -14.352 3.710 1.00 57.22 347 LEU A CA 1
ATOM 2901 C C . LEU A 1 347 ? -4.310 -13.837 5.154 1.00 57.22 347 LEU A C 1
ATOM 2903 O O . LEU A 1 347 ? -5.071 -14.348 5.913 1.00 57.22 347 LEU A O 1
ATOM 2907 N N . SER A 1 348 ? -3.599 -12.821 5.649 1.00 49.53 348 SER A N 1
ATOM 2908 C CA . SER A 1 348 ? -3.895 -12.342 7.026 1.00 49.53 348 SER A CA 1
ATOM 2909 C C . SER A 1 348 ? -5.363 -11.893 7.237 1.00 49.53 348 SER A C 1
ATOM 2911 O O . SER A 1 348 ? -5.809 -11.806 8.379 1.00 49.53 348 SER A O 1
ATOM 2913 N N . GLN A 1 349 ? -6.158 -11.733 6.163 1.00 49.88 349 GLN A N 1
ATOM 2914 C CA . GLN A 1 349 ? -7.632 -11.654 6.207 1.00 49.88 349 GLN A CA 1
ATOM 2915 C C . GLN A 1 349 ? -8.393 -13.003 6.040 1.00 49.88 349 GLN A C 1
ATOM 2917 O O . GLN A 1 349 ? -9.609 -13.026 6.207 1.00 49.88 349 GLN A O 1
ATOM 2922 N N . GLY A 1 350 ? -7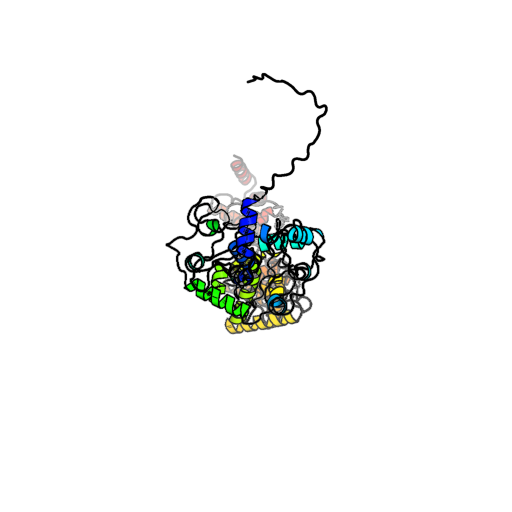.701 -14.116 5.771 1.00 52.94 350 GLY A N 1
ATOM 2923 C CA . GLY A 1 350 ? -8.187 -15.505 5.658 1.00 52.94 350 GLY A CA 1
ATOM 2924 C C . GLY A 1 350 ? -7.351 -16.604 6.370 1.00 52.94 350 GLY A C 1
ATOM 2925 O O . GLY A 1 350 ? -7.757 -17.759 6.386 1.00 52.94 350 GLY A O 1
ATOM 2926 N N . ILE A 1 351 ? -6.227 -16.274 7.015 1.00 61.91 351 ILE A N 1
ATOM 2927 C CA . ILE A 1 351 ? -5.288 -17.141 7.748 1.00 61.91 351 ILE A CA 1
ATOM 2928 C C . ILE A 1 351 ? -6.024 -17.670 8.950 1.00 61.91 351 ILE A C 1
ATOM 2930 O O . ILE A 1 351 ? -5.722 -18.764 9.368 1.00 61.91 351 ILE A O 1
ATOM 2934 N N . TYR A 1 352 ? -6.991 -16.908 9.457 1.00 77.19 352 TYR A N 1
ATOM 2935 C CA . TYR A 1 352 ? -7.862 -17.218 10.576 1.00 77.19 352 TYR A CA 1
ATOM 2936 C C . TYR A 1 352 ? -9.292 -17.503 10.096 1.00 77.19 352 TYR A C 1
ATOM 2938 O O . TYR A 1 352 ? -10.269 -17.121 10.734 1.00 77.19 352 TYR A O 1
ATOM 2946 N N . THR A 1 353 ? -9.434 -18.148 8.936 1.00 80.50 353 THR A N 1
ATOM 2947 C CA . THR A 1 353 ? -10.718 -18.680 8.460 1.00 80.50 353 THR A CA 1
ATOM 2948 C C . THR A 1 353 ? -10.655 -20.198 8.361 1.00 80.50 353 THR A C 1
ATOM 2950 O O . THR A 1 353 ? -9.587 -20.784 8.177 1.00 80.50 353 THR A O 1
ATOM 2953 N N . GLY A 1 354 ? -11.805 -20.856 8.521 1.00 86.50 354 GLY A N 1
ATOM 2954 C CA . GLY A 1 354 ? -11.872 -22.315 8.504 1.00 86.50 354 GLY A CA 1
ATOM 2955 C C . GLY A 1 354 ? -11.089 -22.973 9.648 1.00 86.50 354 GLY A C 1
ATOM 2956 O O . GLY A 1 354 ? -10.727 -22.325 10.632 1.00 86.50 354 GLY A O 1
ATOM 2957 N N . LYS A 1 355 ? -10.875 -24.289 9.532 1.00 92.38 355 LYS A N 1
ATOM 2958 C CA . LYS A 1 355 ? -10.245 -25.104 10.582 1.00 92.38 355 LYS A CA 1
ATOM 2959 C C . LYS A 1 355 ? -8.755 -24.792 10.732 1.00 92.38 355 LYS A C 1
ATOM 2961 O O . LYS A 1 355 ? -8.325 -24.454 11.824 1.00 92.38 355 LYS A O 1
ATOM 2966 N N . ASN A 1 356 ? -8.013 -24.788 9.622 1.00 84.69 356 ASN A N 1
ATOM 2967 C CA . ASN A 1 356 ? -6.584 -24.458 9.623 1.00 84.69 356 ASN A CA 1
ATOM 2968 C C . ASN A 1 356 ? -6.327 -23.083 10.238 1.00 84.69 356 ASN A C 1
ATOM 2970 O O . ASN A 1 356 ? -5.344 -22.890 10.946 1.00 84.69 356 ASN A O 1
ATOM 2974 N N . GLY A 1 357 ? -7.230 -22.128 10.001 1.00 88.00 357 GLY A N 1
ATOM 2975 C CA . GLY A 1 357 ? -7.069 -20.819 10.588 1.00 88.00 357 GLY A CA 1
ATOM 2976 C C . GLY A 1 357 ? -7.368 -20.727 12.067 1.00 88.00 357 GLY A C 1
ATOM 2977 O O . GLY A 1 357 ? -6.714 -19.957 12.765 1.00 88.00 357 GLY A O 1
ATOM 2978 N N . LEU A 1 358 ? -8.297 -21.540 12.562 1.00 94.44 358 LEU A N 1
ATOM 2979 C CA . LEU A 1 358 ? -8.461 -21.710 13.999 1.00 94.44 358 LEU A CA 1
ATOM 2980 C C . LEU A 1 358 ? -7.192 -22.313 14.621 1.00 94.44 358 LEU A C 1
ATOM 2982 O O . LEU A 1 358 ? -6.714 -21.797 15.626 1.00 94.44 358 LEU A O 1
ATOM 2986 N N . ASP A 1 359 ? -6.612 -23.340 13.998 1.00 93.19 359 ASP A N 1
ATOM 2987 C CA . ASP A 1 359 ? -5.392 -23.993 14.493 1.00 93.19 359 ASP A CA 1
ATOM 2988 C C . ASP A 1 359 ? -4.198 -23.018 14.531 1.00 93.19 359 ASP A C 1
ATOM 2990 O O . ASP A 1 359 ? -3.474 -22.953 15.527 1.00 93.19 359 ASP A O 1
ATOM 2994 N N . ASN A 1 360 ? -4.044 -22.177 13.502 1.00 89.06 360 ASN A N 1
ATOM 2995 C CA . ASN A 1 360 ? -3.036 -21.112 13.479 1.00 89.06 360 ASN A CA 1
ATOM 2996 C C . ASN A 1 360 ? -3.244 -20.089 14.605 1.00 89.06 360 ASN A C 1
ATOM 2998 O O . ASN A 1 360 ? -2.289 -19.746 15.300 1.00 89.06 360 ASN A O 1
ATOM 3002 N N . ALA A 1 361 ? -4.485 -19.633 14.823 1.00 94.19 361 ALA A N 1
ATOM 3003 C CA . ALA A 1 361 ? -4.799 -18.709 15.915 1.00 94.19 361 ALA A CA 1
ATOM 3004 C C . ALA A 1 361 ? -4.469 -19.308 17.287 1.00 94.19 361 ALA A C 1
ATOM 3006 O O . ALA A 1 361 ? -3.943 -18.614 18.155 1.00 94.19 361 ALA A O 1
ATOM 3007 N N . ILE A 1 362 ? -4.760 -20.599 17.477 1.00 95.75 362 ILE A N 1
ATOM 3008 C CA . ILE A 1 362 ? -4.456 -21.327 18.712 1.00 95.75 362 ILE A CA 1
ATOM 3009 C C . ILE A 1 362 ? -2.943 -21.359 18.960 1.00 95.75 362 ILE A C 1
ATOM 3011 O O . ILE A 1 362 ? -2.505 -21.093 20.081 1.00 95.75 362 ILE A O 1
ATOM 3015 N N . ASN A 1 363 ? -2.145 -21.663 17.936 1.00 94.31 363 ASN A N 1
ATOM 3016 C CA . ASN A 1 363 ? -0.688 -21.717 18.062 1.00 94.31 363 ASN A CA 1
ATOM 3017 C C . ASN A 1 363 ? -0.090 -20.342 18.384 1.00 94.31 363 ASN A C 1
ATOM 3019 O O . ASN A 1 363 ? 0.721 -20.231 19.300 1.00 94.31 363 ASN A O 1
ATOM 3023 N N . GLU A 1 364 ? -0.550 -19.288 17.712 1.00 93.81 364 GLU A N 1
ATOM 3024 C CA . GLU A 1 364 ? -0.074 -17.924 17.957 1.00 93.81 364 GLU A CA 1
ATOM 3025 C C . GLU A 1 364 ? -0.467 -17.404 19.346 1.00 93.81 364 GLU A C 1
ATOM 3027 O O . GLU A 1 364 ? 0.318 -16.718 20.003 1.00 93.81 364 GLU A O 1
ATOM 3032 N N . PHE A 1 365 ? -1.649 -17.778 19.852 1.00 95.06 365 PHE A N 1
ATOM 3033 C CA . PHE A 1 365 ? -2.027 -17.502 21.240 1.00 95.06 365 PHE A CA 1
ATOM 3034 C C . PHE A 1 365 ? -1.038 -18.139 22.222 1.00 95.06 365 PHE A C 1
ATOM 3036 O O . PHE A 1 365 ? -0.584 -17.463 23.150 1.00 95.06 365 PHE A O 1
ATOM 3043 N N . LYS A 1 366 ? -0.694 -19.417 22.018 1.00 95.31 366 LYS A N 1
ATOM 3044 C CA . LYS A 1 366 ? 0.261 -20.140 22.873 1.00 95.31 366 LYS A CA 1
ATOM 3045 C C . LYS A 1 366 ? 1.644 -19.499 22.830 1.00 95.31 366 LYS A C 1
ATOM 3047 O O . LYS A 1 366 ? 2.216 -19.236 23.882 1.00 95.31 366 LYS A O 1
ATOM 3052 N N . GLU A 1 367 ? 2.143 -19.183 21.639 1.00 93.62 367 GLU A N 1
ATOM 3053 C CA . GLU A 1 367 ? 3.443 -18.531 21.456 1.00 93.62 367 GLU A CA 1
ATOM 3054 C C . GLU A 1 367 ? 3.496 -17.158 22.141 1.00 93.62 367 GLU A C 1
ATOM 3056 O O . GLU A 1 367 ? 4.422 -16.866 22.902 1.00 93.62 367 GLU A O 1
ATOM 3061 N N . TYR A 1 368 ? 2.462 -16.332 21.963 1.00 94.25 368 TYR A N 1
ATOM 3062 C CA . TYR A 1 368 ? 2.383 -15.034 22.629 1.00 94.25 368 TYR A CA 1
ATOM 3063 C C . TYR A 1 368 ? 2.394 -15.161 24.151 1.00 94.25 368 TYR A C 1
ATOM 3065 O O . TYR A 1 368 ? 3.077 -14.379 24.820 1.00 94.25 368 TYR A O 1
ATOM 3073 N N . TYR A 1 369 ? 1.642 -16.118 24.702 1.00 93.50 369 TYR A N 1
ATOM 3074 C CA . TYR A 1 369 ? 1.618 -16.366 26.141 1.00 93.50 369 TYR A CA 1
ATOM 3075 C C . TYR A 1 369 ? 2.989 -16.814 26.649 1.00 93.50 369 TYR A C 1
ATOM 3077 O O . TYR A 1 369 ? 3.453 -16.304 27.669 1.00 93.50 369 TYR A O 1
ATOM 3085 N N . GLU A 1 370 ? 3.672 -17.700 25.923 1.00 93.81 370 GLU A N 1
ATOM 3086 C CA . GLU A 1 370 ? 5.009 -18.154 26.299 1.00 93.81 370 GLU A CA 1
ATOM 3087 C C . GLU A 1 370 ? 6.022 -17.010 26.367 1.00 93.81 370 GLU A C 1
ATOM 3089 O O . GLU A 1 370 ? 6.795 -16.944 27.326 1.00 93.81 370 GLU A O 1
ATOM 3094 N N . ILE A 1 371 ? 5.973 -16.081 25.411 1.00 91.94 371 ILE A N 1
ATOM 3095 C CA . ILE A 1 371 ? 6.882 -14.929 25.347 1.00 91.94 371 ILE A CA 1
ATOM 3096 C C . ILE A 1 371 ? 6.540 -13.883 26.414 1.00 91.94 371 ILE A C 1
ATOM 3098 O O . ILE A 1 371 ? 7.422 -13.380 27.106 1.00 91.94 371 ILE A O 1
ATOM 3102 N N . ASN A 1 372 ? 5.261 -13.530 26.552 1.00 91.38 372 ASN A N 1
ATOM 3103 C CA . ASN A 1 372 ? 4.849 -12.360 27.335 1.00 91.38 372 ASN A CA 1
ATOM 3104 C C . ASN A 1 372 ? 4.389 -12.698 28.757 1.00 91.38 372 ASN A C 1
ATOM 3106 O O . ASN A 1 372 ? 4.155 -11.783 29.549 1.00 91.38 372 ASN A O 1
ATOM 3110 N N . LYS A 1 373 ? 4.192 -13.986 29.065 1.00 91.75 373 LYS A N 1
ATOM 3111 C CA . LYS A 1 373 ? 3.634 -14.492 30.330 1.00 91.75 373 LYS A CA 1
ATOM 3112 C C . LYS A 1 373 ? 2.325 -13.794 30.738 1.00 91.75 373 LYS A C 1
ATOM 3114 O O . LYS A 1 373 ? 2.056 -13.578 31.916 1.00 91.75 373 LYS A O 1
ATOM 3119 N N . LYS A 1 374 ? 1.506 -13.421 29.747 1.00 88.06 374 LYS A N 1
ATOM 3120 C CA . LYS A 1 374 ? 0.166 -12.833 29.915 1.00 88.06 374 LYS A CA 1
ATOM 3121 C C . LYS A 1 374 ? -0.749 -13.247 28.765 1.00 88.06 374 LYS A C 1
ATOM 3123 O O . LYS A 1 374 ? -0.285 -13.458 27.645 1.00 88.06 374 LYS A O 1
ATOM 3128 N N . TYR A 1 375 ? -2.055 -13.307 29.021 1.00 89.31 375 TYR A N 1
ATOM 3129 C CA . TYR A 1 375 ? -3.042 -13.587 27.978 1.00 89.31 375 TYR A CA 1
ATOM 3130 C C . TYR A 1 375 ? -3.098 -12.461 26.935 1.00 89.31 375 TYR A C 1
ATOM 3132 O O . TYR A 1 375 ? -3.140 -11.285 27.321 1.00 89.31 375 TYR A O 1
ATOM 3140 N N . PRO A 1 376 ? -3.177 -12.787 25.631 1.00 92.00 376 PRO A N 1
ATOM 3141 C CA . PRO A 1 376 ? -3.376 -11.778 24.606 1.00 92.00 376 PRO A CA 1
ATOM 3142 C C . PRO A 1 376 ? -4.733 -11.085 24.783 1.00 92.00 376 PRO A C 1
ATOM 3144 O O . PRO A 1 376 ? -5.746 -11.679 25.181 1.00 92.00 376 PRO A O 1
ATOM 3147 N N . THR A 1 377 ? -4.768 -9.794 24.481 1.00 91.12 377 THR A N 1
ATOM 3148 C CA . THR A 1 377 ? -5.995 -9.011 24.335 1.00 91.12 377 THR A CA 1
ATOM 3149 C C . THR A 1 377 ? -6.327 -8.827 22.858 1.00 91.12 377 THR A C 1
ATOM 3151 O O . THR A 1 377 ? -5.472 -8.971 21.985 1.00 91.12 377 THR A O 1
ATOM 3154 N N . SER A 1 378 ? -7.560 -8.416 22.557 1.00 91.06 378 SER A N 1
ATOM 3155 C CA . SER A 1 378 ? -7.968 -8.114 21.178 1.00 91.06 378 SER A CA 1
ATOM 3156 C C . SER A 1 378 ? -7.125 -7.024 20.499 1.00 91.06 378 SER A C 1
ATOM 3158 O O . SER A 1 378 ? -7.137 -6.913 19.275 1.00 91.06 378 SER A O 1
ATOM 3160 N N . ARG A 1 379 ? -6.399 -6.207 21.276 1.00 88.00 379 ARG A N 1
ATOM 3161 C CA . ARG A 1 379 ? -5.460 -5.205 20.754 1.00 88.00 379 ARG A CA 1
ATOM 3162 C C . ARG A 1 379 ? -4.104 -5.797 20.396 1.00 88.00 379 ARG A C 1
ATOM 3164 O O . ARG A 1 379 ? -3.461 -5.263 19.501 1.00 88.00 379 ARG A O 1
ATOM 3171 N N . ASP A 1 380 ? -3.692 -6.856 21.086 1.00 89.69 380 ASP A N 1
ATOM 3172 C CA . ASP A 1 380 ? -2.418 -7.526 20.835 1.00 89.69 380 ASP A CA 1
ATOM 3173 C C . ASP A 1 380 ? -2.475 -8.328 19.527 1.00 89.69 380 ASP A C 1
ATOM 3175 O O . ASP A 1 380 ? -1.497 -8.353 18.789 1.00 89.69 380 ASP A O 1
ATOM 3179 N N . MET A 1 381 ? -3.637 -8.914 19.195 1.00 92.88 381 MET A N 1
ATOM 3180 C CA . MET A 1 381 ? -3.829 -9.699 17.963 1.00 92.88 381 MET A CA 1
ATOM 3181 C C . MET A 1 381 ? -5.108 -9.287 17.211 1.00 92.88 381 MET A C 1
ATOM 3183 O O . MET A 1 381 ? -6.119 -10.003 17.208 1.00 92.88 381 MET A O 1
ATOM 3187 N N . PRO A 1 382 ? -5.100 -8.117 16.549 1.00 89.50 382 PRO A N 1
ATOM 3188 C CA . PRO A 1 382 ? -6.292 -7.562 15.909 1.00 89.50 382 PRO A CA 1
ATOM 3189 C C . PRO A 1 382 ? -6.853 -8.444 14.782 1.00 89.50 382 PRO A C 1
ATOM 3191 O O . PRO A 1 382 ? -8.069 -8.467 14.579 1.00 89.50 382 PRO A O 1
ATOM 3194 N N . SER A 1 383 ? -6.008 -9.198 14.071 1.00 88.56 383 SER A N 1
ATOM 3195 C CA . SER A 1 383 ? -6.431 -10.091 12.978 1.00 88.56 383 SER A CA 1
ATOM 3196 C C . SER A 1 383 ? -7.257 -11.278 13.487 1.00 88.56 383 SER A C 1
ATOM 3198 O O . SER A 1 383 ? -8.343 -11.552 12.967 1.00 88.56 383 SER A O 1
ATOM 3200 N N . ILE A 1 384 ? -6.805 -11.923 14.567 1.00 93.06 384 ILE A N 1
ATOM 3201 C CA . ILE A 1 384 ? -7.548 -12.998 15.241 1.00 93.06 384 ILE A CA 1
ATOM 3202 C C . ILE A 1 384 ? -8.841 -12.443 15.842 1.00 93.06 384 ILE A C 1
ATOM 3204 O O . ILE A 1 384 ? -9.911 -13.022 15.665 1.00 93.06 384 ILE A O 1
ATOM 3208 N N . SER A 1 385 ? -8.779 -11.261 16.469 1.00 93.38 385 SER A N 1
ATOM 3209 C CA . SER A 1 385 ? -9.966 -10.634 17.059 1.00 93.38 385 SER A CA 1
ATOM 3210 C C . SER A 1 385 ? -11.028 -10.328 16.015 1.00 93.38 385 SER A C 1
ATOM 3212 O O . SER A 1 385 ? -12.214 -10.512 16.279 1.00 93.38 385 SER A O 1
ATOM 3214 N N . THR A 1 386 ? -10.615 -9.855 14.843 1.00 90.50 386 THR A N 1
ATOM 3215 C CA . THR A 1 386 ? -11.523 -9.594 13.723 1.00 90.50 386 THR A CA 1
ATOM 3216 C C . THR A 1 386 ? -12.173 -10.888 13.240 1.00 90.50 386 THR A C 1
ATOM 3218 O O . THR A 1 386 ? -13.369 -10.903 12.967 1.00 90.50 386 THR A O 1
ATOM 3221 N N . SER A 1 387 ? -11.428 -11.993 13.228 1.00 92.38 387 SER A N 1
ATOM 3222 C CA . SER A 1 387 ? -11.930 -13.306 12.806 1.00 92.38 387 SER A CA 1
ATOM 3223 C C . SER A 1 387 ? -12.944 -13.900 13.790 1.00 92.38 387 SER A C 1
ATOM 3225 O O . SER A 1 387 ? -13.986 -14.393 13.353 1.00 92.38 387 SER A O 1
ATOM 3227 N N . CYS A 1 388 ? -12.720 -13.749 15.105 1.00 92.62 388 CYS A N 1
ATOM 3228 C CA . CYS A 1 388 ? -13.738 -14.033 16.125 1.00 92.62 388 CYS A CA 1
ATOM 3229 C C . CYS A 1 388 ? -15.006 -13.194 15.894 1.00 92.62 388 CYS A C 1
ATOM 3231 O O . CYS A 1 388 ? -16.102 -13.740 15.857 1.00 92.62 388 CYS A O 1
ATOM 3233 N N . MET A 1 389 ? -14.867 -11.870 15.728 1.00 88.94 389 MET A N 1
ATOM 3234 C CA . MET A 1 389 ? -16.013 -10.956 15.572 1.00 88.94 389 MET A CA 1
ATOM 3235 C C . MET A 1 389 ? -16.829 -11.229 14.306 1.00 88.94 389 MET A C 1
ATOM 3237 O O . MET A 1 389 ? -18.050 -11.107 14.333 1.00 88.94 389 MET A O 1
ATOM 3241 N N . ASN A 1 390 ? -16.168 -11.620 13.216 1.00 89.31 390 ASN A N 1
ATOM 3242 C CA . ASN A 1 390 ? -16.828 -11.976 11.961 1.00 89.31 390 ASN A CA 1
ATOM 3243 C C . ASN A 1 390 ? -17.480 -13.370 12.001 1.00 89.31 390 ASN A C 1
ATOM 3245 O O . ASN A 1 390 ? -18.129 -13.766 11.035 1.00 89.31 390 ASN A O 1
ATOM 3249 N N . GLY A 1 391 ? -17.320 -14.127 13.093 1.00 91.50 391 GLY A N 1
ATOM 3250 C CA . GLY A 1 391 ? -17.959 -15.429 13.277 1.00 91.50 391 GLY A CA 1
ATOM 3251 C C . GLY A 1 391 ? -17.365 -16.553 12.425 1.00 91.50 391 GLY A C 1
ATOM 3252 O O . GLY A 1 391 ? -18.016 -17.581 12.242 1.00 91.50 391 GLY A O 1
ATOM 3253 N N . TYR A 1 392 ? -16.134 -16.404 11.924 1.00 93.00 392 TYR A N 1
ATOM 3254 C CA . TYR A 1 392 ? -15.496 -17.389 11.035 1.00 93.00 392 TYR A CA 1
ATOM 3255 C C . TYR A 1 392 ? -15.261 -18.764 11.677 1.00 93.00 392 TYR A C 1
ATOM 3257 O O . TYR A 1 392 ? -15.067 -19.755 10.970 1.00 93.00 392 TYR A O 1
ATOM 3265 N N . TRP A 1 393 ? -15.322 -18.844 13.007 1.00 95.69 393 TRP A N 1
ATOM 3266 C CA . TRP 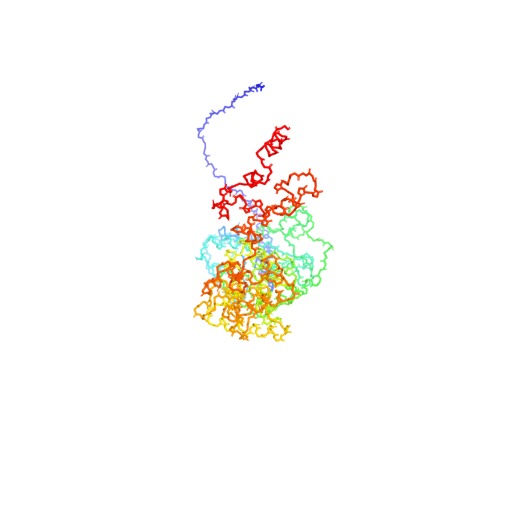A 1 393 ? -15.126 -20.076 13.771 1.00 95.69 393 TRP A CA 1
ATOM 3267 C C . TRP A 1 393 ? -16.358 -20.538 14.542 1.00 95.69 393 TRP A C 1
ATOM 3269 O O . TRP A 1 393 ? -16.268 -21.462 15.352 1.00 95.69 393 TRP A O 1
ATOM 3279 N N . LYS A 1 394 ? -17.527 -19.961 14.245 1.00 94.31 394 LYS A N 1
ATOM 3280 C CA . LYS A 1 394 ? -18.784 -20.341 14.896 1.00 94.31 394 LYS A CA 1
ATOM 3281 C C . LYS A 1 394 ? -19.086 -21.834 14.734 1.00 94.31 394 LYS A C 1
ATOM 3283 O O . LYS A 1 394 ? -19.469 -22.496 15.690 1.00 94.31 394 LYS A O 1
ATOM 3288 N N . GLN A 1 395 ? -18.805 -22.390 13.554 1.00 94.25 395 GLN A N 1
ATOM 3289 C CA . GLN A 1 395 ? -18.951 -23.825 13.269 1.00 94.25 395 GLN A CA 1
ATOM 3290 C C . GLN A 1 395 ? -18.031 -24.739 14.105 1.00 94.25 395 GLN A C 1
ATOM 3292 O O . GLN A 1 395 ? -18.262 -25.941 14.167 1.00 94.25 395 GLN A O 1
ATOM 3297 N N . PHE A 1 396 ? -17.004 -24.184 14.755 1.00 94.75 396 PHE A N 1
ATOM 3298 C CA . PHE A 1 396 ? -16.089 -24.899 15.651 1.00 94.75 396 PHE A CA 1
ATOM 3299 C C . PHE A 1 396 ? -16.345 -24.579 17.135 1.00 94.75 396 PHE A C 1
ATOM 3301 O O . PHE A 1 396 ? -15.518 -24.909 17.984 1.00 94.75 396 PHE A O 1
ATOM 3308 N N . GLY A 1 397 ? -17.468 -23.923 17.451 1.00 92.12 397 GLY A N 1
ATOM 3309 C CA . GLY A 1 397 ? -17.845 -23.551 18.817 1.00 92.12 397 GLY A CA 1
ATOM 3310 C C . GLY A 1 397 ? -17.144 -22.303 19.360 1.00 92.12 397 GLY A C 1
ATOM 3311 O O . GLY A 1 397 ? -17.147 -22.096 20.568 1.00 92.12 397 GLY A O 1
ATOM 3312 N N . ILE A 1 398 ? -16.537 -21.480 18.498 1.00 95.38 398 ILE A N 1
ATOM 3313 C CA . ILE A 1 398 ? -15.862 -20.237 18.891 1.00 95.38 398 ILE A CA 1
ATOM 3314 C C . ILE A 1 398 ? -16.679 -19.051 18.375 1.00 95.38 398 ILE A C 1
ATOM 3316 O O . ILE A 1 398 ? -16.582 -18.677 17.204 1.00 95.38 398 ILE A O 1
ATOM 3320 N N . GLU A 1 399 ? -17.505 -18.465 19.242 1.00 91.44 399 GLU A N 1
ATOM 3321 C CA . GLU A 1 399 ? -18.378 -17.334 18.891 1.00 91.44 399 GLU A CA 1
ATOM 3322 C C . GLU A 1 399 ? -17.785 -15.980 19.296 1.00 91.44 399 GLU A C 1
ATOM 3324 O O . GLU A 1 399 ? -18.217 -14.926 18.827 1.00 91.44 399 GLU A O 1
ATOM 3329 N N . SER A 1 400 ? -16.787 -15.992 20.174 1.00 92.12 400 SER A N 1
ATOM 3330 C CA . SER A 1 400 ? -16.189 -14.797 20.747 1.00 92.12 400 SER A CA 1
ATOM 3331 C C . SER A 1 400 ? -14.694 -14.966 21.023 1.00 92.12 400 SER A C 1
ATOM 3333 O O . SER A 1 400 ? -14.138 -16.063 21.007 1.00 92.12 400 SER A O 1
ATOM 3335 N N . TRP A 1 401 ? -14.030 -13.847 21.326 1.00 93.25 401 TRP A N 1
ATOM 3336 C CA . TRP A 1 401 ? -12.635 -13.831 21.780 1.00 93.25 401 TRP A CA 1
ATOM 3337 C C . TRP A 1 401 ? -12.419 -14.670 23.050 1.00 93.25 401 TRP A C 1
ATOM 3339 O O . TRP A 1 401 ? -11.382 -15.306 23.212 1.00 93.25 401 TRP A O 1
ATOM 3349 N N . ASN A 1 402 ? -13.405 -14.685 23.953 1.00 86.88 402 ASN A N 1
ATOM 3350 C CA . ASN A 1 402 ? -13.315 -15.448 25.196 1.00 86.88 402 ASN A CA 1
ATOM 3351 C C . ASN A 1 402 ? -13.453 -16.949 24.954 1.00 86.88 402 ASN A C 1
ATOM 3353 O O . ASN A 1 402 ? -12.773 -17.709 25.633 1.00 86.88 402 ASN A O 1
ATOM 3357 N N . ASP A 1 403 ? -14.274 -17.364 23.989 1.00 89.06 403 ASP A N 1
ATOM 3358 C CA . ASP A 1 403 ? -14.386 -18.781 23.628 1.00 89.06 403 ASP A CA 1
ATOM 3359 C C . ASP A 1 403 ? -13.065 -19.289 23.053 1.00 89.06 403 ASP A C 1
ATOM 3361 O O . ASP A 1 403 ? -12.643 -20.396 23.370 1.00 89.06 403 ASP A O 1
ATOM 3365 N N . LEU A 1 404 ? -12.365 -18.455 22.271 1.00 94.38 404 LEU A N 1
ATOM 3366 C CA . LEU A 1 404 ? -11.032 -18.790 21.778 1.00 94.38 404 LEU A CA 1
ATOM 3367 C C . LEU A 1 404 ? -10.015 -18.895 22.918 1.00 94.38 404 LEU A C 1
ATOM 3369 O O . LEU A 1 404 ? -9.266 -19.862 22.969 1.00 94.38 404 LEU A O 1
ATOM 3373 N N . LEU A 1 405 ? -9.997 -17.938 23.850 1.00 92.12 405 LEU A N 1
ATOM 3374 C CA . LEU A 1 405 ? -9.123 -18.015 25.026 1.00 92.12 405 LEU A CA 1
ATOM 3375 C C . LEU A 1 405 ? -9.384 -19.287 25.838 1.00 92.12 405 LEU A C 1
ATOM 3377 O O . LEU A 1 405 ? -8.439 -20.015 26.132 1.00 92.12 405 LEU A O 1
ATOM 3381 N N . LEU A 1 406 ? -10.660 -19.583 26.108 1.00 87.56 406 LEU A N 1
ATOM 3382 C CA . LEU A 1 406 ? -11.077 -20.796 26.805 1.00 87.56 406 LEU A CA 1
ATOM 3383 C C . LEU A 1 406 ? -10.610 -22.042 26.046 1.00 87.56 406 LEU A C 1
ATOM 3385 O O . LEU A 1 406 ? -10.096 -22.968 26.650 1.00 87.56 406 LEU A O 1
ATOM 3389 N N . LYS A 1 407 ? -10.730 -22.051 24.715 1.00 94.44 407 LYS A N 1
ATOM 3390 C CA . LYS A 1 407 ? -10.282 -23.165 23.876 1.00 94.44 407 LYS A CA 1
ATOM 3391 C C . LYS A 1 407 ? -8.767 -23.384 23.918 1.00 94.44 407 LYS A C 1
ATOM 3393 O O . LYS A 1 407 ? -8.328 -24.519 23.761 1.00 94.44 407 LYS A O 1
ATOM 3398 N N . VAL A 1 408 ? -7.978 -22.317 24.046 1.00 95.06 408 VAL A N 1
ATOM 3399 C CA . VAL A 1 408 ? -6.509 -22.387 24.001 1.00 95.06 408 VAL A CA 1
ATOM 3400 C C . VAL A 1 408 ? -5.908 -22.716 25.363 1.00 95.06 408 VAL A C 1
ATOM 3402 O O . VAL A 1 408 ? -4.960 -23.499 25.431 1.00 95.06 408 VAL A O 1
ATOM 3405 N N . PHE A 1 409 ? -6.420 -22.090 26.420 1.00 91.38 409 PHE A N 1
ATOM 3406 C CA . PHE A 1 409 ? -5.796 -22.089 27.743 1.00 91.38 409 PHE A CA 1
ATOM 3407 C C . PHE A 1 409 ? -6.618 -22.819 28.807 1.00 91.38 409 PHE A C 1
ATOM 3409 O O . PHE A 1 409 ? -6.200 -22.846 29.960 1.00 91.38 409 PHE A O 1
ATOM 3416 N N . ASP A 1 410 ? -7.799 -23.340 28.452 1.00 85.94 410 ASP A N 1
ATOM 3417 C CA . ASP A 1 410 ? -8.824 -23.794 29.403 1.00 85.94 410 ASP A CA 1
ATOM 3418 C C . ASP A 1 410 ? -9.168 -22.724 30.463 1.00 85.94 410 ASP A C 1
ATOM 3420 O O . ASP A 1 410 ? -9.691 -23.008 31.540 1.00 85.94 410 ASP A O 1
ATOM 3424 N N . ASP A 1 411 ? -8.899 -21.456 30.132 1.00 72.94 411 ASP A N 1
ATOM 3425 C CA . ASP A 1 411 ? -9.070 -20.292 30.989 1.00 72.94 411 ASP A CA 1
ATOM 3426 C C . ASP A 1 411 ? -9.438 -19.068 30.137 1.00 72.94 411 ASP A C 1
ATOM 3428 O O . ASP A 1 411 ? -9.109 -18.961 28.955 1.00 72.94 411 ASP A O 1
ATOM 3432 N N . THR A 1 412 ? -10.157 -18.117 30.723 1.00 65.38 412 THR A N 1
ATOM 3433 C CA . THR A 1 412 ? -10.520 -16.865 30.039 1.00 65.38 412 THR A CA 1
ATOM 3434 C C . THR A 1 412 ? -9.599 -15.754 30.512 1.00 65.38 412 THR A C 1
ATOM 3436 O O . THR A 1 412 ? -9.112 -15.811 31.626 1.00 65.38 412 THR A O 1
ATOM 3439 N N . ASN A 1 413 ? -9.363 -14.704 29.719 1.00 55.69 413 ASN A N 1
ATOM 3440 C CA . ASN A 1 413 ? -8.598 -13.543 30.186 1.00 55.69 413 ASN A CA 1
ATOM 3441 C C . ASN A 1 413 ? -9.419 -12.851 31.288 1.00 55.69 413 ASN A C 1
ATOM 3443 O O . ASN A 1 413 ? -10.372 -12.100 31.033 1.00 55.69 413 ASN A O 1
ATOM 3447 N N . ILE A 1 414 ? -9.088 -13.246 32.518 1.00 51.12 414 ILE A N 1
ATOM 3448 C CA . ILE A 1 414 ? -9.964 -13.263 33.679 1.00 51.12 414 ILE A CA 1
ATOM 3449 C C . ILE A 1 414 ? -10.524 -11.858 33.898 1.00 51.12 414 ILE A C 1
ATOM 3451 O O . ILE A 1 414 ? -11.734 -11.707 33.875 1.00 51.12 414 ILE A O 1
ATOM 3455 N N . GLU A 1 415 ? -9.744 -10.780 33.902 1.00 53.69 415 GLU A N 1
ATOM 3456 C CA . GLU A 1 415 ? -10.268 -9.443 34.253 1.00 53.69 415 GLU A CA 1
ATOM 3457 C C . GLU A 1 415 ? -11.473 -8.930 33.428 1.00 53.69 415 GLU A C 1
ATOM 3459 O O . GLU A 1 415 ? -12.268 -8.135 33.943 1.00 53.69 415 GLU A O 1
ATOM 3464 N N . LYS A 1 416 ? -11.684 -9.410 32.191 1.00 53.94 416 LYS A N 1
ATOM 3465 C CA . LYS A 1 416 ? -12.896 -9.120 31.388 1.00 53.94 416 LYS A CA 1
ATOM 3466 C C . LYS A 1 416 ? -13.841 -10.320 31.210 1.00 53.94 416 LYS A C 1
ATOM 3468 O O . LYS A 1 416 ? -14.956 -10.132 30.717 1.00 53.94 416 LYS A O 1
ATOM 3473 N N . GLY A 1 417 ? -13.429 -11.517 31.629 1.00 54.56 417 GLY A N 1
ATOM 3474 C CA . GLY A 1 417 ? -14.131 -12.792 31.458 1.00 54.56 417 GLY A CA 1
ATOM 3475 C C . GLY A 1 417 ? -14.631 -13.473 32.740 1.00 54.56 417 GLY A C 1
ATOM 3476 O O . GLY A 1 417 ? -15.537 -14.292 32.609 1.00 54.56 417 GLY A O 1
ATOM 3477 N N . ILE A 1 418 ? -14.153 -13.098 33.949 1.00 63.97 418 ILE A N 1
ATOM 3478 C CA . ILE A 1 418 ? -14.360 -13.828 35.239 1.00 63.97 418 ILE A CA 1
ATOM 3479 C C . ILE A 1 418 ? -15.799 -14.271 35.441 1.00 63.97 418 ILE A C 1
ATOM 3481 O O . ILE A 1 418 ? -16.064 -15.320 36.009 1.00 63.97 418 ILE A O 1
ATOM 3485 N N . TYR A 1 419 ? -16.723 -13.416 35.027 1.00 75.94 419 TYR A N 1
ATOM 3486 C CA . TYR A 1 419 ? -18.119 -13.464 35.401 1.00 75.94 419 TYR A CA 1
ATOM 3487 C C . TYR A 1 419 ? -19.014 -14.054 34.300 1.00 75.94 419 TYR A C 1
ATOM 3489 O O . TYR A 1 419 ? -20.198 -13.776 34.269 1.00 75.94 419 TYR A O 1
ATOM 3497 N N . HIS A 1 420 ? -18.495 -14.870 33.380 1.00 79.50 420 HIS A N 1
ATOM 3498 C CA . HIS A 1 420 ? -19.340 -15.589 32.412 1.00 79.50 420 HIS A CA 1
ATOM 3499 C C . HIS A 1 420 ? -19.676 -17.009 32.897 1.00 79.50 420 HIS A C 1
ATOM 3501 O O . HIS A 1 420 ? -18.942 -17.618 33.675 1.00 79.50 420 HIS A O 1
ATOM 3507 N N . GLY A 1 421 ? -20.802 -17.558 32.433 1.00 83.00 421 GLY A N 1
ATOM 3508 C CA . GLY A 1 421 ? -21.204 -18.929 32.763 1.00 83.00 421 GLY A CA 1
ATOM 3509 C C . GLY A 1 421 ? -21.635 -19.126 34.224 1.00 83.00 421 GLY A C 1
ATOM 3510 O O . GLY A 1 421 ? -21.991 -18.178 34.920 1.00 83.00 421 GLY A O 1
ATOM 3511 N N . LEU A 1 422 ? -21.707 -20.386 34.668 1.00 88.69 422 LEU A N 1
ATOM 3512 C CA . LEU A 1 422 ? -22.153 -20.743 36.025 1.00 88.69 422 LEU A CA 1
ATOM 3513 C C . LEU A 1 422 ? -21.092 -20.403 37.076 1.00 88.69 422 LEU A C 1
ATOM 3515 O O . LEU A 1 422 ? -21.412 -19.829 38.114 1.00 88.69 422 LEU A O 1
ATOM 3519 N N . GLU A 1 423 ? -19.828 -20.707 36.789 1.00 84.75 423 GLU A N 1
ATOM 3520 C CA . GLU A 1 423 ? -18.719 -20.375 37.685 1.00 84.75 423 GLU A CA 1
ATOM 3521 C C . GLU A 1 423 ? -18.522 -18.866 37.812 1.00 84.75 423 GLU A C 1
ATOM 3523 O O . GLU A 1 423 ? -18.336 -18.356 38.916 1.00 84.75 423 GLU A O 1
ATOM 3528 N N . GLY A 1 424 ? -18.675 -18.116 36.718 1.00 88.19 424 GLY A N 1
ATOM 3529 C CA . GLY A 1 424 ? -18.655 -16.664 36.791 1.00 88.19 424 GLY A CA 1
ATOM 3530 C C . GLY A 1 424 ? -19.791 -16.092 37.629 1.00 88.19 424 GLY A C 1
ATOM 3531 O O . GLY A 1 424 ? -19.553 -15.201 38.449 1.00 88.19 424 GLY A O 1
ATOM 3532 N N . PHE A 1 425 ? -20.993 -16.664 37.519 1.00 93.06 425 PHE A N 1
ATOM 3533 C CA . PHE A 1 425 ? -22.119 -16.305 38.378 1.00 93.06 425 PHE A CA 1
ATOM 3534 C C . PHE A 1 425 ? -21.813 -16.542 39.861 1.00 93.06 425 PHE A C 1
ATOM 3536 O O . PHE A 1 425 ? -21.992 -15.630 40.673 1.00 93.06 425 PHE A O 1
ATOM 3543 N N . LYS A 1 426 ? -21.256 -17.705 40.222 1.00 93.81 426 LYS A N 1
ATOM 3544 C CA . LYS A 1 426 ? -20.812 -17.995 41.598 1.00 93.81 426 LYS A CA 1
ATOM 3545 C C . LYS A 1 426 ? -19.737 -17.012 42.075 1.00 93.81 426 LYS A C 1
ATOM 3547 O O . LYS A 1 426 ? -19.875 -16.441 43.154 1.00 93.81 426 LYS A O 1
ATOM 3552 N N . LYS A 1 427 ? -18.714 -16.732 41.260 1.00 91.31 427 LYS A N 1
ATOM 3553 C CA . LYS A 1 427 ? -17.657 -15.756 41.590 1.00 91.31 427 LYS A CA 1
ATOM 3554 C C . LYS A 1 427 ? -18.206 -14.339 41.765 1.00 91.31 427 LYS A C 1
ATOM 3556 O O . LYS A 1 427 ? -17.743 -13.606 42.635 1.00 91.31 427 LYS A O 1
ATOM 3561 N N . SER A 1 428 ? -19.200 -13.942 40.963 1.00 94.50 428 SER A N 1
ATOM 3562 C CA . SER A 1 428 ? -19.895 -12.658 41.141 1.00 94.50 428 SER A CA 1
ATOM 3563 C C . SER A 1 428 ? -20.588 -12.586 42.493 1.00 94.50 428 SER A C 1
ATOM 3565 O O . SER A 1 428 ? -20.497 -11.557 43.156 1.00 94.50 428 SER A O 1
ATOM 3567 N N . LYS A 1 429 ? -21.243 -13.674 42.918 1.00 96.00 429 LYS A N 1
ATOM 3568 C CA . LYS A 1 429 ? -21.878 -13.750 44.236 1.00 96.00 429 LYS A CA 1
ATOM 3569 C C . LYS A 1 429 ? -20.868 -13.562 45.364 1.00 96.00 429 LYS A C 1
ATOM 3571 O O . LYS A 1 429 ? -21.060 -12.668 46.181 1.00 96.00 429 LYS A O 1
ATOM 3576 N N . VAL A 1 430 ? -19.785 -14.341 45.356 1.00 95.12 430 VAL A N 1
ATOM 3577 C CA . VAL A 1 430 ? -18.729 -14.276 46.382 1.00 95.12 430 VAL A CA 1
ATOM 3578 C C . VAL A 1 430 ? -18.164 -12.861 46.492 1.00 95.12 430 VAL A C 1
ATOM 3580 O O . VAL A 1 430 ? -18.213 -12.266 47.561 1.00 95.12 430 VAL A O 1
ATOM 3583 N N . LYS A 1 431 ? -17.751 -12.257 45.372 1.00 94.94 431 LYS A N 1
ATOM 3584 C CA . LYS A 1 431 ? -17.161 -10.911 45.384 1.00 94.94 431 LYS A CA 1
ATOM 3585 C C . LYS A 1 431 ? -18.133 -9.816 45.846 1.00 94.94 431 LYS A C 1
ATOM 3587 O O . LYS A 1 431 ? -17.713 -8.838 46.462 1.00 94.94 431 LYS A O 1
ATOM 3592 N N . LEU A 1 432 ? -19.431 -9.942 45.559 1.00 95.62 432 LEU A N 1
ATOM 3593 C CA . LEU A 1 432 ? -20.426 -8.995 46.073 1.00 95.62 432 LEU A CA 1
ATOM 3594 C C . LEU A 1 432 ? -20.603 -9.124 47.589 1.00 95.62 432 LEU A C 1
ATOM 3596 O O . LEU A 1 432 ? -20.719 -8.099 48.262 1.00 95.62 432 LEU A O 1
ATOM 3600 N N . VAL A 1 433 ? -20.597 -10.351 48.116 1.00 95.25 433 VAL A N 1
ATOM 3601 C CA . VAL A 1 433 ? -20.657 -10.619 49.561 1.00 95.25 433 VAL A CA 1
ATOM 3602 C C . VAL A 1 433 ? -19.402 -10.095 50.258 1.00 95.25 433 VAL A C 1
ATOM 3604 O O . VAL A 1 433 ? -19.532 -9.318 51.197 1.00 95.25 433 VAL A O 1
ATOM 3607 N N . GLU A 1 434 ? -18.208 -10.381 49.735 1.00 95.31 434 GLU A N 1
ATOM 3608 C CA . GLU A 1 434 ? -16.938 -9.856 50.265 1.00 95.31 434 GLU A CA 1
ATOM 3609 C C . GLU A 1 434 ? -16.924 -8.321 50.312 1.00 95.31 434 GLU A C 1
ATOM 3611 O O . GLU A 1 434 ? -16.481 -7.716 51.289 1.00 95.31 434 GLU A O 1
ATOM 3616 N N . TYR A 1 435 ? -17.438 -7.661 49.266 1.00 95.56 435 TYR A N 1
ATOM 3617 C CA . TYR A 1 435 ? -17.566 -6.204 49.256 1.00 95.56 435 TYR A CA 1
ATOM 3618 C C . TYR A 1 435 ? -18.489 -5.709 50.380 1.00 95.56 435 TYR A C 1
ATOM 3620 O O . TYR A 1 435 ? -18.173 -4.721 51.053 1.00 95.56 435 TYR A O 1
ATOM 3628 N N . TYR A 1 436 ? -19.629 -6.377 50.577 1.00 93.38 436 TYR A N 1
ATOM 3629 C CA . TYR A 1 436 ? -20.587 -6.034 51.624 1.00 93.38 436 TYR A CA 1
ATOM 3630 C C . TYR A 1 436 ? -19.985 -6.228 53.018 1.00 93.38 436 TYR A C 1
ATOM 3632 O O . TYR A 1 436 ? -20.032 -5.302 53.822 1.00 93.38 436 TYR A O 1
ATOM 3640 N N . GLU A 1 437 ? -19.353 -7.369 53.282 1.00 93.19 437 GLU A N 1
ATOM 3641 C CA . GLU A 1 437 ? -18.690 -7.668 54.557 1.00 93.19 437 GLU A CA 1
ATOM 3642 C C . GLU A 1 437 ? -17.572 -6.667 54.865 1.00 93.19 437 GLU A C 1
ATOM 3644 O O . GLU A 1 437 ? -17.484 -6.147 55.976 1.00 93.19 437 GLU A O 1
ATOM 3649 N N . LYS A 1 438 ? -16.763 -6.318 53.859 1.00 95.19 438 LYS A N 1
ATOM 3650 C CA . LYS A 1 438 ? -15.658 -5.364 54.006 1.00 95.19 438 LYS A CA 1
ATOM 3651 C C . LYS A 1 438 ? -16.123 -3.935 54.290 1.00 95.19 438 LYS A C 1
ATOM 3653 O O . LYS A 1 438 ? -15.422 -3.187 54.969 1.00 95.19 438 LYS A O 1
ATOM 3658 N N . THR A 1 439 ? -17.245 -3.505 53.714 1.00 93.81 439 THR A N 1
ATOM 3659 C CA . THR A 1 439 ? -17.655 -2.086 53.730 1.00 93.81 439 THR A CA 1
ATOM 3660 C C . THR A 1 439 ? -18.893 -1.793 54.572 1.00 93.81 439 THR A C 1
ATOM 3662 O O . THR A 1 439 ? -19.184 -0.622 54.828 1.00 93.81 439 THR A O 1
ATOM 3665 N N . GLY A 1 440 ? -19.648 -2.823 54.956 1.00 87.00 440 GLY A N 1
ATOM 3666 C CA . GLY A 1 440 ? -20.972 -2.712 55.568 1.00 87.00 440 GLY A CA 1
ATOM 3667 C C . GLY A 1 440 ? -22.029 -2.074 54.656 1.00 87.00 440 GLY A C 1
ATOM 3668 O O . GLY A 1 440 ? -23.057 -1.608 55.146 1.00 87.00 440 GLY A O 1
ATOM 3669 N N . LYS A 1 441 ? -21.777 -1.963 53.343 1.00 87.94 441 LYS A N 1
ATOM 3670 C CA . LYS A 1 441 ? -22.643 -1.251 52.387 1.00 87.94 441 LYS A CA 1
ATOM 3671 C C . LYS A 1 441 ? -23.030 -2.141 51.216 1.00 87.94 441 LYS A C 1
ATOM 3673 O O . LYS A 1 441 ? -22.194 -2.834 50.644 1.00 87.94 441 LYS A O 1
ATOM 3678 N N . ILE A 1 442 ? -24.295 -2.054 50.800 1.00 90.12 442 ILE A N 1
ATOM 3679 C CA . ILE A 1 442 ? -24.791 -2.772 49.622 1.00 90.12 442 ILE A CA 1
ATOM 3680 C C . ILE A 1 442 ? -24.109 -2.216 48.358 1.00 90.12 442 ILE A C 1
ATOM 3682 O O . ILE A 1 442 ? -24.154 -1.003 48.114 1.00 90.12 442 ILE A O 1
ATOM 3686 N N . PRO A 1 443 ? -23.491 -3.072 47.528 1.00 93.38 443 PRO A N 1
ATOM 3687 C CA . PRO A 1 443 ? -22.715 -2.624 46.381 1.00 93.38 443 PRO A CA 1
A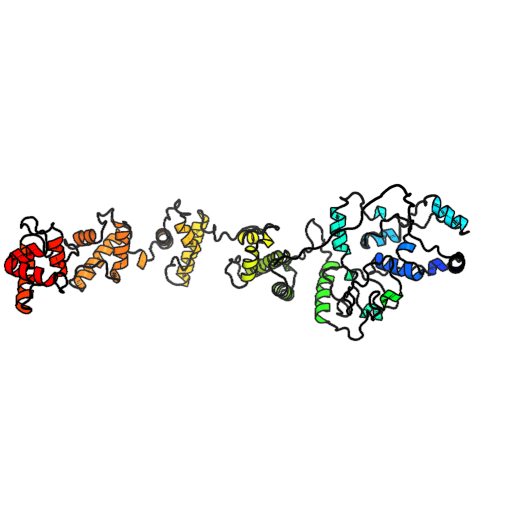TOM 3688 C C . PRO A 1 443 ? -23.564 -1.912 45.313 1.00 93.38 443 PRO A C 1
ATOM 3690 O O . PRO A 1 443 ? -24.520 -2.458 44.755 1.00 93.38 443 PRO A O 1
ATOM 3693 N N . SER A 1 444 ? -23.190 -0.669 44.996 1.00 92.44 444 SER A N 1
ATOM 3694 C CA . SER A 1 444 ? -23.730 0.114 43.874 1.00 92.44 444 SER A CA 1
ATOM 3695 C C . SER A 1 444 ? -23.133 -0.325 42.537 1.00 92.44 444 SER A C 1
ATOM 3697 O O . SER A 1 444 ? -21.933 -0.581 42.434 1.00 92.44 444 SER A O 1
ATOM 3699 N N . SER A 1 445 ? -23.940 -0.284 41.472 1.00 93.12 445 SER A N 1
ATOM 3700 C CA . SER A 1 445 ? -23.486 -0.531 40.097 1.00 93.12 445 SER A CA 1
ATOM 3701 C C . SER A 1 445 ? -22.467 0.501 39.587 1.00 93.12 445 SER A C 1
ATOM 3703 O O . SER A 1 445 ? -21.947 0.365 38.482 1.00 93.12 445 SER A O 1
ATOM 3705 N N . THR A 1 446 ? -22.217 1.572 40.345 1.00 90.75 446 THR A N 1
ATOM 3706 C CA . THR A 1 446 ? -21.226 2.613 40.029 1.00 90.75 446 THR A CA 1
ATOM 3707 C C . THR A 1 446 ? -19.835 2.316 40.591 1.00 90.75 446 THR A C 1
ATOM 3709 O O . THR A 1 446 ? -18.900 3.065 40.313 1.00 90.75 446 THR A O 1
ATOM 3712 N N . ILE A 1 447 ? -19.672 1.265 41.400 1.00 91.75 447 ILE A N 1
ATOM 3713 C CA . ILE A 1 447 ? -18.380 0.908 41.997 1.00 91.75 447 ILE A CA 1
ATOM 3714 C C . ILE A 1 447 ? -17.463 0.330 40.915 1.00 91.75 447 ILE A C 1
ATOM 3716 O O . ILE A 1 447 ? -17.776 -0.686 40.293 1.00 91.75 447 ILE A O 1
ATOM 3720 N N . LYS A 1 448 ? -16.298 0.959 40.714 1.00 90.12 448 LYS A N 1
ATOM 3721 C CA . LYS A 1 448 ? -15.344 0.599 39.650 1.00 90.12 448 LYS A CA 1
ATOM 3722 C C . LYS A 1 448 ? -14.881 -0.863 39.736 1.00 90.12 448 LYS A C 1
ATOM 3724 O O . LYS A 1 448 ? -14.845 -1.542 38.714 1.00 90.12 448 LYS A O 1
ATOM 3729 N N . GLU A 1 449 ? -14.610 -1.362 40.940 1.00 91.00 449 GLU A N 1
ATOM 3730 C CA . GLU A 1 449 ? -14.157 -2.743 41.205 1.00 91.00 449 GLU A CA 1
ATOM 3731 C C . GLU A 1 449 ? -15.195 -3.826 40.847 1.00 91.00 449 GLU A C 1
ATOM 3733 O O . GLU A 1 449 ? -14.840 -4.994 40.666 1.00 91.00 449 GLU A O 1
ATOM 3738 N N . LEU A 1 450 ? -16.469 -3.436 40.715 1.00 93.88 450 LEU A N 1
ATOM 3739 C CA . LEU A 1 450 ? -17.600 -4.311 40.385 1.00 93.88 450 LEU A CA 1
ATOM 3740 C C . LEU A 1 450 ? -18.112 -4.106 38.951 1.00 93.88 450 LEU A C 1
ATOM 3742 O O . LEU A 1 450 ? -19.074 -4.752 38.532 1.00 93.88 450 LEU A O 1
ATOM 3746 N N . SER A 1 451 ? -17.473 -3.221 38.179 1.00 91.00 451 SER A N 1
ATOM 3747 C CA . SER A 1 451 ? -17.902 -2.846 36.8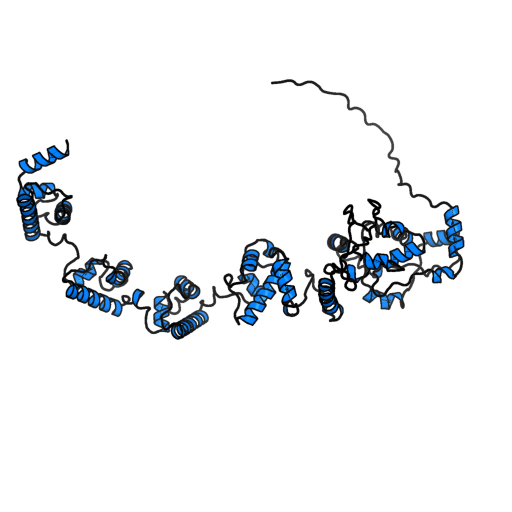25 1.00 91.00 451 SER A CA 1
ATOM 3748 C C . SER A 1 451 ? -17.996 -4.030 35.857 1.00 91.00 451 SER A C 1
ATOM 3750 O O . SER A 1 451 ? -18.868 -4.049 34.987 1.00 91.00 451 SER A O 1
ATOM 3752 N N . SER A 1 452 ? -17.155 -5.050 36.029 1.00 88.44 452 SER A N 1
ATOM 3753 C CA . SER A 1 452 ? -17.199 -6.275 35.231 1.00 88.44 452 SER A CA 1
ATOM 3754 C C . SER A 1 452 ? -18.452 -7.112 35.515 1.00 88.44 452 SER A C 1
ATOM 3756 O O . SER A 1 452 ? -19.091 -7.547 34.561 1.00 88.44 452 SER A O 1
ATOM 3758 N N . ILE A 1 453 ? -18.888 -7.244 36.774 1.00 93.69 453 ILE A N 1
ATOM 3759 C CA . ILE A 1 453 ? -20.155 -7.917 37.132 1.00 93.69 453 ILE A CA 1
ATOM 3760 C C . ILE A 1 453 ? -21.347 -7.151 36.538 1.00 93.69 453 ILE A C 1
ATOM 3762 O O . ILE A 1 453 ? -22.231 -7.741 35.917 1.00 93.69 453 ILE A O 1
ATOM 3766 N N . VAL A 1 454 ? -21.343 -5.817 36.664 1.00 93.81 454 VAL A N 1
ATOM 3767 C CA . VAL A 1 454 ? -22.391 -4.945 36.100 1.00 93.81 454 VAL A CA 1
ATOM 3768 C C . VAL A 1 454 ? -22.495 -5.119 34.583 1.00 93.81 454 VAL A C 1
ATOM 3770 O O . VAL A 1 454 ? -23.598 -5.179 34.042 1.00 93.81 454 VAL A O 1
ATOM 3773 N N . SER A 1 455 ? -21.356 -5.195 33.889 1.00 91.00 455 SER A N 1
ATOM 3774 C CA . SER A 1 455 ? -21.298 -5.386 32.437 1.00 91.00 455 SER A CA 1
ATOM 3775 C C . SER A 1 455 ? -21.927 -6.714 32.009 1.00 91.00 455 SER A C 1
ATOM 3777 O O . SER A 1 455 ? -22.715 -6.737 31.065 1.00 91.00 455 SER A O 1
ATOM 3779 N N . VAL A 1 456 ? -21.635 -7.803 32.728 1.00 91.12 456 VAL A N 1
ATOM 3780 C CA . VAL A 1 456 ? -22.206 -9.128 32.445 1.00 91.12 456 VAL A CA 1
ATOM 3781 C C . VAL A 1 456 ? -23.727 -9.133 32.614 1.00 91.12 456 VAL A C 1
ATOM 3783 O O . VAL A 1 456 ? -24.433 -9.623 31.733 1.00 91.12 456 VAL A O 1
ATOM 3786 N N . ILE A 1 457 ? -24.238 -8.529 33.691 1.00 94.25 457 ILE A N 1
ATOM 3787 C CA . ILE A 1 457 ? -25.686 -8.414 33.928 1.00 94.25 457 ILE A CA 1
ATOM 3788 C C . ILE A 1 457 ? -26.351 -7.585 32.824 1.00 94.25 457 ILE A C 1
ATOM 3790 O O . ILE A 1 457 ? -27.332 -8.021 32.235 1.00 94.25 457 ILE A O 1
ATOM 3794 N N . LYS A 1 458 ? -25.779 -6.428 32.458 1.00 91.56 458 LYS A N 1
ATOM 3795 C CA . LYS A 1 458 ? -26.314 -5.573 31.379 1.00 91.56 458 LYS A CA 1
ATOM 3796 C C . LYS A 1 458 ? -26.370 -6.259 30.014 1.00 91.56 458 LYS A C 1
ATOM 3798 O O . LYS A 1 458 ? -27.184 -5.874 29.183 1.00 91.56 458 LYS A O 1
ATOM 3803 N N . ARG A 1 459 ? -25.488 -7.227 29.766 1.00 87.38 459 ARG A N 1
ATOM 3804 C CA . ARG A 1 459 ? -25.463 -8.028 28.534 1.00 87.38 459 ARG A CA 1
ATOM 3805 C C . ARG A 1 459 ? -26.452 -9.200 28.557 1.00 87.38 459 ARG A C 1
ATOM 3807 O O . ARG A 1 459 ? -26.499 -9.936 27.581 1.00 87.38 459 ARG A O 1
ATOM 3814 N N . GLY A 1 460 ? -27.199 -9.403 29.647 1.00 90.81 460 GLY A N 1
ATOM 3815 C CA . GLY A 1 460 ? -28.168 -10.497 29.783 1.00 90.81 460 GLY A CA 1
ATOM 3816 C C . GLY A 1 460 ? -27.538 -11.876 30.003 1.00 90.81 460 GLY A C 1
ATOM 3817 O O . GLY A 1 460 ? -28.213 -12.896 29.910 1.00 90.81 460 GLY A O 1
ATOM 3818 N N . ILE A 1 461 ? -26.239 -11.952 30.313 1.00 89.19 461 ILE A N 1
ATOM 3819 C CA . ILE A 1 461 ? -25.545 -13.244 30.473 1.00 89.19 461 ILE A CA 1
ATOM 3820 C C . ILE A 1 461 ? -26.078 -14.024 31.690 1.00 89.19 461 ILE A C 1
ATOM 3822 O O . ILE A 1 461 ? -26.045 -15.257 31.703 1.00 89.19 461 ILE A O 1
ATOM 3826 N N . TYR A 1 462 ? -26.590 -13.320 32.706 1.00 95.44 462 TYR A N 1
ATOM 3827 C CA . TYR A 1 462 ? -27.191 -13.925 33.897 1.00 95.44 462 TYR A CA 1
ATOM 3828 C C . TYR A 1 462 ? -28.717 -14.058 33.843 1.00 95.44 462 TYR A C 1
ATOM 3830 O O . TYR A 1 462 ? -29.298 -14.567 34.802 1.00 95.44 462 TYR A O 1
ATOM 3838 N N . SER A 1 463 ? -29.363 -13.716 32.724 1.00 95.31 463 SER A N 1
ATOM 3839 C CA . SER A 1 463 ? -30.822 -13.835 32.584 1.00 95.31 463 SER A CA 1
ATOM 3840 C C . SER A 1 463 ? -31.310 -15.270 32.801 1.00 95.31 463 SER A C 1
ATOM 3842 O O . SER A 1 463 ? -32.309 -15.497 33.476 1.00 95.31 463 SER A O 1
ATOM 3844 N N . LYS A 1 464 ? -30.540 -16.278 32.363 1.00 94.31 464 LYS A N 1
ATOM 3845 C CA . LYS A 1 464 ? -30.841 -17.701 32.629 1.00 94.31 464 LYS A CA 1
ATOM 3846 C C . LYS A 1 464 ? -30.805 -18.105 34.111 1.00 94.31 464 LYS A C 1
ATOM 3848 O O . LYS A 1 464 ? -31.249 -19.195 34.451 1.00 94.31 464 LYS A O 1
ATOM 3853 N N . TYR A 1 465 ? -30.254 -17.258 34.979 1.00 95.06 465 TYR A N 1
ATOM 3854 C CA . TYR A 1 465 ? -30.237 -17.435 36.434 1.00 95.06 465 TYR A CA 1
ATOM 3855 C C . TYR A 1 465 ? -31.235 -16.502 37.140 1.00 95.06 465 TYR A C 1
ATOM 3857 O O . TYR A 1 465 ? -31.135 -16.320 38.352 1.00 95.06 465 TYR A O 1
ATOM 3865 N N . GLY A 1 466 ? -32.162 -15.890 36.392 1.00 95.50 466 GLY A N 1
ATOM 3866 C CA . GLY A 1 466 ? -33.161 -14.957 36.913 1.00 95.50 466 GLY A CA 1
ATOM 3867 C C . GLY A 1 466 ? -32.615 -13.567 37.246 1.00 95.50 466 GLY A C 1
ATOM 3868 O O . GLY A 1 466 ? -33.216 -12.871 38.056 1.00 95.50 466 GLY A O 1
ATOM 3869 N N . ILE A 1 467 ? -31.466 -13.175 36.680 1.00 97.31 467 ILE A N 1
ATOM 3870 C CA . ILE A 1 467 ? -30.851 -11.863 36.916 1.00 97.31 467 ILE A CA 1
ATOM 3871 C C . ILE A 1 467 ? -30.796 -11.070 35.610 1.00 97.31 467 ILE A C 1
ATOM 3873 O O . ILE A 1 467 ? -29.869 -11.234 34.812 1.00 97.31 467 ILE A O 1
ATOM 3877 N N . ASP A 1 468 ? -31.753 -10.165 35.427 1.00 94.56 468 ASP A N 1
ATOM 3878 C CA . ASP A 1 468 ? -31.846 -9.298 34.246 1.00 94.56 468 ASP A CA 1
ATOM 3879 C C . ASP A 1 468 ? -31.290 -7.894 34.514 1.00 94.56 468 ASP A C 1
ATOM 3881 O O . ASP A 1 468 ? -30.852 -7.179 33.609 1.00 94.56 468 ASP A O 1
ATOM 3885 N N . LYS A 1 469 ? -31.305 -7.467 35.777 1.00 95.62 469 LYS A N 1
ATOM 3886 C CA . LYS A 1 469 ? -30.884 -6.141 36.230 1.00 95.62 469 LYS A CA 1
ATOM 3887 C C . LYS A 1 469 ? -30.006 -6.260 37.470 1.00 95.62 469 LYS A C 1
ATOM 3889 O O . LYS A 1 469 ? -30.022 -7.246 38.197 1.00 95.62 469 LYS A O 1
ATOM 3894 N N . TRP A 1 470 ? -29.235 -5.203 37.743 1.00 95.38 470 TRP A N 1
ATOM 3895 C CA . TRP A 1 470 ? -28.360 -5.147 38.922 1.00 95.38 470 TRP A CA 1
ATOM 3896 C C . TRP A 1 470 ? -29.122 -5.399 40.228 1.00 95.38 470 TRP A C 1
ATOM 3898 O O . TRP A 1 470 ? -28.616 -6.072 41.116 1.00 95.38 470 TRP A O 1
ATOM 3908 N N . ASN A 1 471 ? -30.347 -4.878 40.326 1.00 92.94 471 ASN A N 1
ATOM 3909 C CA . ASN A 1 471 ? -31.177 -5.040 41.513 1.00 92.94 471 ASN A CA 1
ATOM 3910 C C . ASN A 1 471 ? -31.590 -6.489 41.755 1.00 92.94 471 ASN A C 1
ATOM 3912 O O . ASN A 1 471 ? -31.589 -6.887 42.909 1.00 92.94 471 ASN A O 1
ATOM 3916 N N . ASP A 1 472 ? -31.846 -7.272 40.711 1.00 94.38 472 ASP A N 1
ATOM 3917 C CA . ASP A 1 472 ? -32.202 -8.686 40.847 1.00 94.38 472 ASP A CA 1
ATOM 3918 C C . ASP A 1 472 ? -31.041 -9.455 41.505 1.00 94.38 472 ASP A C 1
ATOM 3920 O O . ASP A 1 472 ? -31.240 -10.286 42.388 1.00 94.38 472 ASP A O 1
ATOM 3924 N N . MET A 1 473 ? -29.793 -9.114 41.143 1.00 96.44 473 MET A N 1
ATOM 3925 C CA . MET A 1 473 ? -28.594 -9.694 41.762 1.00 96.44 473 MET A CA 1
ATOM 3926 C C . MET A 1 473 ? -28.479 -9.330 43.245 1.00 96.44 473 MET A C 1
ATOM 3928 O O . MET A 1 473 ? -28.078 -10.158 44.064 1.00 96.44 473 MET A O 1
ATOM 3932 N N . LEU A 1 474 ? -28.806 -8.084 43.596 1.00 94.25 474 LEU A N 1
ATOM 3933 C CA . LEU A 1 474 ? -28.788 -7.630 44.985 1.00 94.25 474 LEU A CA 1
ATOM 3934 C C . LEU A 1 474 ? -29.917 -8.263 45.799 1.00 94.25 474 LEU A C 1
ATOM 3936 O O . LEU A 1 474 ? -29.680 -8.685 46.926 1.00 94.25 474 LEU A O 1
ATOM 3940 N N . GLU A 1 475 ? -31.110 -8.379 45.224 1.00 90.31 475 GLU A N 1
ATOM 3941 C CA . GLU A 1 475 ? -32.260 -9.023 45.852 1.00 90.31 475 GLU A CA 1
ATOM 3942 C C . GLU A 1 475 ? -31.966 -10.498 46.129 1.00 90.31 475 GLU A C 1
ATOM 3944 O O . GLU A 1 475 ? -32.180 -10.971 47.245 1.00 90.31 475 GLU A O 1
ATOM 3949 N N . LEU A 1 476 ? -31.354 -11.192 45.168 1.00 94.94 476 LEU A N 1
ATOM 3950 C CA . LEU A 1 476 ? -30.921 -12.577 45.324 1.00 94.94 476 LEU A CA 1
ATOM 3951 C C . LEU A 1 476 ? -29.919 -12.774 46.472 1.00 94.94 476 LEU A C 1
ATOM 3953 O O . LEU A 1 476 ? -29.966 -13.795 47.156 1.00 94.94 476 LEU A O 1
ATOM 3957 N N . LEU A 1 477 ? -28.978 -11.845 46.654 1.00 94.12 477 LEU A N 1
ATOM 3958 C CA . LEU A 1 477 ? -27.879 -11.996 47.615 1.00 94.12 477 LEU A CA 1
ATOM 3959 C C . LEU A 1 477 ? -28.183 -11.435 48.997 1.00 94.12 477 LEU A C 1
ATOM 3961 O O . LEU A 1 477 ? -27.829 -12.039 50.004 1.00 94.12 477 LEU A O 1
ATOM 3965 N N . PHE A 1 478 ? -28.813 -10.271 49.039 1.00 89.44 478 PHE A N 1
ATOM 3966 C CA . PHE A 1 478 ? -28.970 -9.481 50.253 1.00 89.44 478 PHE A CA 1
ATOM 3967 C C . PHE A 1 478 ? -30.431 -9.381 50.690 1.00 89.44 478 PHE A C 1
ATOM 3969 O O . PHE A 1 478 ? -30.690 -8.833 51.756 1.00 89.44 478 PHE A O 1
ATOM 3976 N N . ARG A 1 479 ? -31.386 -9.899 49.898 1.00 84.69 479 ARG A N 1
ATOM 3977 C CA . ARG A 1 479 ? -32.839 -9.712 50.094 1.00 84.69 479 ARG A CA 1
ATOM 3978 C C . ARG A 1 479 ? -33.249 -8.235 50.136 1.00 84.69 479 ARG A C 1
ATOM 3980 O O . ARG A 1 479 ? -34.234 -7.867 50.768 1.00 84.69 479 ARG A O 1
ATOM 3987 N N . THR A 1 480 ? -32.466 -7.374 49.488 1.00 76.75 480 THR A N 1
ATOM 3988 C CA . THR A 1 480 ? -32.713 -5.931 49.391 1.00 76.75 480 THR A CA 1
ATOM 3989 C C . THR A 1 480 ? -32.169 -5.401 48.064 1.00 76.75 480 THR A C 1
ATOM 3991 O O . THR A 1 480 ? -31.247 -5.971 47.481 1.00 76.75 480 THR A O 1
ATOM 3994 N N . THR A 1 481 ? -32.742 -4.303 47.567 1.00 77.50 481 THR A N 1
ATOM 3995 C CA . THR A 1 481 ? -32.255 -3.609 46.365 1.00 77.50 481 THR A CA 1
ATOM 3996 C C . THR A 1 481 ? -31.568 -2.301 46.749 1.00 77.50 481 THR A C 1
ATOM 3998 O O . THR A 1 481 ? -31.850 -1.721 47.795 1.00 77.50 481 THR A O 1
ATOM 4001 N N . ASN A 1 482 ? -30.690 -1.761 45.891 1.00 65.50 482 ASN A N 1
ATOM 4002 C CA . ASN A 1 482 ? -29.948 -0.522 46.193 1.00 65.50 482 ASN A CA 1
ATOM 4003 C C . ASN A 1 482 ? -30.814 0.757 46.220 1.00 65.50 482 ASN A C 1
ATOM 4005 O O . ASN A 1 482 ? -30.319 1.887 46.205 1.00 65.50 482 ASN A O 1
ATOM 4009 N N . HIS A 1 483 ? -32.133 0.607 46.237 1.00 58.31 483 HIS A N 1
ATOM 4010 C CA . HIS A 1 483 ? -33.034 1.724 46.363 1.00 58.31 483 HIS A CA 1
ATOM 4011 C C . HIS A 1 483 ? -33.029 2.218 47.810 1.00 58.31 483 HIS A C 1
ATOM 4013 O O . HIS A 1 483 ? -33.758 1.727 48.662 1.00 58.31 483 HIS A O 1
ATOM 4019 N N . VAL A 1 484 ? -32.339 3.340 48.033 1.00 57.03 484 VAL A N 1
ATOM 4020 C CA . VAL A 1 484 ? -32.565 4.285 49.151 1.00 57.03 484 VAL A CA 1
ATOM 4021 C C . VAL A 1 484 ? -34.061 4.658 49.304 1.00 57.03 484 VAL A C 1
ATOM 4023 O O . VAL A 1 484 ? -34.476 5.236 50.301 1.00 57.03 484 VAL A O 1
ATOM 4026 N N . VAL A 1 485 ? -34.888 4.303 48.319 1.00 53.66 485 VAL A N 1
ATOM 4027 C CA . VAL A 1 485 ? -36.343 4.442 48.287 1.00 53.66 485 VAL A CA 1
ATOM 4028 C C . VAL A 1 485 ? -37.066 3.333 49.070 1.00 53.66 485 VAL A C 1
ATOM 4030 O O . VAL A 1 485 ? -38.109 3.618 49.645 1.00 53.66 485 VAL A O 1
ATOM 4033 N N . GLN A 1 486 ? -36.512 2.114 49.195 1.00 59.47 486 GLN A N 1
ATOM 4034 C CA . GLN A 1 486 ? -37.139 1.036 49.983 1.00 59.47 486 GLN A CA 1
ATOM 4035 C C . GLN A 1 486 ? -37.191 1.341 51.488 1.00 59.47 486 GLN A C 1
ATOM 4037 O O . GLN A 1 486 ? -38.108 0.898 52.172 1.00 59.47 486 GLN A O 1
ATOM 4042 N N . LYS A 1 487 ? -36.284 2.196 51.984 1.00 75.06 487 LYS A N 1
ATOM 4043 C CA . LYS A 1 487 ? -36.335 2.755 53.347 1.00 75.06 487 LYS A CA 1
ATOM 4044 C C . LYS A 1 487 ? -37.663 3.467 53.648 1.00 75.06 487 LYS A C 1
ATOM 4046 O O . LYS A 1 487 ? -38.038 3.598 54.807 1.00 75.06 487 LYS A O 1
ATOM 4051 N N . TYR A 1 488 ? -38.357 3.938 52.615 1.00 79.75 488 TYR A N 1
ATOM 4052 C CA . TYR A 1 488 ? -39.561 4.751 52.714 1.00 79.75 488 TYR A CA 1
ATOM 4053 C C . TYR A 1 488 ? -40.792 4.041 52.125 1.00 79.75 488 TYR A C 1
ATOM 4055 O O . TYR A 1 488 ? -41.660 4.699 51.565 1.00 79.75 488 TYR A O 1
ATOM 4063 N N . VAL A 1 489 ? -40.882 2.712 52.240 1.00 78.69 489 VAL A N 1
ATOM 4064 C CA . VAL A 1 489 ? -42.034 1.921 51.761 1.00 78.69 489 VAL A CA 1
ATOM 4065 C C . VAL A 1 489 ? -42.936 1.513 52.919 1.00 78.69 489 VAL A C 1
ATOM 4067 O O . VAL A 1 489 ? -42.451 1.189 54.003 1.00 78.69 489 VAL A O 1
ATOM 4070 N N . GLY A 1 490 ? -44.252 1.534 52.690 1.00 83.38 490 GLY A N 1
ATOM 4071 C CA . GLY A 1 490 ? -45.245 1.152 53.693 1.00 83.38 490 GLY A CA 1
ATOM 4072 C C . GLY A 1 490 ? -45.330 2.132 54.867 1.00 83.38 490 GLY A C 1
ATOM 4073 O O . GLY A 1 490 ? -44.781 3.238 54.829 1.00 83.38 490 GLY A O 1
ATOM 4074 N N . LEU A 1 491 ? -46.040 1.725 55.924 1.00 87.19 491 LEU A N 1
ATOM 4075 C CA . LEU A 1 491 ? -46.308 2.572 57.092 1.00 87.19 491 LEU A CA 1
ATOM 4076 C C . LEU A 1 491 ? -45.025 3.003 57.816 1.00 87.19 491 LEU A C 1
ATOM 4078 O O . LEU A 1 491 ? -44.879 4.173 58.169 1.00 87.19 491 LEU A O 1
ATOM 4082 N N . ASP A 1 492 ? -44.085 2.083 58.024 1.00 83.50 492 ASP A N 1
ATOM 4083 C CA . ASP A 1 492 ? -42.842 2.385 58.740 1.00 83.50 492 ASP A CA 1
ATOM 4084 C C . ASP A 1 492 ? -41.915 3.274 57.914 1.00 83.50 492 ASP A C 1
ATOM 4086 O O . ASP A 1 492 ? -41.315 4.213 58.443 1.00 83.50 492 ASP A O 1
ATOM 4090 N N . GLY A 1 493 ? -41.892 3.073 56.596 1.00 87.06 493 GLY A N 1
ATOM 4091 C CA . GLY A 1 493 ? -41.214 3.979 55.686 1.00 87.06 493 GLY A CA 1
ATOM 4092 C C . GLY A 1 493 ? -41.817 5.385 55.691 1.00 87.06 493 GLY A C 1
ATOM 4093 O O . GLY A 1 493 ? -41.080 6.374 55.706 1.00 87.06 493 GLY A O 1
ATOM 4094 N N . LEU A 1 494 ? -43.148 5.501 55.753 1.00 91.44 494 LEU A N 1
ATOM 4095 C CA . LEU A 1 494 ? -43.822 6.791 55.911 1.00 91.44 494 LEU A CA 1
ATOM 4096 C C . LEU A 1 494 ? -43.482 7.446 57.259 1.00 91.44 494 LEU A C 1
ATOM 4098 O O . LEU A 1 494 ? -43.171 8.638 57.302 1.00 91.44 494 LEU A O 1
ATOM 4102 N N . ARG A 1 495 ? -43.491 6.689 58.363 1.00 91.81 495 ARG A N 1
ATOM 4103 C CA . ARG A 1 495 ? -43.109 7.188 59.699 1.00 91.81 495 ARG A CA 1
ATOM 4104 C C . ARG A 1 495 ? -41.683 7.727 59.708 1.00 91.81 495 ARG A C 1
ATOM 4106 O O . ARG A 1 495 ? -41.447 8.826 60.210 1.00 91.81 495 ARG A O 1
ATOM 4113 N N . LEU A 1 496 ? -40.755 6.999 59.098 1.00 89.56 496 LEU A N 1
ATOM 4114 C CA . LEU A 1 496 ? -39.355 7.394 58.995 1.00 89.56 496 LEU A CA 1
ATOM 4115 C C . LEU A 1 496 ? -39.170 8.646 58.129 1.00 89.56 496 LEU A C 1
ATOM 4117 O O . LEU A 1 496 ? -38.438 9.557 58.517 1.00 89.56 496 LEU A O 1
ATOM 4121 N N . ALA A 1 497 ? -39.893 8.748 57.008 1.00 92.81 497 ALA A N 1
ATOM 4122 C CA . ALA A 1 497 ? -39.938 9.962 56.192 1.00 92.81 497 ALA A CA 1
ATOM 4123 C C . ALA A 1 497 ? -40.431 11.175 56.996 1.00 92.81 497 ALA A C 1
ATOM 4125 O O . ALA A 1 497 ? -39.795 12.232 56.973 1.00 92.81 497 ALA A O 1
ATOM 4126 N N . LYS A 1 498 ? -41.537 11.025 57.739 1.00 95.75 498 LYS A N 1
ATOM 4127 C CA . LYS A 1 498 ? -42.087 12.091 58.593 1.00 95.75 498 LYS A CA 1
ATOM 4128 C C . LYS A 1 498 ? -41.097 12.506 59.680 1.00 95.75 498 LYS A C 1
ATOM 4130 O O . LYS A 1 498 ? -40.887 13.700 59.883 1.00 95.75 498 LYS A O 1
ATOM 4135 N N . HIS A 1 499 ? -40.461 11.539 60.337 1.00 94.38 499 HIS A N 1
ATOM 4136 C CA . HIS A 1 499 ? -39.453 11.789 61.365 1.00 94.38 499 HIS A CA 1
ATOM 4137 C C . HIS A 1 499 ? -38.274 12.610 60.822 1.00 94.38 499 HIS A C 1
ATOM 4139 O O . HIS A 1 499 ? -37.909 13.632 61.400 1.00 94.38 499 HIS A O 1
ATOM 4145 N N . GLU A 1 500 ? -37.709 12.227 59.677 1.00 94.44 500 GLU A N 1
ATOM 4146 C CA . GLU A 1 500 ? -36.575 12.943 59.082 1.00 94.44 500 GLU A CA 1
ATOM 4147 C C . GLU A 1 500 ? -36.941 14.343 58.579 1.00 94.44 500 GLU A C 1
ATOM 4149 O O . GLU A 1 500 ? -36.144 15.275 58.711 1.00 94.44 500 GLU A O 1
ATOM 4154 N N . ILE A 1 501 ? -38.156 14.523 58.053 1.00 95.62 501 ILE A N 1
ATOM 4155 C CA . ILE A 1 501 ? -38.677 15.842 57.673 1.00 95.62 501 ILE A CA 1
ATOM 4156 C C . ILE A 1 501 ? -38.848 16.742 58.906 1.00 95.62 501 ILE A C 1
ATOM 4158 O O . ILE A 1 501 ? -38.469 17.916 58.858 1.00 95.62 501 ILE A O 1
ATOM 4162 N N . ASN A 1 502 ? -39.380 16.205 60.007 1.00 95.19 502 ASN A N 1
ATOM 4163 C CA . ASN A 1 502 ? -39.522 16.935 61.267 1.00 95.19 502 ASN A CA 1
ATOM 4164 C C . ASN A 1 502 ? -38.164 17.310 61.861 1.00 95.19 502 ASN A C 1
ATOM 4166 O O . ASN A 1 502 ? -37.980 18.457 62.260 1.00 95.19 502 ASN A O 1
ATOM 4170 N N . ASN A 1 503 ? -37.198 16.391 61.846 1.00 94.62 503 ASN A N 1
ATOM 4171 C CA . ASN A 1 503 ? -35.839 16.664 62.307 1.00 94.62 503 ASN A CA 1
ATOM 4172 C C . ASN A 1 503 ? -35.147 17.741 61.451 1.00 94.62 503 ASN A C 1
ATOM 4174 O O . ASN A 1 503 ? -34.483 18.640 61.958 1.00 94.62 503 ASN A O 1
ATOM 4178 N N . TYR A 1 504 ? -35.346 17.722 60.129 1.00 95.69 504 TYR A N 1
ATOM 4179 C CA . TYR A 1 504 ? -34.861 18.808 59.276 1.00 95.69 504 TYR A CA 1
ATOM 4180 C C . TYR A 1 504 ? -35.487 20.155 59.668 1.00 95.69 504 TYR A C 1
ATOM 4182 O O . TYR A 1 504 ? -34.786 21.170 59.725 1.00 95.69 504 TYR A O 1
ATOM 4190 N N . TYR A 1 505 ? -36.800 20.173 59.918 1.00 94.94 505 TYR A N 1
ATOM 4191 C CA . TYR A 1 505 ? -37.524 21.384 60.295 1.00 94.94 505 TYR A CA 1
ATOM 4192 C C . TYR A 1 505 ? -37.072 21.929 61.652 1.00 94.94 505 TYR A C 1
ATOM 4194 O O . TYR A 1 505 ? -36.846 23.132 61.744 1.00 94.94 505 TYR A O 1
ATOM 4202 N N . SER A 1 506 ? -36.893 21.079 62.667 1.00 93.62 506 SER A N 1
ATOM 4203 C CA . SER A 1 506 ? -36.442 21.507 63.998 1.00 93.62 506 SER A CA 1
ATOM 4204 C C . SER A 1 506 ? -35.059 22.156 63.948 1.00 93.62 506 SER A C 1
ATOM 4206 O O . SER A 1 506 ? -34.860 23.209 64.544 1.00 93.62 506 SER A O 1
ATOM 4208 N N . ILE A 1 507 ? -34.133 21.589 63.168 1.00 94.50 507 ILE A N 1
ATOM 4209 C CA . ILE A 1 507 ? -32.764 22.108 63.032 1.00 94.50 507 ILE A CA 1
ATOM 4210 C C . ILE A 1 507 ? -32.732 23.427 62.249 1.00 94.50 507 ILE A C 1
ATOM 4212 O O . ILE A 1 507 ? -32.002 24.348 62.601 1.00 94.50 507 ILE A O 1
ATOM 4216 N N . ASN A 1 508 ? -33.494 23.529 61.156 1.00 94.25 508 ASN A N 1
ATOM 4217 C CA . ASN A 1 508 ? -33.352 24.641 60.206 1.00 94.25 508 ASN A CA 1
ATOM 4218 C C . ASN A 1 508 ? -34.426 25.727 60.353 1.00 94.25 508 ASN A C 1
ATOM 4220 O O . ASN A 1 508 ? -34.378 26.727 59.631 1.00 94.25 508 ASN A O 1
ATOM 4224 N N . ASN A 1 509 ? -35.434 25.494 61.200 1.00 94.25 509 ASN A N 1
ATOM 4225 C CA . ASN A 1 509 ? -36.662 26.284 61.323 1.00 94.25 509 ASN A CA 1
ATOM 4226 C C . ASN A 1 509 ? -37.303 26.622 59.957 1.00 94.25 509 ASN A C 1
ATOM 4228 O O . ASN A 1 509 ? -37.824 27.715 59.720 1.00 94.25 509 ASN A O 1
ATOM 4232 N N . LYS A 1 510 ? -37.186 25.695 58.995 1.00 94.00 510 LYS A N 1
ATOM 4233 C CA . LYS A 1 510 ? -37.617 25.850 57.597 1.00 94.00 510 LYS A CA 1
ATOM 4234 C C . LYS A 1 510 ? -38.133 24.519 57.066 1.00 94.00 510 LYS A C 1
ATOM 4236 O O . LYS A 1 510 ? -37.473 23.492 57.199 1.00 94.00 510 LYS A O 1
ATOM 4241 N N . ILE A 1 511 ? -39.284 24.543 56.389 1.00 94.25 511 ILE A N 1
ATOM 4242 C CA . ILE A 1 511 ? -39.830 23.356 55.712 1.00 94.25 511 ILE A CA 1
ATOM 4243 C C . ILE A 1 511 ? -38.816 22.897 54.642 1.00 94.25 511 ILE A C 1
ATOM 4245 O O . ILE A 1 511 ? -38.363 23.735 53.852 1.00 94.25 511 ILE A O 1
ATOM 4249 N N . PRO A 1 512 ? -38.462 21.604 54.547 1.00 93.81 512 PRO A N 1
ATOM 4250 C CA . PRO A 1 512 ? -37.531 21.125 53.530 1.00 93.81 512 PRO A CA 1
ATOM 4251 C C . PRO A 1 512 ? -38.092 21.286 52.116 1.00 93.81 512 PRO A C 1
ATOM 4253 O O . PRO A 1 512 ? -39.295 21.204 51.864 1.00 93.81 512 PRO A O 1
ATOM 4256 N N . THR A 1 513 ? -37.228 21.559 51.150 1.00 93.12 513 THR A N 1
ATOM 4257 C CA . THR A 1 513 ? -37.528 21.562 49.713 1.00 93.12 513 THR A CA 1
ATOM 4258 C C . THR A 1 513 ? -37.014 20.293 49.057 1.00 93.12 513 THR A C 1
ATOM 4260 O O . THR A 1 513 ? -36.092 19.659 49.564 1.00 93.12 513 THR A O 1
ATOM 4263 N N . SER A 1 514 ? -37.550 19.970 47.876 1.00 90.31 514 SER A N 1
ATOM 4264 C CA . SER A 1 514 ? -37.087 18.828 47.082 1.00 90.31 514 SER A CA 1
ATOM 4265 C C . SER A 1 514 ? -35.600 18.875 46.715 1.00 90.31 514 SER A C 1
ATOM 4267 O O . SER A 1 514 ? -35.022 17.866 46.318 1.00 90.31 514 SER A O 1
ATOM 4269 N N . ARG A 1 515 ? -34.961 20.043 46.858 1.00 89.75 515 ARG A N 1
ATOM 4270 C CA . ARG A 1 515 ? -33.541 20.257 46.567 1.00 89.75 515 ARG A CA 1
ATOM 4271 C C . ARG A 1 515 ? -32.630 20.082 47.785 1.00 89.75 515 ARG A C 1
ATOM 4273 O O . ARG A 1 515 ? -31.420 19.997 47.595 1.00 89.75 515 ARG A O 1
ATOM 4280 N N . ASN A 1 516 ? -33.163 20.038 49.009 1.00 93.25 516 ASN A N 1
ATOM 4281 C CA . ASN A 1 516 ? -32.333 19.949 50.211 1.00 93.25 516 ASN A CA 1
ATOM 4282 C C . ASN A 1 516 ? -31.630 18.582 50.307 1.00 93.25 516 ASN A C 1
ATOM 4284 O O . ASN A 1 516 ? -32.221 17.537 50.020 1.00 93.25 516 ASN A O 1
ATOM 4288 N N . LYS A 1 517 ? -30.344 18.595 50.689 1.00 86.12 517 LYS A N 1
ATOM 4289 C CA . LYS A 1 517 ? -29.521 17.386 50.856 1.00 86.12 517 LYS A CA 1
ATOM 4290 C C . LYS A 1 517 ? -30.180 16.473 51.901 1.00 86.12 517 LYS A C 1
ATOM 4292 O O . LYS A 1 517 ? -30.600 16.952 52.945 1.00 86.12 517 LYS A O 1
ATOM 4297 N N . GLY A 1 518 ? -30.318 15.184 51.586 1.00 84.50 518 GLY A N 1
ATOM 4298 C CA . GLY A 1 518 ? -31.035 14.205 52.419 1.00 84.50 518 GLY A CA 1
ATOM 4299 C C . GLY A 1 518 ? -32.529 14.047 52.103 1.00 84.50 518 GLY A C 1
ATOM 4300 O O . GLY A 1 518 ? -33.085 12.996 52.380 1.00 84.50 518 GLY A O 1
ATOM 4301 N N . MET A 1 519 ? -33.171 15.012 51.431 1.00 92.31 519 MET A N 1
ATOM 4302 C CA . MET A 1 519 ? -34.616 14.942 51.138 1.00 92.31 519 MET A CA 1
ATOM 4303 C C . MET A 1 519 ? -34.941 14.266 49.803 1.00 92.31 519 MET A C 1
ATOM 4305 O O . MET A 1 519 ? -36.084 13.887 49.573 1.00 92.31 519 MET A O 1
ATOM 4309 N N . ARG A 1 520 ? -33.956 14.091 48.910 1.00 86.69 520 ARG A N 1
ATOM 4310 C CA . ARG A 1 520 ? -34.186 13.577 47.544 1.00 86.69 520 ARG A CA 1
ATOM 4311 C C . ARG A 1 520 ? -34.848 12.196 47.521 1.00 86.69 520 ARG A C 1
ATOM 4313 O O . ARG A 1 520 ? -35.749 11.989 46.719 1.00 86.69 520 ARG A O 1
ATOM 4320 N N . SER A 1 521 ? -34.437 11.284 48.401 1.00 83.62 521 SER A N 1
ATOM 4321 C CA . SER A 1 521 ? -35.002 9.929 48.458 1.00 83.62 521 SER A CA 1
ATOM 4322 C C . SER A 1 521 ? -36.444 9.925 48.963 1.00 83.62 521 SER A C 1
ATOM 4324 O O . SER A 1 521 ? -37.277 9.216 48.409 1.00 83.62 521 SER A O 1
ATOM 4326 N N . ILE A 1 522 ? -36.759 10.780 49.943 1.00 90.31 522 ILE A N 1
ATOM 4327 C CA . ILE A 1 522 ? -38.121 10.955 50.466 1.00 90.31 522 ILE A CA 1
ATOM 4328 C C . ILE A 1 522 ? -39.024 11.606 49.412 1.00 90.31 522 ILE A C 1
ATOM 4330 O O . ILE A 1 522 ? -40.159 11.190 49.212 1.00 90.31 522 ILE A O 1
ATOM 4334 N N . VAL A 1 523 ? -38.510 12.612 48.699 1.00 89.25 523 VAL A N 1
ATOM 4335 C CA . VAL A 1 523 ? -39.227 13.293 47.611 1.00 89.25 523 VAL A CA 1
ATOM 4336 C C . VAL A 1 523 ? -39.554 12.317 46.493 1.00 89.25 523 VAL A C 1
ATOM 4338 O O . VAL A 1 523 ? -40.684 12.304 46.018 1.00 89.25 523 VAL A O 1
ATOM 4341 N N . PHE A 1 524 ? -38.588 11.489 46.094 1.00 85.00 524 PHE A N 1
ATOM 4342 C CA . PHE A 1 524 ? -38.811 10.461 45.088 1.00 85.00 524 PHE A CA 1
ATOM 4343 C C . PHE A 1 524 ? -39.851 9.436 45.559 1.00 85.00 524 PHE A C 1
ATOM 4345 O O . PHE A 1 524 ? -40.750 9.100 44.791 1.00 85.00 524 PHE A O 1
ATOM 4352 N N . ALA A 1 525 ? -39.784 8.999 46.825 1.00 84.50 525 ALA A N 1
ATOM 4353 C CA . ALA A 1 525 ? -40.787 8.105 47.398 1.00 84.50 525 ALA A CA 1
ATOM 4354 C C . ALA A 1 525 ? -42.197 8.725 47.322 1.00 84.50 525 ALA A C 1
ATOM 4356 O O . ALA A 1 525 ? -43.109 8.106 46.775 1.00 84.50 525 ALA A O 1
ATOM 4357 N N . ALA A 1 526 ? -42.331 9.990 47.738 1.00 86.06 526 ALA A N 1
ATOM 4358 C CA . ALA A 1 526 ? -43.581 10.751 47.693 1.00 86.06 526 ALA A CA 1
ATOM 4359 C C . ALA A 1 526 ? -44.136 10.921 46.273 1.00 86.06 526 ALA A C 1
ATOM 4361 O O . ALA A 1 526 ? -45.328 10.772 46.051 1.00 86.06 526 ALA A O 1
ATOM 4362 N N . GLN A 1 527 ? -43.277 11.267 45.312 1.00 87.19 527 GLN A N 1
ATOM 4363 C CA . GLN A 1 527 ? -43.676 11.580 43.935 1.00 87.19 527 GLN A CA 1
ATOM 4364 C C . GLN A 1 527 ? -43.932 10.346 43.075 1.00 87.19 527 GLN A C 1
ATOM 4366 O O . GLN A 1 527 ? -44.567 10.459 42.032 1.00 87.19 527 GLN A O 1
ATOM 4371 N N . SER A 1 528 ? -43.424 9.181 43.475 1.00 81.88 528 SER A N 1
ATOM 4372 C CA . SER A 1 528 ? -43.655 7.941 42.736 1.00 81.88 528 SER A CA 1
ATOM 4373 C C . SER A 1 528 ? -45.132 7.541 42.693 1.00 81.88 528 SER A C 1
ATOM 4375 O O . SER A 1 528 ? -45.506 6.768 41.815 1.00 81.88 528 SER A O 1
ATOM 4377 N N . GLY A 1 529 ? -45.936 8.003 43.662 1.00 73.69 529 GLY A N 1
ATOM 4378 C CA . GLY A 1 529 ? -47.327 7.586 43.839 1.00 73.69 529 GLY A CA 1
ATOM 4379 C C . GLY A 1 529 ? -47.494 6.077 44.028 1.00 73.69 529 GLY A C 1
ATOM 4380 O O . GLY A 1 529 ? -48.566 5.561 43.762 1.00 73.69 529 GLY A O 1
ATOM 4381 N N . ARG A 1 530 ? -46.434 5.340 44.399 1.00 76.25 530 ARG A N 1
ATOM 4382 C CA . ARG A 1 530 ? -46.457 3.869 44.529 1.00 76.25 530 ARG A CA 1
ATOM 4383 C C . ARG A 1 530 ? -46.179 3.369 45.939 1.00 76.25 530 ARG A C 1
ATOM 4385 O O . ARG A 1 530 ? -46.549 2.249 46.257 1.00 76.25 530 ARG A O 1
ATOM 4392 N N . TYR A 1 531 ? -45.512 4.162 46.777 1.00 80.56 531 TYR A N 1
ATOM 4393 C CA . TYR A 1 531 ? -45.024 3.674 48.073 1.00 80.56 531 TYR A CA 1
ATOM 4394 C C . TYR A 1 531 ? -45.948 3.970 49.255 1.00 80.56 531 TYR A C 1
ATOM 4396 O O . TYR A 1 531 ? -45.835 3.297 50.278 1.00 80.56 531 TYR A O 1
ATOM 4404 N N . TRP A 1 532 ? -46.857 4.941 49.110 1.00 85.31 532 TRP A N 1
ATOM 4405 C CA . TRP A 1 532 ? -47.781 5.386 50.162 1.00 85.31 532 TRP A CA 1
ATOM 4406 C C . TRP A 1 532 ? -49.208 5.602 49.645 1.00 85.31 532 TRP A C 1
ATOM 4408 O O . TRP A 1 532 ? -49.919 6.479 50.134 1.00 85.31 532 TRP A O 1
ATOM 4418 N N . VAL A 1 533 ? -49.614 4.812 48.646 1.00 84.56 533 VAL A N 1
ATOM 4419 C CA . VAL A 1 533 ? -50.958 4.879 48.045 1.00 84.56 533 VAL A CA 1
ATOM 4420 C C . VAL A 1 533 ? -52.036 4.684 49.107 1.00 84.56 533 VAL A C 1
ATOM 4422 O O . VAL A 1 533 ? -52.970 5.476 49.172 1.00 84.56 533 VAL A O 1
ATOM 4425 N N . ASP A 1 534 ? -51.828 3.726 50.013 1.00 86.12 534 ASP A N 1
ATOM 4426 C CA . ASP A 1 534 ? -52.747 3.417 51.118 1.00 86.12 534 ASP A CA 1
ATOM 4427 C C . ASP A 1 534 ? -52.897 4.564 52.138 1.00 86.12 534 ASP A C 1
ATOM 4429 O O . ASP A 1 534 ? -53.752 4.509 53.017 1.00 86.12 534 ASP A O 1
ATOM 4433 N N . PHE A 1 535 ? -52.064 5.606 52.038 1.00 88.50 535 PHE A N 1
ATOM 4434 C CA . PHE A 1 535 ? -52.082 6.785 52.908 1.00 88.50 535 PHE A CA 1
ATOM 4435 C C . PHE A 1 535 ? -52.451 8.072 52.162 1.00 88.50 535 PHE A C 1
ATOM 4437 O O . PHE A 1 535 ? -52.271 9.154 52.720 1.00 88.50 535 PHE A O 1
ATOM 4444 N N . GLU A 1 536 ? -52.910 7.967 50.910 1.00 91.38 536 GLU A N 1
ATOM 4445 C CA . GLU A 1 536 ? -53.306 9.101 50.061 1.00 91.38 536 GLU A CA 1
ATOM 4446 C C . GLU A 1 536 ? -52.183 10.136 49.838 1.00 91.38 536 GLU A C 1
ATOM 4448 O O . GLU A 1 536 ? -52.428 11.327 49.642 1.00 91.38 536 GLU A O 1
ATOM 4453 N N . ILE A 1 537 ? -50.918 9.695 49.855 1.00 90.25 537 ILE A N 1
ATOM 4454 C CA . ILE A 1 537 ? -49.756 10.554 49.591 1.00 90.25 537 ILE A CA 1
ATOM 4455 C C . ILE A 1 537 ? -49.196 10.222 48.208 1.00 90.25 537 ILE A C 1
ATOM 4457 O O . ILE A 1 537 ? -48.418 9.282 48.039 1.00 90.25 537 ILE A O 1
ATOM 4461 N N . ASN A 1 538 ? -49.549 11.051 47.229 1.00 90.62 538 ASN A N 1
ATOM 4462 C CA . ASN A 1 538 ? -49.157 10.922 45.823 1.00 90.62 538 ASN A CA 1
ATOM 4463 C C . ASN A 1 538 ? -48.149 11.994 45.385 1.00 90.62 538 ASN A C 1
ATOM 4465 O O . ASN A 1 538 ? -47.643 11.985 44.260 1.00 90.62 538 ASN A O 1
ATOM 4469 N N . SER A 1 539 ? -47.850 12.953 46.261 1.00 93.25 539 SER A N 1
ATOM 4470 C CA . SER A 1 539 ? -46.930 14.040 45.973 1.00 93.25 539 SER A CA 1
ATOM 4471 C C . SER A 1 539 ? -46.133 14.488 47.194 1.00 93.25 539 SER A C 1
ATOM 4473 O O . SER A 1 539 ? -46.525 14.342 48.352 1.00 93.25 539 SER A O 1
ATOM 4475 N N . TRP A 1 540 ? -45.005 15.150 46.926 1.00 93.88 540 TRP A N 1
ATOM 4476 C CA . TRP A 1 540 ? -44.206 15.803 47.965 1.00 93.88 540 TRP A CA 1
ATOM 4477 C C . TRP A 1 540 ? -45.005 16.845 48.765 1.00 93.88 540 TRP A C 1
ATOM 4479 O O . TRP A 1 540 ? -44.774 17.018 49.958 1.00 93.88 540 TRP A O 1
ATOM 4489 N N . ASN A 1 541 ? -45.947 17.547 48.127 1.00 93.88 541 ASN A N 1
ATOM 4490 C CA . ASN A 1 541 ? -46.749 18.554 48.818 1.00 93.88 541 ASN A CA 1
ATOM 4491 C C . ASN A 1 541 ? -47.779 17.910 49.749 1.00 93.88 541 ASN A C 1
ATOM 4493 O O . ASN A 1 541 ? -47.939 18.404 50.858 1.00 93.88 541 ASN A O 1
ATOM 4497 N N . GLU A 1 542 ? -48.421 16.813 49.346 1.00 94.06 542 GLU A N 1
ATOM 4498 C CA . GLU A 1 542 ? -49.333 16.050 50.214 1.00 94.06 542 GLU A CA 1
ATOM 4499 C C . GLU A 1 542 ? -48.597 15.477 51.423 1.00 94.06 542 GLU A C 1
ATOM 4501 O O . GLU A 1 542 ? -49.064 15.639 52.550 1.00 94.06 542 GLU A O 1
ATOM 4506 N N . LEU A 1 543 ? -47.385 14.937 51.228 1.00 95.06 543 LEU A N 1
ATOM 4507 C CA . LEU A 1 543 ? -46.548 14.504 52.349 1.00 95.06 543 LEU A CA 1
ATOM 4508 C C . LEU A 1 543 ? -46.282 15.665 53.317 1.00 95.06 543 LEU A C 1
ATOM 4510 O O . LEU A 1 543 ? -46.473 15.514 54.522 1.00 95.06 543 LEU A O 1
ATOM 4514 N N . LEU A 1 544 ? -45.878 16.835 52.810 1.00 95.19 544 LEU A N 1
ATOM 4515 C CA . LEU A 1 544 ? -45.639 18.013 53.648 1.00 95.19 544 LEU A CA 1
ATOM 4516 C C . LEU A 1 544 ? -46.913 18.516 54.343 1.00 95.19 544 LEU A C 1
ATOM 4518 O O . LEU A 1 544 ? -46.834 18.945 55.493 1.00 95.19 544 LEU A O 1
ATOM 4522 N N . ILE A 1 545 ? -48.069 18.466 53.677 1.00 95.38 545 ILE A N 1
ATOM 4523 C CA . ILE A 1 545 ? -49.367 18.836 54.261 1.00 95.38 545 ILE A CA 1
ATOM 4524 C C . ILE A 1 545 ? -49.707 17.880 55.407 1.00 95.38 545 ILE A C 1
ATOM 4526 O O . ILE A 1 545 ? -50.094 18.350 56.474 1.00 95.38 545 ILE A O 1
ATOM 4530 N N . SER A 1 546 ? -49.458 16.578 55.239 1.00 94.81 546 SER A N 1
ATOM 4531 C CA . SER A 1 546 ? -49.683 15.559 56.276 1.00 94.81 546 SER A CA 1
ATOM 4532 C C . SER A 1 546 ? -48.804 15.721 57.527 1.00 94.81 546 SER A C 1
ATOM 4534 O O . SER A 1 546 ? -49.034 15.043 58.528 1.00 94.81 546 SER A O 1
ATOM 4536 N N . ILE A 1 547 ? -47.772 16.574 57.463 1.00 94.38 547 ILE A N 1
ATOM 4537 C CA . ILE A 1 547 ? -46.824 16.833 58.556 1.00 94.38 547 ILE A CA 1
ATOM 4538 C C . ILE A 1 547 ? -47.057 18.215 59.174 1.00 94.38 547 ILE A C 1
ATOM 4540 O O . ILE A 1 547 ? -47.111 18.347 60.392 1.00 94.38 547 ILE A O 1
ATOM 4544 N N . PHE A 1 548 ? -47.175 19.258 58.347 1.00 94.38 548 PHE A N 1
ATOM 4545 C CA . PHE A 1 548 ? -47.173 20.654 58.802 1.00 94.38 548 PHE A CA 1
ATOM 4546 C C . PHE A 1 548 ? -48.541 21.344 58.723 1.00 94.38 548 PHE A C 1
ATOM 4548 O O . PHE A 1 548 ? -48.669 22.473 59.200 1.00 94.38 548 PHE A O 1
ATOM 4555 N N . GLY A 1 549 ? -49.542 20.708 58.112 1.00 94.12 549 GLY A N 1
ATOM 4556 C CA . GLY A 1 549 ? -50.849 21.303 57.838 1.00 94.12 549 GLY A CA 1
ATOM 4557 C C . GLY A 1 549 ? -50.872 22.203 56.596 1.00 94.12 549 GLY A C 1
ATOM 4558 O O . GLY A 1 549 ? -49.848 22.704 56.114 1.00 94.12 549 GLY A O 1
ATOM 4559 N N . LEU A 1 550 ? -52.076 22.413 56.059 1.00 90.50 550 LEU A N 1
ATOM 4560 C CA . LEU A 1 550 ? -52.295 23.066 54.767 1.00 90.50 550 LEU A CA 1
ATOM 4561 C C . LEU A 1 550 ? -51.836 24.533 54.741 1.00 90.50 550 LEU A C 1
ATOM 4563 O O . LEU A 1 550 ? -51.196 24.956 53.776 1.00 90.50 550 LEU A O 1
ATOM 4567 N N . ASP A 1 551 ? -52.106 25.302 55.796 1.00 89.00 551 ASP A N 1
ATOM 4568 C CA . ASP A 1 551 ? -51.832 26.747 55.825 1.00 89.00 551 ASP A CA 1
ATOM 4569 C C . ASP A 1 551 ? -50.331 27.060 55.819 1.00 89.00 551 ASP A C 1
ATOM 4571 O O . ASP A 1 551 ? -49.854 27.922 55.066 1.00 89.00 551 ASP A O 1
ATOM 4575 N N . LYS A 1 552 ? -49.546 26.283 56.579 1.00 88.00 552 LYS A N 1
ATOM 4576 C CA . LYS A 1 552 ? -48.080 26.394 56.590 1.00 88.00 552 LYS A CA 1
ATOM 4577 C C . LYS A 1 552 ? -47.482 26.048 55.226 1.00 88.00 552 LYS A C 1
ATOM 4579 O O . LYS A 1 552 ? -46.568 26.735 54.769 1.00 88.00 552 LYS A O 1
ATOM 4584 N N . VAL A 1 553 ? -48.013 25.043 54.530 1.00 91.00 553 VAL A N 1
ATOM 4585 C CA . VAL A 1 553 ? -47.516 24.658 53.198 1.00 91.00 553 VAL A CA 1
ATOM 4586 C C . VAL A 1 553 ? -47.960 25.650 52.111 1.00 91.00 553 VAL A C 1
ATOM 4588 O O . VAL A 1 553 ? -47.143 26.031 51.266 1.00 91.00 553 VAL A O 1
ATOM 4591 N N . LYS A 1 554 ? -49.202 26.154 52.149 1.00 88.50 554 LYS A N 1
ATOM 4592 C CA . LYS A 1 554 ? -49.719 27.161 51.199 1.00 88.50 554 LYS A CA 1
ATOM 4593 C C . LYS A 1 554 ? -48.926 28.468 51.245 1.00 88.50 554 LYS A C 1
ATOM 4595 O O . LYS A 1 554 ? -48.561 28.993 50.190 1.00 88.50 554 LYS A O 1
ATOM 4600 N N . SER A 1 555 ? -48.609 28.971 52.441 1.00 82.12 555 SER A N 1
ATOM 4601 C CA . SER A 1 555 ? -47.823 30.208 52.605 1.00 82.12 555 SER A CA 1
ATOM 4602 C C . SER A 1 555 ? -46.445 30.114 51.932 1.00 82.12 555 SER A C 1
ATOM 4604 O O . SER A 1 555 ? -45.994 31.050 51.265 1.00 82.12 555 SER A O 1
ATOM 4606 N N . ARG A 1 556 ? -45.813 28.940 52.005 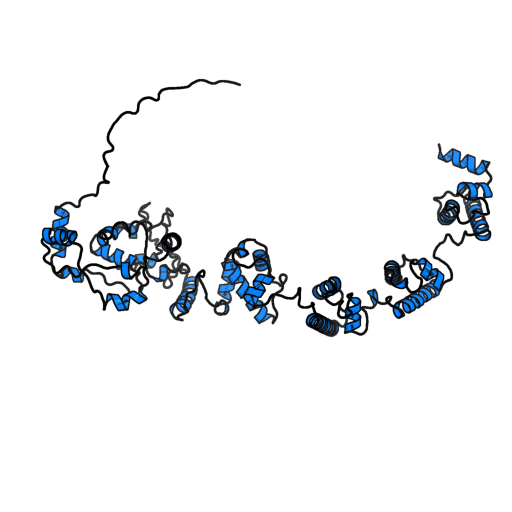1.00 85.38 556 ARG A N 1
ATOM 4607 C CA . ARG A 1 556 ? -44.562 28.628 51.312 1.00 85.38 556 ARG A CA 1
ATOM 4608 C C . ARG A 1 556 ? -44.728 28.553 49.793 1.00 85.38 556 ARG A C 1
ATOM 4610 O O . ARG A 1 556 ? -43.879 29.082 49.081 1.00 85.38 556 ARG A O 1
ATOM 4617 N N . ILE A 1 557 ? -45.771 27.891 49.285 1.00 84.12 557 ILE A N 1
ATOM 4618 C CA . ILE A 1 557 ? -46.015 27.793 47.833 1.00 84.12 557 ILE A CA 1
ATOM 4619 C C . ILE A 1 557 ? -46.229 29.194 47.239 1.00 84.12 557 ILE A C 1
ATOM 4621 O O . ILE A 1 557 ? -45.657 29.509 46.195 1.00 84.12 557 ILE A O 1
ATOM 4625 N N . LYS A 1 558 ? -46.967 30.069 47.938 1.00 80.50 558 LYS A N 1
ATOM 4626 C CA . LYS A 1 558 ? -47.220 31.458 47.517 1.00 80.50 558 LYS A CA 1
ATOM 4627 C C . LYS A 1 558 ? -45.932 32.290 47.427 1.00 80.50 558 LYS A C 1
ATOM 4629 O O . LYS A 1 558 ? -45.778 33.047 46.476 1.00 80.50 558 LYS A O 1
ATOM 4634 N N . ARG A 1 559 ? -44.981 32.100 48.354 1.00 72.50 559 ARG A N 1
ATOM 4635 C CA . ARG A 1 559 ? -43.653 32.756 48.345 1.00 72.50 559 ARG A CA 1
ATOM 4636 C C . ARG A 1 559 ? -42.710 32.297 47.226 1.00 72.50 559 ARG A C 1
ATOM 4638 O O . ARG A 1 559 ? -41.681 32.924 47.051 1.00 72.50 559 ARG A O 1
ATOM 4645 N N . ARG A 1 560 ? -43.010 31.199 46.524 1.00 68.62 560 ARG A N 1
ATOM 4646 C CA . ARG A 1 560 ? -42.218 30.715 45.375 1.00 68.62 560 ARG A CA 1
ATOM 4647 C C . ARG A 1 560 ? -42.751 31.176 44.016 1.00 68.62 560 ARG A C 1
ATOM 4649 O O . ARG A 1 560 ? -42.058 30.992 43.024 1.00 68.62 560 ARG A O 1
ATOM 4656 N N . ARG A 1 561 ? -44.005 31.644 43.963 1.00 67.94 561 ARG A N 1
ATOM 4657 C CA . ARG A 1 561 ? -44.645 32.171 42.743 1.00 67.94 561 ARG A CA 1
ATOM 4658 C C . ARG A 1 561 ? -44.469 33.686 42.588 1.00 67.94 561 ARG A C 1
ATOM 4660 O O . ARG A 1 561 ? -44.692 34.191 41.497 1.00 67.94 561 ARG A O 1
ATOM 4667 N N . LYS A 1 562 ? -44.121 34.374 43.676 1.00 53.25 562 LYS A N 1
ATOM 4668 C CA . LYS A 1 562 ? -43.461 35.682 43.644 1.00 53.25 562 LYS A CA 1
ATOM 4669 C C . LYS A 1 562 ? -41.964 35.443 43.565 1.00 53.25 562 LYS A C 1
ATOM 4671 O O . LYS A 1 562 ? -41.297 36.272 42.922 1.00 53.25 562 LYS A O 1
#

Sequence (562 aa):
MKIEVDFISEMHTCKSLKWDVVHPSSKIMSDLQFDEIKSKYSDSSWKNNIVTPFDNENLGSWLLRQSWRFELTIKELLFFENNYWTQRSINPSISKINDLILSKLEIFPMHVNLGRIFQLRGIDFDLKKLQVNISKWIDITLKKMEYKRTLKEYFNFNLKYCSICWKSDNERYFRKEWRYPFVQMRLTHGTKLIDRCPNCNNLLFDNLANLEIKDLVNCQYCDNKIINDEDTLNHENSIAQKGIFDNIVNNKVSFFSSNSVFGIPFDEISDDFMNILITKVSISSIWGIEIAKYVTLKFNQENKRKPNVRDIGMEKIRYGTKTNNWRDNGVKTWNDLLELVFGETNLSQGIYTGKNGLDNAINEFKEYYEINKKYPTSRDMPSISTSCMNGYWKQFGIESWNDLLLKVFDDTNIEKGIYHGLEGFKKSKVKLVEYYEKTGKIPSSTIKELSSIVSVIKRGIYSKYGIDKWNDMLELLFRTTNHVVQKYVGLDGLRLAKHEINNYYSINNKIPTSRNKGMRSIVFAAQSGRYWVDFEINSWNELLISIFGLDKVKSRIKRRRK

pLDDT: mean 73.03, std 21.78, range [24.05, 97.31]